Protein AF-A0A959FU72-F1 (afdb_monomer_lite)

Structure (mmCIF, N/CA/C/O backbone):
data_AF-A0A959FU72-F1
#
_entry.id   AF-A0A959FU72-F1
#
loop_
_atom_site.group_PDB
_atom_site.id
_atom_site.type_symbol
_atom_site.label_atom_id
_atom_site.label_alt_id
_atom_site.label_comp_id
_atom_site.label_asym_id
_atom_site.label_entity_id
_atom_site.label_seq_id
_atom_site.pdbx_PDB_ins_code
_atom_site.Cartn_x
_atom_site.Cartn_y
_atom_site.Cartn_z
_atom_site.occupancy
_atom_site.B_iso_or_equiv
_atom_site.auth_seq_id
_atom_site.auth_comp_id
_atom_site.auth_asym_id
_atom_site.auth_atom_id
_atom_site.pdbx_PDB_model_num
ATOM 1 N N . ALA A 1 1 ? -61.791 5.238 113.464 1.00 54.41 1 ALA A N 1
ATOM 2 C CA . ALA A 1 1 ? -60.408 4.837 113.135 1.00 54.41 1 ALA A CA 1
ATOM 3 C C . ALA A 1 1 ? -60.360 3.980 111.865 1.00 54.41 1 ALA A C 1
ATOM 5 O O . ALA A 1 1 ? -59.846 4.463 110.870 1.00 54.41 1 ALA A O 1
ATOM 6 N N . ALA A 1 2 ? -60.968 2.786 111.837 1.00 51.81 2 ALA A N 1
ATOM 7 C CA . ALA A 1 2 ? -60.895 1.874 110.681 1.00 51.81 2 ALA A CA 1
ATOM 8 C C . ALA A 1 2 ? -61.467 2.439 109.357 1.00 51.81 2 ALA A C 1
ATOM 10 O O . ALA A 1 2 ? -60.815 2.345 108.325 1.00 51.81 2 ALA A O 1
ATOM 11 N N . ALA A 1 3 ? -62.634 3.099 109.373 1.00 57.03 3 ALA A N 1
ATOM 12 C CA . ALA A 1 3 ? -63.231 3.667 108.152 1.00 57.03 3 ALA A CA 1
ATOM 13 C C . ALA A 1 3 ? -62.367 4.766 107.496 1.00 57.03 3 ALA A C 1
ATOM 15 O O . ALA A 1 3 ? -62.257 4.813 106.274 1.00 57.03 3 ALA A O 1
ATOM 16 N N . GLN A 1 4 ? -61.699 5.600 108.304 1.00 64.62 4 GLN A N 1
ATOM 17 C CA . GLN A 1 4 ? -60.777 6.632 107.812 1.00 64.62 4 GLN A CA 1
ATOM 18 C C . GLN A 1 4 ? -59.501 6.025 107.215 1.00 64.62 4 GLN A C 1
ATOM 20 O O . GLN A 1 4 ? -59.032 6.500 106.189 1.00 64.62 4 GLN A O 1
ATOM 25 N N . ALA A 1 5 ? -58.977 4.942 107.798 1.00 60.28 5 ALA A N 1
ATOM 26 C CA . ALA A 1 5 ? -57.802 4.251 107.267 1.00 60.28 5 ALA A CA 1
ATOM 27 C C . ALA A 1 5 ? -58.077 3.581 105.906 1.00 60.28 5 ALA A C 1
ATOM 29 O O . ALA A 1 5 ? -57.227 3.619 105.018 1.00 60.28 5 ALA A O 1
ATOM 30 N N . VAL A 1 6 ? -59.279 3.023 105.707 1.00 67.38 6 VAL A N 1
ATOM 31 C CA . VAL A 1 6 ? -59.702 2.465 104.408 1.00 67.38 6 VAL A CA 1
ATOM 32 C C . VAL A 1 6 ? -59.884 3.569 103.363 1.00 67.38 6 VAL A C 1
ATOM 34 O O . VAL A 1 6 ? -59.472 3.404 102.216 1.00 67.38 6 VAL A O 1
ATOM 37 N N . GLU A 1 7 ? -60.476 4.704 103.735 1.00 70.25 7 GLU A N 1
ATOM 38 C CA . GLU A 1 7 ? -60.651 5.842 102.825 1.00 70.25 7 GLU A CA 1
ATOM 39 C C . GLU A 1 7 ? -59.301 6.452 102.403 1.00 70.25 7 GLU A C 1
ATOM 41 O O . GLU A 1 7 ? -59.086 6.756 101.229 1.00 70.25 7 GLU A O 1
ATOM 46 N N . GLU A 1 8 ? -58.354 6.558 103.336 1.00 73.56 8 GLU A N 1
ATOM 47 C CA . GLU A 1 8 ? -56.998 7.039 103.070 1.00 73.56 8 GLU A CA 1
ATOM 48 C C . GLU A 1 8 ? -56.192 6.055 102.202 1.00 73.56 8 GLU A C 1
ATOM 50 O O . GLU A 1 8 ? -55.475 6.476 101.291 1.00 73.56 8 GLU A O 1
ATOM 55 N N . ALA A 1 9 ? -56.358 4.742 102.408 1.00 70.00 9 ALA A N 1
ATOM 56 C CA . ALA A 1 9 ? -55.765 3.713 101.553 1.00 70.00 9 ALA A CA 1
ATOM 57 C C . ALA A 1 9 ? -56.317 3.759 100.118 1.00 70.00 9 ALA A C 1
ATOM 59 O O . ALA A 1 9 ? -55.542 3.665 99.166 1.00 70.00 9 ALA A O 1
ATOM 60 N N . LYS A 1 10 ? -57.630 3.977 99.950 1.00 73.25 10 LYS A N 1
ATOM 61 C CA . LYS A 1 10 ? -58.256 4.160 98.629 1.00 73.25 10 LYS A CA 1
ATOM 62 C C . LYS A 1 10 ? -57.774 5.430 97.930 1.00 73.25 10 LYS A C 1
ATOM 64 O O . LYS A 1 10 ? -57.490 5.384 96.738 1.00 73.25 10 LYS A O 1
ATOM 69 N N . LYS A 1 11 ? -57.629 6.546 98.656 1.00 78.38 11 LYS A N 1
ATOM 70 C CA . LYS A 1 11 ? -57.065 7.790 98.100 1.00 78.38 11 LYS A CA 1
ATOM 71 C C . LYS A 1 11 ? -55.614 7.625 97.649 1.00 78.38 11 LYS A C 1
ATOM 73 O O . LYS A 1 11 ? -55.270 8.113 96.579 1.00 78.38 11 LYS A O 1
ATOM 78 N N . LYS A 1 12 ? -54.776 6.924 98.423 1.00 78.19 12 LYS A N 1
ATOM 79 C CA . LYS A 1 12 ? -53.382 6.642 98.032 1.00 78.19 12 LYS A CA 1
ATOM 80 C C . LYS A 1 12 ? -53.302 5.745 96.799 1.00 78.19 12 LYS A C 1
ATOM 82 O O . LYS A 1 12 ? -52.564 6.077 95.885 1.00 78.19 12 LYS A O 1
ATOM 87 N N . ALA A 1 13 ? -54.104 4.682 96.741 1.00 72.44 13 ALA A N 1
ATOM 88 C CA . ALA A 1 13 ? -54.167 3.814 95.566 1.00 72.44 13 ALA A CA 1
ATOM 89 C C . ALA A 1 13 ? -54.651 4.564 94.313 1.00 72.44 13 ALA A C 1
ATOM 91 O O . ALA A 1 13 ? -54.094 4.379 93.239 1.00 72.44 13 ALA A O 1
ATOM 92 N N . ALA A 1 14 ? -55.641 5.455 94.442 1.00 75.31 14 ALA A N 1
ATOM 93 C CA . ALA A 1 14 ? -56.101 6.281 93.326 1.00 75.31 14 ALA A CA 1
ATOM 94 C C . ALA A 1 14 ? -55.005 7.233 92.811 1.00 75.31 14 ALA A C 1
ATOM 96 O O . ALA A 1 14 ? -54.806 7.321 91.603 1.00 75.31 14 ALA A O 1
ATOM 97 N N . ALA A 1 15 ? -54.267 7.889 93.713 1.00 79.25 15 ALA A N 1
ATOM 98 C CA . ALA A 1 15 ? -53.143 8.752 93.346 1.00 79.25 15 ALA A CA 1
ATOM 99 C C . ALA A 1 15 ? -51.988 7.965 92.698 1.00 79.25 15 ALA A C 1
ATOM 101 O O . ALA A 1 15 ? -51.379 8.433 91.743 1.00 79.25 15 ALA A O 1
ATOM 102 N N . GLU A 1 16 ? -51.711 6.753 93.181 1.00 78.94 16 GLU A N 1
ATOM 103 C CA . GLU A 1 16 ? -50.691 5.864 92.614 1.00 78.94 16 GLU A CA 1
ATOM 104 C C . GLU A 1 16 ? -51.089 5.381 91.209 1.00 78.94 16 GLU A C 1
ATOM 106 O O . GLU A 1 16 ? -50.273 5.423 90.295 1.00 78.94 16 GLU A O 1
ATOM 111 N N . ILE A 1 17 ? -52.364 5.036 90.989 1.00 77.56 17 ILE A N 1
ATOM 112 C CA . ILE A 1 17 ? -52.908 4.702 89.660 1.00 77.56 17 ILE A CA 1
ATOM 113 C C . ILE A 1 17 ? -52.826 5.901 88.702 1.00 77.56 17 ILE A C 1
ATOM 115 O O . ILE A 1 17 ? -52.503 5.732 87.528 1.00 77.56 17 ILE A O 1
ATOM 119 N N . GLU A 1 18 ? -53.114 7.113 89.175 1.00 79.94 18 GLU A N 1
ATOM 120 C CA . GLU A 1 18 ? -53.010 8.333 88.367 1.00 79.94 18 GLU A CA 1
ATOM 121 C C . GLU A 1 18 ? -51.556 8.630 87.966 1.00 79.94 18 GLU A C 1
ATOM 123 O O . GLU A 1 18 ? -51.284 8.936 86.802 1.00 79.94 18 GLU A O 1
ATOM 128 N N . GLN A 1 19 ? -50.614 8.449 88.895 1.00 82.56 19 GLN A N 1
ATOM 129 C CA . GLN A 1 19 ? -49.178 8.552 88.633 1.00 82.56 19 GLN A CA 1
ATOM 130 C C . GLN A 1 19 ? -48.725 7.512 87.593 1.00 82.56 19 GLN A C 1
ATOM 132 O O . GLN A 1 19 ? -48.092 7.880 86.607 1.00 82.56 19 GLN A O 1
ATOM 137 N N . ILE A 1 20 ? -49.125 6.244 87.753 1.00 79.81 20 ILE A N 1
ATOM 138 C CA . ILE A 1 20 ? -48.831 5.152 86.808 1.00 79.81 20 ILE A CA 1
ATOM 139 C C . ILE A 1 20 ? -49.342 5.485 85.403 1.00 79.81 20 ILE A C 1
ATOM 141 O O . ILE A 1 20 ? -48.605 5.362 84.427 1.00 79.81 20 ILE A O 1
ATOM 145 N N . ASN A 1 21 ? -50.588 5.952 85.288 1.00 79.25 21 ASN A N 1
ATOM 146 C CA . ASN A 1 21 ? -51.165 6.325 83.997 1.00 79.25 21 ASN A CA 1
ATOM 147 C C . ASN A 1 21 ? -50.403 7.483 83.342 1.00 79.25 21 ASN A C 1
ATOM 149 O O . ASN A 1 21 ? -50.249 7.503 82.123 1.00 79.25 21 ASN A O 1
ATOM 15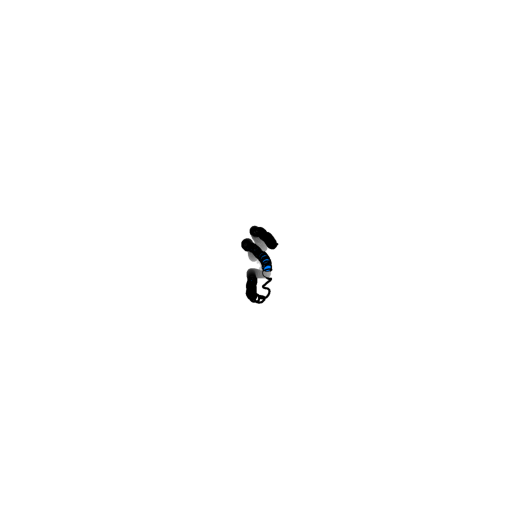3 N N . THR A 1 22 ? -49.930 8.442 84.140 1.00 85.06 22 THR A N 1
ATOM 154 C CA . THR A 1 22 ? -49.176 9.600 83.647 1.00 85.06 22 THR A CA 1
ATOM 155 C C . THR A 1 22 ? -47.792 9.185 83.148 1.00 85.06 22 THR A C 1
ATOM 157 O O . THR A 1 22 ? -47.400 9.563 82.043 1.00 85.06 22 THR A O 1
ATOM 160 N N . ASP A 1 23 ? -47.077 8.365 83.920 1.00 84.50 23 ASP A N 1
ATOM 161 C CA . ASP A 1 23 ? -45.733 7.895 83.578 1.00 84.50 23 ASP A CA 1
ATOM 162 C C . ASP A 1 23 ? -45.752 6.963 82.354 1.00 84.50 23 ASP A C 1
ATOM 164 O O . ASP A 1 23 ? -44.902 7.080 81.468 1.00 84.50 23 ASP A O 1
ATOM 168 N N . GLU A 1 24 ? -46.740 6.069 82.248 1.00 81.94 24 GLU A N 1
ATOM 169 C CA . GLU A 1 24 ? -46.881 5.186 81.082 1.00 81.94 24 GLU A CA 1
ATOM 170 C C . GLU A 1 24 ? -47.355 5.946 79.835 1.00 81.94 24 GLU A C 1
ATOM 172 O O . GLU A 1 24 ? -46.814 5.736 78.748 1.00 81.94 24 GLU A O 1
ATOM 177 N N . ALA A 1 25 ? -48.264 6.919 79.970 1.00 80.62 25 ALA A N 1
ATOM 178 C CA . ALA A 1 25 ? -48.628 7.798 78.857 1.00 80.62 25 ALA A CA 1
ATOM 179 C C . ALA A 1 25 ? -47.421 8.601 78.337 1.00 80.62 25 ALA A C 1
ATOM 181 O O . ALA A 1 25 ? -47.279 8.783 77.124 1.00 80.62 25 ALA A O 1
ATOM 182 N N . ALA A 1 26 ? -46.524 9.039 79.228 1.00 87.44 26 ALA A N 1
ATOM 183 C CA . ALA A 1 26 ? -45.284 9.710 78.847 1.00 87.44 26 ALA A CA 1
ATOM 184 C C . ALA A 1 26 ? -44.335 8.777 78.075 1.00 87.44 26 ALA A C 1
ATOM 186 O O . ALA A 1 26 ? -43.789 9.185 77.049 1.00 87.44 26 ALA A O 1
ATOM 187 N N . LYS A 1 27 ? -44.189 7.513 78.497 1.00 85.88 27 LYS A N 1
ATOM 188 C CA . LYS A 1 27 ? -43.387 6.510 77.770 1.00 85.88 27 LYS A CA 1
ATOM 189 C C . LYS A 1 27 ? -43.961 6.195 76.388 1.00 85.88 27 LYS A C 1
ATOM 191 O O . LYS A 1 27 ? -43.199 6.109 75.427 1.00 85.88 27 LYS A O 1
ATOM 196 N N . VAL A 1 28 ? -45.286 6.076 76.261 1.00 84.00 28 VAL A N 1
ATOM 197 C CA . VAL A 1 28 ? -45.956 5.893 74.959 1.00 84.00 28 VAL A CA 1
ATOM 198 C C . VAL A 1 28 ? -45.713 7.099 74.051 1.00 84.00 28 VAL A C 1
ATOM 200 O O . VAL A 1 28 ? -45.382 6.936 72.875 1.00 84.00 28 VAL A O 1
ATOM 203 N N . ALA A 1 29 ? -45.841 8.318 74.581 1.00 85.19 29 ALA A N 1
ATOM 204 C CA . ALA A 1 29 ? -45.574 9.536 73.821 1.00 85.19 29 ALA A CA 1
ATOM 205 C C . ALA A 1 29 ? -44.110 9.614 73.356 1.00 85.19 29 ALA A C 1
ATOM 207 O O . ALA A 1 29 ? -43.854 9.943 72.198 1.00 85.19 29 ALA A O 1
ATOM 208 N N . GLU A 1 30 ? -43.156 9.253 74.217 1.00 86.75 30 GLU A N 1
ATOM 209 C CA . GLU A 1 30 ? -41.734 9.213 73.873 1.00 86.75 30 GLU A CA 1
ATOM 210 C C . GLU A 1 30 ? -41.427 8.153 72.802 1.00 86.75 30 GLU A C 1
ATOM 212 O O . GLU A 1 30 ? -40.706 8.439 71.844 1.00 86.75 30 GLU A O 1
ATOM 217 N N . ALA A 1 31 ? -42.011 6.954 72.906 1.00 82.38 31 ALA A N 1
ATOM 218 C CA . ALA A 1 31 ? -41.876 5.900 71.899 1.00 82.38 31 ALA A CA 1
ATOM 219 C C . ALA A 1 31 ? -42.406 6.352 70.527 1.00 82.38 31 ALA A C 1
ATOM 221 O O . ALA A 1 31 ? -41.732 6.185 69.507 1.00 82.38 31 ALA A O 1
ATOM 222 N N . ARG A 1 32 ? -43.580 6.999 70.503 1.00 83.88 32 ARG A N 1
ATOM 223 C CA . ARG A 1 32 ? -44.174 7.561 69.280 1.00 83.88 32 ARG A CA 1
ATOM 224 C C . ARG A 1 32 ? -43.330 8.687 68.689 1.00 83.88 32 ARG A C 1
ATOM 226 O O . ARG A 1 32 ? -43.156 8.727 67.473 1.00 83.88 32 ARG A O 1
ATOM 233 N N . GLN A 1 33 ? -42.778 9.566 69.524 1.00 90.31 33 GLN A N 1
ATOM 234 C CA . GLN A 1 33 ? -41.903 10.645 69.066 1.00 90.31 33 GLN A CA 1
ATOM 235 C C . GLN A 1 33 ? -40.621 10.092 68.433 1.00 90.31 33 GLN A C 1
ATOM 237 O O . GLN A 1 33 ? -40.284 10.475 67.318 1.00 90.31 33 GLN A O 1
ATOM 242 N N . ARG A 1 34 ? -39.952 9.129 69.082 1.00 87.50 34 ARG A N 1
ATOM 243 C CA . ARG A 1 34 ? -38.750 8.481 68.525 1.00 87.50 34 ARG A CA 1
ATOM 244 C C . ARG A 1 34 ? -39.034 7.786 67.193 1.00 87.50 34 ARG A C 1
ATOM 246 O O . ARG A 1 34 ? -38.209 7.849 66.285 1.00 87.50 34 ARG A O 1
ATOM 253 N N . ALA A 1 35 ? -40.197 7.149 67.060 1.00 84.56 35 ALA A N 1
ATOM 254 C CA . ALA A 1 35 ? -40.621 6.536 65.804 1.00 84.56 35 ALA A CA 1
ATOM 255 C C . ALA A 1 35 ? -40.844 7.579 64.699 1.00 84.56 35 ALA A C 1
ATOM 257 O O . ALA A 1 35 ? -40.428 7.368 63.562 1.00 84.56 35 ALA A O 1
ATOM 258 N N . ALA A 1 36 ? -41.471 8.713 65.028 1.00 88.62 36 ALA A N 1
ATOM 259 C CA . ALA A 1 36 ? -41.672 9.816 64.091 1.00 88.62 36 ALA A CA 1
ATOM 260 C C . ALA A 1 36 ? -40.339 10.438 63.641 1.00 88.62 36 ALA A C 1
ATOM 262 O O . ALA A 1 36 ? -40.152 10.682 62.448 1.00 88.62 36 ALA A O 1
ATOM 263 N N . ASP A 1 37 ? -39.401 10.632 64.571 1.00 91.12 37 ASP A N 1
ATOM 264 C CA . ASP A 1 37 ? -38.069 11.164 64.281 1.00 91.12 37 ASP A CA 1
ATOM 265 C C . ASP A 1 37 ? -37.262 10.206 63.385 1.00 91.12 37 ASP A C 1
ATOM 267 O O . ASP A 1 37 ? -36.647 10.643 62.409 1.00 91.12 37 ASP A O 1
ATOM 271 N N . GLU A 1 38 ? -37.306 8.892 63.647 1.00 89.50 38 GLU A N 1
ATOM 272 C CA . GLU A 1 38 ? -36.647 7.898 62.787 1.00 89.50 38 GLU A CA 1
ATOM 273 C C . GLU A 1 38 ? -37.316 7.824 61.404 1.00 89.50 38 GLU A C 1
ATOM 275 O O . GLU A 1 38 ? -36.607 7.786 60.400 1.00 89.50 38 GLU A O 1
ATOM 280 N N . LYS A 1 39 ? -38.654 7.907 61.304 1.00 88.00 39 LYS A N 1
ATOM 281 C CA . LYS A 1 39 ? -39.359 7.997 60.006 1.00 88.00 39 LYS A CA 1
ATOM 282 C C . LYS A 1 39 ? -38.935 9.236 59.212 1.00 88.00 39 LYS A C 1
ATOM 284 O O . LYS A 1 39 ? -38.656 9.138 58.017 1.00 88.00 39 LYS A O 1
ATOM 289 N N . ALA A 1 40 ? -38.828 10.395 59.862 1.00 92.12 40 ALA A N 1
ATOM 290 C CA . ALA A 1 40 ? -38.359 11.623 59.218 1.00 92.12 40 ALA A CA 1
ATOM 291 C C . ALA A 1 40 ? -36.904 11.496 58.730 1.00 92.12 40 ALA A C 1
ATOM 293 O O . ALA A 1 40 ? -36.576 11.917 57.617 1.00 92.12 40 ALA A O 1
ATOM 294 N N . LYS A 1 41 ? -36.039 10.866 59.532 1.00 94.00 41 LYS A N 1
ATOM 295 C CA . LYS A 1 41 ? -34.651 10.580 59.157 1.00 94.00 41 LYS A CA 1
ATOM 296 C C . LYS A 1 41 ? -34.567 9.622 57.965 1.00 94.00 41 LYS A C 1
ATOM 298 O O . LYS A 1 41 ? -33.844 9.912 57.015 1.00 94.00 41 LYS A O 1
ATOM 303 N N . ILE A 1 42 ? -35.343 8.538 57.973 1.00 88.81 42 ILE A N 1
ATOM 304 C CA . ILE A 1 42 ? -35.424 7.576 56.866 1.00 88.81 42 ILE A CA 1
ATOM 305 C C . ILE A 1 42 ? -35.895 8.267 55.583 1.00 88.81 42 ILE A C 1
ATOM 307 O O . ILE A 1 42 ? -35.285 8.073 54.534 1.00 88.81 42 ILE A O 1
ATOM 311 N N . ALA A 1 43 ? -36.906 9.138 55.654 1.00 86.88 43 ALA A N 1
ATOM 312 C CA . ALA A 1 43 ? -37.370 9.900 54.495 1.00 86.88 43 ALA A CA 1
ATOM 313 C C . ALA A 1 43 ? -36.260 10.782 53.885 1.00 86.88 43 ALA A C 1
ATOM 315 O O . ALA A 1 43 ? -36.130 10.855 52.660 1.00 86.88 43 ALA A O 1
ATOM 316 N N . SER A 1 44 ? -35.422 11.405 54.721 1.00 93.56 44 SER A N 1
ATOM 317 C CA . SER A 1 44 ? -34.245 12.151 54.256 1.00 93.56 44 SER A CA 1
ATOM 318 C C . SER A 1 44 ? -33.191 11.232 53.627 1.00 93.56 44 SER A C 1
ATOM 320 O O . SER A 1 44 ? -32.670 11.540 52.555 1.00 93.56 44 SER A O 1
ATOM 322 N N . GLU A 1 45 ? -32.891 10.088 54.253 1.00 91.81 45 GLU A N 1
ATOM 323 C CA . GLU A 1 45 ? -31.940 9.094 53.728 1.00 91.81 45 GLU A CA 1
ATOM 324 C C . GLU A 1 45 ? -32.406 8.534 52.366 1.00 91.81 45 GLU A C 1
ATOM 326 O O . GLU A 1 45 ? -31.592 8.366 51.454 1.00 91.81 45 GLU A O 1
ATOM 331 N N . VAL A 1 46 ? -33.719 8.341 52.177 1.00 90.81 46 VAL A N 1
ATOM 332 C CA . VAL A 1 46 ? -34.335 7.945 50.898 1.00 90.81 46 VAL A CA 1
ATOM 333 C C . VAL A 1 46 ? -34.086 9.000 49.819 1.00 90.81 46 VAL A C 1
ATOM 335 O O . VAL A 1 46 ? -33.650 8.662 48.717 1.00 90.81 46 VAL A O 1
ATOM 338 N N . GLN A 1 47 ? -34.335 10.281 50.111 1.00 92.56 47 GLN A N 1
ATOM 339 C CA . GLN A 1 47 ? -34.103 11.359 49.142 1.00 92.56 47 GLN A CA 1
ATOM 340 C C . GLN A 1 47 ? -32.628 11.466 48.744 1.00 92.56 47 GLN A C 1
ATOM 342 O O . GLN A 1 47 ? -32.314 11.644 47.564 1.00 92.56 47 GLN A O 1
ATOM 347 N N . GLU A 1 48 ? -31.713 11.317 49.702 1.00 93.12 48 GLU A N 1
ATOM 348 C CA . GLU A 1 48 ? -30.282 11.300 49.412 1.00 93.12 48 GLU A CA 1
ATOM 349 C C . GLU A 1 48 ? -29.872 10.108 48.545 1.00 93.12 48 GLU A C 1
ATOM 351 O O . GLU A 1 48 ? -29.079 10.285 47.618 1.00 93.12 48 GLU A O 1
ATOM 356 N N . ALA A 1 49 ? -30.402 8.912 48.816 1.00 90.38 49 ALA A N 1
ATOM 357 C CA . ALA A 1 49 ? -30.112 7.719 48.026 1.00 90.38 49 ALA A CA 1
ATOM 358 C C . ALA A 1 49 ? -30.521 7.907 46.555 1.00 90.38 49 ALA A C 1
ATOM 360 O O . ALA A 1 49 ? -29.707 7.664 45.661 1.00 90.38 49 ALA A O 1
ATOM 361 N N . ARG A 1 50 ? -31.727 8.442 46.312 1.00 89.56 50 ARG A N 1
ATOM 362 C CA . ARG A 1 50 ? -32.215 8.773 44.960 1.00 89.56 50 ARG A CA 1
ATOM 363 C C . ARG A 1 50 ? -31.323 9.799 44.268 1.00 89.56 50 ARG A C 1
ATOM 365 O O . ARG A 1 50 ? -30.858 9.574 43.155 1.00 89.56 50 ARG A O 1
ATOM 372 N N . LYS A 1 51 ? -30.985 10.891 44.962 1.00 95.38 51 LYS A N 1
ATOM 373 C CA . LYS A 1 51 ? -30.112 11.942 44.417 1.00 95.38 51 LYS A CA 1
ATOM 374 C C . LYS A 1 51 ? -28.723 11.411 44.050 1.00 95.38 51 LYS A C 1
ATOM 376 O O . LYS A 1 51 ? -28.163 11.803 43.029 1.00 95.38 51 LYS A O 1
ATOM 381 N N . ARG A 1 52 ? -28.144 10.523 44.867 1.00 92.62 52 ARG A N 1
ATOM 382 C CA . ARG A 1 52 ? -26.846 9.891 44.568 1.00 92.62 52 ARG A CA 1
ATOM 383 C C . ARG A 1 52 ? -26.925 9.017 43.314 1.00 92.62 52 ARG A C 1
ATOM 385 O O . ARG A 1 52 ? -26.003 9.071 42.504 1.00 92.62 52 ARG A O 1
ATOM 392 N N . ALA A 1 53 ? -28.010 8.261 43.135 1.00 89.69 53 ALA A N 1
ATOM 393 C CA . ALA A 1 53 ? -28.227 7.450 41.938 1.00 89.69 53 ALA A CA 1
ATOM 394 C C . ALA A 1 53 ? -28.379 8.316 40.673 1.00 89.69 53 ALA A C 1
ATOM 396 O O . ALA A 1 53 ? -27.710 8.055 39.674 1.00 89.69 53 ALA A O 1
ATOM 397 N N . GLU A 1 54 ? -29.169 9.392 40.733 1.00 91.62 54 GLU A N 1
ATOM 398 C CA . GLU A 1 54 ? -29.337 10.345 39.625 1.00 91.62 54 GLU A CA 1
ATOM 399 C C . GLU A 1 54 ? -28.011 10.995 39.205 1.00 91.62 54 GLU A C 1
ATOM 401 O O . GLU A 1 54 ? -27.702 11.065 38.013 1.00 91.62 54 GLU A O 1
ATOM 406 N N . VAL A 1 55 ? -27.202 11.437 40.175 1.00 94.69 55 VAL A N 1
ATOM 407 C CA . VAL A 1 55 ? -25.881 12.031 39.911 1.00 94.69 55 VAL A CA 1
ATOM 408 C C . VAL A 1 55 ? -24.950 11.027 39.233 1.00 94.69 55 VAL A C 1
ATOM 410 O O . VAL A 1 55 ? -24.271 11.386 38.270 1.00 94.69 55 VAL A O 1
ATOM 413 N N . GLU A 1 56 ? -24.921 9.775 39.697 1.00 92.50 56 GLU A N 1
ATOM 414 C CA . GLU A 1 56 ? -24.080 8.740 39.090 1.00 92.50 56 GLU A CA 1
ATOM 415 C C . GLU A 1 56 ? -24.540 8.413 37.661 1.00 92.50 56 GLU A C 1
ATOM 417 O O . GLU A 1 56 ? -23.713 8.357 36.754 1.00 92.50 56 GLU A O 1
ATOM 422 N N . ILE A 1 57 ? -25.851 8.292 37.420 1.00 89.62 57 ILE A N 1
ATOM 423 C CA . ILE A 1 57 ? -26.412 8.085 36.074 1.00 89.62 57 ILE A CA 1
ATOM 424 C C . ILE A 1 57 ? -26.025 9.240 35.138 1.00 89.62 57 ILE A C 1
ATOM 426 O O . ILE A 1 57 ? -25.530 9.002 34.035 1.00 89.62 57 ILE A O 1
ATOM 430 N N . ALA A 1 58 ? -26.185 10.492 35.575 1.00 94.62 58 ALA A N 1
ATOM 431 C CA . ALA A 1 58 ? -25.830 11.665 34.774 1.00 94.62 58 ALA A CA 1
ATOM 432 C C . ALA A 1 58 ? -24.323 11.723 34.458 1.00 94.62 58 ALA A C 1
ATOM 434 O O . ALA A 1 58 ? -23.917 12.063 33.339 1.00 94.62 58 ALA A O 1
ATOM 435 N N . LYS A 1 59 ? -23.480 11.343 35.424 1.00 94.88 59 LYS A N 1
ATOM 436 C CA . LYS A 1 59 ? -22.031 11.247 35.234 1.00 94.88 59 LYS A CA 1
ATOM 437 C C . LYS A 1 59 ? -21.677 10.175 34.203 1.00 94.88 59 LYS A C 1
ATOM 439 O O . LYS A 1 59 ? -20.926 10.462 33.273 1.00 94.88 59 LYS A O 1
ATOM 444 N N . VAL A 1 60 ? -22.267 8.984 34.310 1.00 92.75 60 VAL A N 1
ATOM 445 C CA . VAL A 1 60 ? -22.087 7.883 33.349 1.00 92.75 60 VAL A CA 1
ATOM 446 C C . VAL A 1 60 ? -22.495 8.307 31.941 1.00 92.75 60 VAL A C 1
ATOM 448 O O . VAL A 1 60 ? -21.759 8.058 30.989 1.00 92.75 60 VAL A O 1
ATOM 451 N N . GLN A 1 61 ? -23.630 8.992 31.797 1.00 91.81 61 GLN A N 1
ATOM 452 C CA . GLN A 1 61 ? -24.089 9.509 30.507 1.00 91.81 61 GLN A CA 1
ATOM 453 C C . GLN A 1 61 ? -23.092 10.493 29.890 1.00 91.81 61 GLN A C 1
ATOM 455 O O . GLN A 1 61 ? -22.807 10.406 28.695 1.00 91.81 61 GLN A O 1
ATOM 460 N N . THR A 1 62 ? -22.529 11.387 30.705 1.00 95.38 62 THR A N 1
ATOM 461 C CA . THR A 1 62 ? -21.536 12.372 30.259 1.00 95.38 62 THR A CA 1
ATOM 462 C C . THR A 1 62 ? -20.228 11.702 29.832 1.00 95.38 62 THR A C 1
ATOM 464 O O . THR A 1 62 ? -19.718 11.996 28.753 1.00 95.38 62 THR A O 1
ATOM 467 N N . GLU A 1 63 ? -19.703 10.768 30.634 1.00 92.12 63 GLU A N 1
ATOM 468 C CA . GLU A 1 63 ? -18.480 10.012 30.315 1.00 92.12 63 GLU A CA 1
ATOM 469 C C . GLU A 1 63 ? -18.622 9.227 29.001 1.00 92.12 63 GLU A C 1
ATOM 471 O O . GLU A 1 63 ? -17.723 9.230 28.160 1.00 92.12 63 GLU A O 1
ATOM 476 N N . VAL A 1 64 ? -19.774 8.584 28.799 1.00 91.81 64 VAL A N 1
ATOM 477 C CA . VAL A 1 64 ? -20.079 7.808 27.587 1.00 91.81 64 VAL A CA 1
ATOM 478 C C . VAL A 1 64 ? -20.178 8.717 26.367 1.00 91.81 64 VAL A C 1
ATOM 480 O O . VAL A 1 64 ? -19.609 8.401 25.322 1.00 91.81 64 VAL A O 1
ATOM 483 N N . GLN A 1 65 ? -20.842 9.868 26.496 1.00 93.75 65 GLN A N 1
ATOM 484 C CA . GLN A 1 65 ? -20.939 10.844 25.414 1.00 93.75 65 GLN A CA 1
ATOM 485 C C . GLN A 1 65 ? -19.553 11.360 25.000 1.00 93.75 65 GLN A C 1
ATOM 487 O O . GLN A 1 65 ? -19.232 11.365 23.811 1.00 93.75 65 GLN A O 1
ATOM 492 N N . GLN A 1 66 ? -18.698 11.703 25.970 1.00 94.69 66 GLN A N 1
ATOM 493 C CA . GLN A 1 66 ? -17.318 12.128 25.712 1.00 94.69 66 GLN A CA 1
ATOM 494 C C . GLN A 1 66 ? -16.488 11.030 25.031 1.00 94.69 66 GLN A C 1
ATOM 496 O O . GLN A 1 66 ? -15.716 11.316 24.113 1.00 94.69 66 GLN A O 1
ATOM 501 N N . ALA A 1 67 ? -16.655 9.767 25.435 1.00 90.00 67 ALA A N 1
ATOM 502 C CA . ALA A 1 67 ? -15.971 8.639 24.805 1.00 90.00 67 ALA A CA 1
ATOM 503 C C . ALA A 1 67 ? -16.393 8.454 23.335 1.00 90.00 67 ALA A C 1
ATOM 505 O O . ALA A 1 67 ? -15.538 8.261 22.467 1.00 90.00 67 ALA A O 1
ATOM 506 N N . ILE A 1 68 ? -17.693 8.572 23.038 1.00 89.12 68 ILE A N 1
ATOM 507 C CA . ILE A 1 68 ? -18.228 8.495 21.670 1.00 89.12 68 ILE A CA 1
ATOM 508 C C . ILE A 1 68 ? -17.702 9.654 20.813 1.00 89.12 68 ILE A C 1
ATOM 510 O O . ILE A 1 68 ? -17.288 9.443 19.672 1.00 89.12 68 ILE A O 1
ATOM 514 N N . GLU A 1 69 ? -17.693 10.877 21.344 1.00 92.88 69 GLU A N 1
ATOM 515 C CA . GLU A 1 69 ? -17.177 12.056 20.639 1.00 92.88 69 GLU A CA 1
ATOM 516 C C . GLU A 1 69 ? -15.680 11.938 20.339 1.00 92.88 69 GLU A C 1
ATOM 518 O O . GLU A 1 69 ? -15.255 12.204 19.213 1.00 92.88 69 GLU A O 1
ATOM 523 N N . SER A 1 70 ? -14.888 11.462 21.301 1.00 91.62 70 SER A N 1
ATOM 524 C CA . SER A 1 70 ? -13.454 11.210 21.122 1.00 91.62 70 SER A CA 1
ATOM 525 C C . SER A 1 70 ? -13.175 10.148 20.047 1.00 91.62 70 SER A C 1
ATOM 527 O O . SER A 1 70 ? -12.299 10.327 19.192 1.00 91.62 70 SER A O 1
ATOM 529 N N . ALA A 1 71 ? -13.964 9.066 20.021 1.00 89.69 71 ALA A N 1
ATOM 530 C CA . ALA A 1 71 ? -13.863 8.036 18.987 1.00 89.69 71 ALA A CA 1
ATOM 531 C C . ALA A 1 71 ? -14.171 8.601 17.588 1.00 89.69 71 ALA A C 1
ATOM 533 O O . ALA A 1 71 ? -13.398 8.381 16.654 1.00 89.69 71 ALA A O 1
ATOM 534 N N . LYS A 1 72 ? -15.236 9.404 17.454 1.00 92.06 72 LYS A N 1
ATOM 535 C CA . LYS A 1 72 ? -15.596 10.077 16.192 1.00 92.06 72 LYS A CA 1
ATOM 536 C C . LYS A 1 72 ? -14.543 11.089 15.741 1.00 92.06 72 LYS A C 1
ATOM 538 O O . LYS A 1 72 ? -14.239 11.170 14.553 1.00 92.06 72 LYS A O 1
ATOM 543 N N . ALA A 1 73 ? -13.960 11.847 16.669 1.00 94.69 73 ALA A N 1
ATOM 544 C CA . ALA A 1 73 ? -12.881 12.782 16.360 1.00 94.69 73 ALA A CA 1
ATOM 545 C C . ALA A 1 73 ? -11.635 12.051 15.835 1.00 94.69 73 ALA A C 1
ATOM 547 O O . ALA A 1 73 ? -11.007 12.499 14.875 1.00 94.69 73 ALA A O 1
ATOM 548 N N . THR A 1 74 ? -11.310 10.895 16.419 1.00 91.12 74 THR A N 1
ATOM 549 C CA . THR A 1 74 ? -10.199 10.049 15.961 1.00 91.12 74 THR A CA 1
ATOM 550 C C . THR A 1 74 ? -10.465 9.480 14.565 1.00 91.12 74 THR A C 1
ATOM 552 O O . THR A 1 74 ? -9.585 9.540 13.707 1.00 91.12 74 THR A O 1
ATOM 555 N N . GLU A 1 75 ? -11.682 8.998 14.297 1.00 93.19 75 GLU A N 1
ATOM 556 C CA . GLU A 1 75 ? -12.092 8.542 12.962 1.00 93.19 75 GLU A CA 1
ATOM 557 C C . GLU A 1 75 ? -11.955 9.655 11.911 1.00 93.19 75 GLU A C 1
ATOM 559 O O . GLU A 1 75 ? -11.359 9.450 10.852 1.00 93.19 75 GLU A O 1
ATOM 564 N N . ALA A 1 76 ? -12.463 10.854 12.217 1.00 93.44 76 ALA A N 1
ATOM 565 C CA . ALA A 1 76 ? -12.383 12.010 11.328 1.00 93.44 76 ALA A CA 1
ATOM 566 C C . ALA A 1 76 ? -10.930 12.417 11.038 1.00 93.44 76 ALA A C 1
ATOM 568 O O . ALA A 1 76 ? -10.589 12.722 9.894 1.00 93.44 76 ALA A O 1
ATOM 569 N N . LYS A 1 77 ? -10.059 12.371 12.054 1.00 95.12 77 LYS A N 1
ATOM 570 C CA . LYS A 1 77 ? -8.626 12.634 11.898 1.00 95.12 77 LYS A CA 1
ATOM 571 C C . LYS A 1 77 ? -7.966 11.621 10.957 1.00 95.12 77 LYS A C 1
ATOM 573 O O . LYS A 1 77 ? -7.281 12.036 10.026 1.00 95.12 77 LYS A O 1
ATOM 578 N N . ILE A 1 78 ? -8.218 10.322 11.141 1.00 91.69 78 ILE A N 1
ATOM 579 C CA . ILE A 1 78 ? -7.649 9.269 10.280 1.00 91.69 78 ILE A CA 1
ATOM 580 C C . ILE A 1 78 ? -8.135 9.418 8.833 1.00 91.69 78 ILE A C 1
ATOM 582 O O . ILE A 1 78 ? -7.340 9.255 7.907 1.00 91.69 78 ILE A O 1
ATOM 586 N N . LYS A 1 79 ? -9.408 9.775 8.617 1.00 91.12 79 LYS A N 1
ATOM 587 C CA . LYS A 1 79 ? -9.948 10.079 7.279 1.00 91.12 79 LYS A CA 1
ATOM 588 C C . LYS A 1 79 ? -9.225 11.259 6.623 1.00 91.12 79 LYS A C 1
ATOM 590 O O . LYS A 1 79 ? -8.802 11.161 5.474 1.00 91.12 79 LYS A O 1
ATOM 595 N N . ALA A 1 80 ? -9.025 12.356 7.353 1.00 93.38 80 ALA A N 1
ATOM 596 C CA . ALA A 1 80 ? -8.320 13.531 6.837 1.00 93.38 80 ALA A CA 1
ATOM 597 C C . ALA A 1 80 ? -6.842 13.241 6.504 1.00 93.38 80 ALA A C 1
ATOM 599 O O . ALA A 1 80 ? -6.340 13.660 5.455 1.00 93.38 80 ALA A O 1
ATOM 600 N N . GLU A 1 81 ? -6.148 12.495 7.367 1.00 92.62 81 GLU A N 1
ATOM 601 C CA . GLU A 1 81 ? -4.762 12.066 7.141 1.00 92.62 81 GLU A CA 1
ATOM 602 C C . GLU A 1 81 ? -4.662 11.123 5.934 1.00 92.62 81 GLU A C 1
ATOM 604 O O . GLU A 1 81 ? -3.828 11.342 5.056 1.00 92.62 81 GLU A O 1
ATOM 609 N N . SER A 1 82 ? -5.567 10.146 5.822 1.00 92.31 82 SER A N 1
ATOM 610 C CA . SER A 1 82 ? -5.617 9.202 4.694 1.00 92.31 82 SER A CA 1
ATOM 611 C C . SER A 1 82 ? -5.869 9.919 3.363 1.00 92.31 82 SER A C 1
ATOM 613 O O . SER A 1 82 ? -5.176 9.660 2.379 1.00 92.31 82 SER A O 1
ATOM 615 N N . ALA A 1 83 ? -6.788 10.889 3.331 1.00 89.44 83 ALA A N 1
ATOM 616 C CA . ALA A 1 83 ? -7.023 11.715 2.148 1.00 89.44 83 ALA A CA 1
ATOM 617 C C . ALA A 1 83 ? -5.777 12.530 1.751 1.00 89.44 83 ALA A C 1
ATOM 619 O O . ALA A 1 83 ? -5.435 12.609 0.568 1.00 89.44 83 ALA A O 1
ATOM 620 N N . THR A 1 84 ? -5.063 13.091 2.733 1.00 93.12 84 THR A N 1
ATOM 621 C CA . THR A 1 84 ? -3.818 13.844 2.505 1.00 93.12 84 THR A CA 1
ATOM 622 C C . THR A 1 84 ? -2.715 12.946 1.938 1.00 93.12 84 THR A C 1
ATOM 624 O O . THR A 1 84 ? -2.059 13.322 0.965 1.00 93.12 84 THR A O 1
ATOM 627 N N . GLU A 1 85 ? -2.534 11.741 2.486 1.00 91.88 85 GLU A N 1
ATOM 628 C CA . GLU A 1 85 ? -1.574 10.752 1.979 1.00 91.88 85 GLU A CA 1
ATOM 629 C C . GLU A 1 85 ? -1.863 10.376 0.515 1.00 91.88 85 GLU A C 1
ATOM 631 O O . GLU A 1 85 ? -0.936 10.301 -0.296 1.00 91.88 85 GLU A O 1
ATOM 636 N N . VAL A 1 86 ? -3.139 10.207 0.142 1.00 94.25 86 VAL A N 1
ATOM 637 C CA . VAL A 1 86 ? -3.539 9.912 -1.245 1.00 94.25 86 VAL A CA 1
ATOM 638 C C . VAL A 1 86 ? -3.216 11.070 -2.184 1.00 94.25 86 VAL A C 1
ATOM 640 O O . VAL A 1 86 ? -2.723 10.835 -3.288 1.00 94.25 86 VAL A O 1
ATOM 643 N N . VAL A 1 87 ? -3.472 12.317 -1.777 1.00 93.81 87 VAL A N 1
ATOM 644 C CA . VAL A 1 87 ? -3.123 13.499 -2.584 1.00 93.81 87 VAL A CA 1
ATOM 645 C C . VAL A 1 87 ? -1.611 13.578 -2.792 1.00 93.81 87 VAL A C 1
ATOM 647 O O . VAL A 1 87 ? -1.162 13.678 -3.932 1.00 93.81 87 VAL A O 1
ATOM 650 N N . GLN A 1 88 ? -0.816 13.415 -1.732 1.00 93.06 88 GLN A N 1
ATOM 651 C CA . GLN A 1 88 ? 0.645 13.410 -1.844 1.00 93.06 88 GLN A CA 1
ATOM 652 C C . GLN A 1 88 ? 1.161 12.266 -2.728 1.00 93.06 88 GLN A C 1
ATOM 654 O O . GLN A 1 88 ? 2.100 12.452 -3.502 1.00 93.06 88 GLN A O 1
ATOM 659 N N . ALA A 1 89 ? 0.561 11.075 -2.643 1.00 92.62 89 ALA A N 1
ATOM 660 C CA . ALA A 1 89 ? 0.915 9.955 -3.511 1.00 92.62 89 ALA A CA 1
ATOM 661 C C . ALA A 1 89 ? 0.610 10.255 -4.988 1.00 92.62 89 ALA A C 1
ATOM 663 O O . ALA A 1 89 ? 1.430 9.940 -5.849 1.00 92.62 89 ALA A O 1
ATOM 664 N N . LYS A 1 90 ? -0.521 10.916 -5.282 1.00 89.81 90 LYS A N 1
ATOM 665 C CA . LYS A 1 90 ? -0.870 11.383 -6.635 1.00 89.81 90 LYS A CA 1
ATOM 666 C C . LYS A 1 90 ? 0.132 12.408 -7.163 1.00 89.81 90 LYS A C 1
ATOM 668 O O . LYS A 1 90 ? 0.589 12.276 -8.294 1.00 89.81 90 LYS A O 1
ATOM 673 N N . GLU A 1 91 ? 0.507 13.398 -6.355 1.00 95.56 91 GLU A N 1
ATOM 674 C CA . GLU A 1 91 ? 1.487 14.423 -6.743 1.00 95.56 91 GLU A CA 1
ATOM 675 C C . GLU A 1 91 ? 2.872 13.821 -7.025 1.00 95.56 91 GLU A C 1
ATOM 677 O O . GLU A 1 91 ? 3.510 14.157 -8.028 1.00 95.56 91 GLU A O 1
ATOM 682 N N . ARG A 1 92 ? 3.325 12.881 -6.183 1.00 92.94 92 ARG A N 1
ATOM 683 C CA . ARG A 1 92 ? 4.582 12.147 -6.402 1.00 92.94 92 ARG A CA 1
ATOM 684 C C . ARG A 1 92 ? 4.527 11.309 -7.676 1.00 92.94 92 ARG A C 1
ATOM 686 O O . ARG A 1 92 ? 5.444 11.406 -8.486 1.00 92.94 92 ARG A O 1
ATOM 693 N N . ALA A 1 93 ? 3.447 10.555 -7.890 1.00 92.12 93 ALA A N 1
ATOM 694 C CA . ALA A 1 93 ? 3.266 9.765 -9.106 1.00 92.12 93 ALA A CA 1
ATOM 695 C C . ALA A 1 93 ? 3.274 10.651 -10.361 1.00 92.12 93 ALA A C 1
ATOM 697 O O . ALA A 1 93 ? 3.966 10.339 -11.327 1.00 92.12 93 ALA A O 1
ATOM 698 N N . GLN A 1 94 ? 2.583 11.795 -10.334 1.00 92.62 94 GLN A N 1
ATOM 699 C CA . GLN A 1 94 ? 2.575 12.743 -11.450 1.00 92.62 94 GLN A CA 1
ATOM 700 C C . GLN A 1 94 ? 3.970 13.320 -11.729 1.00 92.62 94 GLN A C 1
ATOM 702 O O . GLN A 1 94 ? 4.360 13.454 -12.888 1.00 92.62 94 GLN A O 1
ATOM 707 N N . THR A 1 95 ? 4.736 13.630 -10.681 1.00 95.12 95 THR A N 1
ATOM 708 C CA . THR A 1 95 ? 6.115 14.123 -10.810 1.00 95.12 95 THR A CA 1
ATOM 709 C C . THR A 1 95 ? 7.032 13.059 -11.421 1.00 95.12 95 THR A C 1
ATOM 711 O O . THR A 1 95 ? 7.788 13.363 -12.344 1.00 95.12 95 THR A O 1
ATOM 714 N N . GLU A 1 96 ? 6.941 11.806 -10.961 1.00 93.12 96 GLU A N 1
ATOM 715 C CA . GLU A 1 96 ? 7.710 10.676 -11.506 1.00 93.12 96 GLU A CA 1
ATOM 716 C C . GLU A 1 96 ? 7.361 10.403 -12.979 1.00 93.12 96 GLU A C 1
ATOM 718 O O . GLU A 1 96 ? 8.264 10.198 -13.792 1.00 93.12 96 GLU A O 1
ATOM 723 N N . ILE A 1 97 ? 6.074 10.470 -13.344 1.00 91.00 97 ILE A N 1
ATOM 724 C CA . ILE A 1 97 ? 5.599 10.332 -14.731 1.00 91.00 97 ILE A CA 1
ATOM 725 C C . ILE A 1 97 ? 6.205 11.426 -15.617 1.00 91.00 97 ILE A C 1
ATOM 727 O O . ILE A 1 97 ? 6.831 11.119 -16.632 1.00 91.00 97 ILE A O 1
ATOM 731 N N . SER A 1 98 ? 6.088 12.696 -15.221 1.00 94.50 98 SER A N 1
ATOM 732 C CA . SER A 1 98 ? 6.637 13.821 -15.990 1.00 94.50 98 SER A CA 1
ATOM 733 C C . SER A 1 98 ? 8.162 13.730 -16.143 1.00 94.50 98 SER A C 1
ATOM 735 O O . SER A 1 98 ? 8.707 14.017 -17.214 1.00 94.50 98 SER A O 1
ATOM 737 N N . ALA A 1 99 ? 8.865 13.290 -15.095 1.00 94.19 99 ALA A N 1
ATOM 738 C CA . ALA A 1 99 ? 10.306 13.066 -15.141 1.00 94.19 99 ALA A CA 1
ATOM 739 C C . ALA A 1 99 ? 10.676 11.931 -16.112 1.00 94.19 99 ALA A C 1
ATOM 741 O O . ALA A 1 99 ? 11.583 12.100 -16.928 1.00 94.19 99 ALA A O 1
ATOM 742 N N . ALA A 1 100 ? 9.947 10.808 -16.086 1.00 91.62 100 ALA A N 1
ATOM 743 C CA . ALA A 1 100 ? 10.155 9.692 -17.007 1.00 91.62 100 ALA A CA 1
ATOM 744 C C . ALA A 1 100 ? 9.914 10.095 -18.473 1.00 91.62 100 ALA A C 1
ATOM 746 O O . ALA A 1 100 ? 10.701 9.729 -19.347 1.00 91.62 100 ALA A O 1
ATOM 747 N N . GLN A 1 101 ? 8.876 10.893 -18.742 1.00 91.31 101 GLN A N 1
ATOM 748 C CA . GLN A 1 101 ? 8.585 11.431 -20.077 1.00 91.31 101 GLN A CA 1
ATOM 749 C C . GLN A 1 101 ? 9.697 12.355 -20.584 1.00 91.31 101 GLN A C 1
ATOM 751 O O . GLN A 1 101 ? 10.132 12.238 -21.732 1.00 91.31 101 GLN A O 1
ATOM 756 N N . THR A 1 102 ? 10.191 13.245 -19.720 1.00 95.31 102 THR A N 1
ATOM 757 C CA . THR A 1 102 ? 11.283 14.171 -20.054 1.00 95.31 102 THR A CA 1
ATOM 758 C C . THR A 1 102 ? 12.580 13.412 -20.341 1.00 95.31 102 THR A C 1
ATOM 760 O O . THR A 1 102 ? 13.253 13.683 -21.336 1.00 95.31 102 THR A O 1
ATOM 763 N N . GLU A 1 103 ? 12.917 12.420 -19.510 1.00 91.81 103 GLU A N 1
ATOM 764 C CA . GLU A 1 103 ? 14.105 11.580 -19.688 1.00 91.81 103 GLU A CA 1
ATOM 765 C C . GLU A 1 103 ? 14.054 10.798 -21.010 1.00 91.81 103 GLU A C 1
ATOM 767 O O . GLU A 1 103 ? 15.031 10.794 -21.762 1.00 91.81 103 GLU A O 1
ATOM 772 N N . ALA A 1 104 ? 12.913 10.175 -21.320 1.00 90.56 104 ALA A N 1
ATOM 773 C CA . ALA A 1 104 ? 12.726 9.433 -22.563 1.00 90.56 104 ALA A CA 1
ATOM 774 C C . ALA A 1 104 ? 12.831 10.346 -23.792 1.00 90.56 104 ALA A C 1
ATOM 776 O O . ALA A 1 104 ? 13.568 10.036 -24.727 1.00 90.56 104 ALA A O 1
ATOM 777 N N . THR A 1 105 ? 12.184 11.515 -23.754 1.00 93.38 105 THR A N 1
ATOM 778 C CA . THR A 1 105 ? 12.249 12.513 -24.836 1.00 93.38 105 THR A CA 1
ATOM 779 C C . THR A 1 105 ? 13.683 12.986 -25.083 1.00 93.38 105 THR A C 1
ATOM 781 O O . THR A 1 105 ? 14.116 13.082 -26.234 1.00 93.38 105 THR A O 1
ATOM 784 N N . SER A 1 106 ? 14.444 13.241 -24.014 1.00 95.69 106 SER A N 1
ATOM 785 C CA . SER A 1 106 ? 15.854 13.634 -24.103 1.00 95.69 106 SER A CA 1
ATOM 786 C C . SER A 1 106 ? 16.703 12.541 -24.765 1.00 95.69 106 SER A C 1
ATOM 788 O O . SER A 1 106 ? 17.409 12.810 -25.738 1.00 95.69 106 SER A O 1
ATOM 790 N N . LYS A 1 107 ? 16.556 11.283 -24.322 1.00 92.62 107 LYS A N 1
ATOM 791 C CA . LYS A 1 107 ? 17.268 10.125 -24.894 1.00 92.62 107 LYS A CA 1
ATOM 792 C C . LYS A 1 107 ? 16.929 9.892 -26.369 1.00 92.62 107 LYS A C 1
ATOM 794 O O . LYS A 1 107 ? 17.838 9.644 -27.160 1.00 92.62 107 LYS A O 1
ATOM 799 N N . ILE A 1 108 ? 15.654 10.016 -26.745 1.00 92.25 108 ILE A N 1
ATOM 800 C CA . ILE A 1 108 ? 15.194 9.893 -28.138 1.00 92.25 108 ILE A CA 1
ATOM 801 C C . ILE A 1 108 ? 15.798 11.004 -29.004 1.00 92.25 108 ILE A C 1
ATOM 803 O O . ILE A 1 108 ? 16.305 10.754 -30.098 1.00 92.25 108 ILE A O 1
ATOM 807 N N . THR A 1 109 ? 15.792 12.241 -28.505 1.00 92.38 109 THR A N 1
ATOM 808 C CA . THR A 1 109 ? 16.360 13.392 -29.220 1.00 92.38 109 THR A CA 1
ATOM 809 C C . THR A 1 109 ? 17.862 13.212 -29.448 1.00 92.38 109 THR A C 1
ATOM 811 O O . THR A 1 109 ? 18.345 13.417 -30.562 1.00 92.38 109 THR A O 1
ATOM 814 N N . GLU A 1 110 ? 18.600 12.768 -28.428 1.00 92.88 110 GLU A N 1
ATOM 815 C CA . GLU A 1 110 ? 20.035 12.495 -28.537 1.00 92.88 110 GLU A CA 1
ATOM 816 C C . GLU A 1 110 ? 20.333 11.361 -29.535 1.00 92.88 110 GLU A C 1
ATOM 818 O O . GLU A 1 110 ? 21.228 11.489 -30.375 1.00 92.88 110 GLU A O 1
ATOM 823 N N . ALA A 1 111 ? 19.573 10.261 -29.476 1.00 89.44 111 ALA A N 1
ATOM 824 C CA . ALA A 1 111 ? 19.714 9.133 -30.394 1.00 89.44 111 ALA A CA 1
ATOM 825 C C . ALA A 1 111 ? 19.473 9.555 -31.853 1.00 89.44 111 ALA A C 1
ATOM 827 O O . ALA A 1 111 ? 20.293 9.259 -32.726 1.00 89.44 111 ALA A O 1
ATOM 828 N N . ASN A 1 112 ? 18.410 10.323 -32.102 1.00 91.38 112 ASN A N 1
ATOM 829 C CA . ASN A 1 112 ? 18.083 10.838 -33.430 1.00 91.38 112 ASN A CA 1
ATOM 830 C C . ASN A 1 112 ? 19.119 11.854 -33.938 1.00 91.38 112 ASN A C 1
ATOM 832 O O . ASN A 1 112 ? 19.462 11.828 -35.120 1.00 91.38 112 ASN A O 1
ATOM 836 N N . SER A 1 113 ? 19.669 12.711 -33.066 1.00 95.12 113 SER A N 1
ATOM 837 C CA . SER A 1 113 ? 20.759 13.629 -33.436 1.00 95.12 113 SER A CA 1
ATOM 838 C C . SER A 1 113 ? 21.998 12.861 -33.890 1.00 95.12 113 SER A C 1
ATOM 840 O O . SER A 1 113 ? 22.552 13.152 -34.947 1.00 95.12 113 SER A O 1
ATOM 842 N N . LYS A 1 114 ? 22.394 11.818 -33.150 1.00 92.19 114 LYS A N 1
ATOM 843 C CA . LYS A 1 114 ? 23.543 10.970 -33.507 1.00 92.19 114 LYS A CA 1
ATOM 844 C C . LYS A 1 114 ? 23.324 10.200 -34.811 1.00 92.19 114 LYS A C 1
ATOM 846 O O . LYS A 1 114 ? 24.252 10.090 -35.609 1.00 92.19 114 LYS A O 1
ATOM 851 N N . ALA A 1 115 ? 22.110 9.702 -35.059 1.00 90.12 115 ALA A N 1
ATOM 852 C CA . ALA A 1 115 ? 21.768 9.084 -36.342 1.00 90.12 115 ALA A CA 1
ATOM 853 C C . ALA A 1 115 ? 21.844 10.088 -37.500 1.00 90.12 115 ALA A C 1
ATOM 855 O O . ALA A 1 115 ? 22.365 9.762 -38.566 1.00 90.12 115 ALA A O 1
ATOM 856 N N . LYS A 1 116 ? 21.376 11.323 -37.286 1.00 94.50 116 LYS A N 1
ATOM 857 C CA . LYS A 1 116 ? 21.480 12.396 -38.278 1.00 94.50 116 LYS A CA 1
ATOM 858 C C . LYS A 1 116 ? 22.938 12.755 -38.572 1.00 94.50 116 LYS A C 1
ATOM 860 O O . LYS A 1 116 ? 23.317 12.785 -39.735 1.00 94.50 116 LYS A O 1
ATOM 865 N N . GLU A 1 117 ? 23.767 12.939 -37.547 1.00 92.38 117 GLU A N 1
ATOM 866 C CA . GLU A 1 117 ? 25.205 13.192 -37.716 1.00 92.38 117 GLU A CA 1
ATOM 867 C C . GLU A 1 117 ? 25.905 12.065 -38.489 1.00 92.38 117 GLU A C 1
ATOM 869 O O . GLU A 1 117 ? 26.778 12.330 -39.314 1.00 92.38 117 GLU A O 1
ATOM 874 N N . ALA A 1 118 ? 25.530 10.803 -38.250 1.00 89.31 118 ALA A N 1
ATOM 875 C CA . ALA A 1 118 ? 26.057 9.669 -39.005 1.00 89.31 118 ALA A CA 1
ATOM 876 C C . ALA A 1 118 ? 25.627 9.701 -40.481 1.00 89.31 118 ALA A C 1
ATOM 878 O O . ALA A 1 118 ? 26.444 9.415 -41.355 1.00 89.31 118 ALA A O 1
ATOM 879 N N . LYS A 1 119 ? 24.383 10.103 -40.766 1.00 91.00 119 LYS A N 1
ATOM 880 C CA . LYS A 1 119 ? 23.873 10.284 -42.132 1.00 91.00 119 LYS A CA 1
ATOM 881 C C . LYS A 1 119 ? 24.585 11.421 -42.869 1.00 91.00 119 LYS A C 1
ATOM 883 O O . LYS A 1 119 ? 24.938 11.266 -44.036 1.00 91.00 119 LYS A O 1
ATOM 888 N N . ASP A 1 120 ? 24.828 12.536 -42.187 1.00 93.44 120 ASP A N 1
ATOM 889 C CA . ASP A 1 120 ? 25.558 13.673 -42.752 1.00 93.44 120 ASP A CA 1
ATOM 890 C C . ASP A 1 120 ? 27.018 13.280 -43.046 1.00 93.44 120 ASP A C 1
ATOM 892 O O . ASP A 1 120 ? 27.533 13.563 -44.128 1.00 93.44 120 ASP A O 1
ATOM 896 N N . LYS A 1 121 ? 27.667 12.536 -42.136 1.00 91.06 121 LYS A N 1
ATOM 897 C CA . LYS A 1 121 ? 29.011 11.971 -42.363 1.00 91.06 121 LYS A CA 1
ATOM 898 C C . LYS A 1 121 ? 29.045 10.976 -43.518 1.00 91.06 121 LYS A C 1
ATOM 900 O O . LYS A 1 121 ? 29.968 11.038 -44.316 1.00 91.06 121 LYS A O 1
ATOM 905 N N . TYR A 1 122 ? 28.041 10.109 -43.647 1.00 90.69 122 TYR A N 1
ATOM 906 C CA . TYR A 1 122 ? 27.916 9.201 -44.787 1.00 90.69 122 TYR A CA 1
ATOM 907 C C . TYR A 1 122 ? 27.918 9.961 -46.116 1.00 90.69 122 TYR A C 1
ATOM 909 O O . TYR A 1 122 ? 28.695 9.627 -47.003 1.00 90.69 122 TYR A O 1
ATOM 917 N N . ALA A 1 123 ? 27.117 11.024 -46.237 1.00 90.19 123 ALA A N 1
ATOM 918 C CA . ALA A 1 123 ? 27.086 11.831 -47.455 1.00 90.19 123 ALA A CA 1
ATOM 919 C C . ALA A 1 123 ? 28.461 12.447 -47.790 1.00 90.19 123 ALA A C 1
ATOM 921 O O . ALA A 1 123 ? 28.861 12.459 -48.955 1.00 90.19 123 ALA A O 1
ATOM 922 N N . VAL A 1 124 ? 29.199 12.911 -46.774 1.00 94.94 124 VAL A N 1
ATOM 923 C CA . VAL A 1 124 ? 30.561 13.452 -46.932 1.00 94.94 124 VAL A CA 1
ATOM 924 C C . VAL A 1 124 ? 31.564 12.364 -47.335 1.00 94.94 124 VAL A C 1
ATOM 926 O O . VAL A 1 124 ? 32.338 12.575 -48.268 1.00 94.94 124 VAL A O 1
ATOM 929 N N . ASP A 1 125 ? 31.538 11.204 -46.675 1.00 88.25 125 ASP A N 1
ATOM 930 C CA . ASP A 1 125 ? 32.448 10.085 -46.946 1.00 88.25 125 ASP A CA 1
ATOM 931 C C . ASP A 1 125 ? 32.262 9.551 -48.378 1.00 88.25 125 ASP A C 1
ATOM 933 O O . ASP A 1 125 ? 33.247 9.311 -49.078 1.00 88.25 125 ASP A O 1
ATOM 937 N N . ILE A 1 126 ? 31.012 9.439 -48.850 1.00 91.19 126 ILE A N 1
ATOM 938 C CA . ILE A 1 126 ? 30.689 9.036 -50.229 1.00 91.19 126 ILE A CA 1
ATOM 939 C C . ILE A 1 126 ? 31.243 10.041 -51.239 1.00 91.19 126 ILE A C 1
ATOM 941 O O . ILE A 1 126 ? 31.943 9.652 -52.174 1.00 91.19 126 ILE A O 1
ATOM 945 N N . ALA A 1 127 ? 30.975 11.335 -51.038 1.00 92.56 127 ALA A N 1
ATOM 946 C CA . ALA A 1 127 ? 31.460 12.378 -51.937 1.00 92.56 127 ALA A CA 1
ATOM 947 C C . ALA A 1 127 ? 32.999 12.406 -51.997 1.00 92.56 127 ALA A C 1
ATOM 949 O O . ALA A 1 127 ? 33.581 12.530 -53.075 1.00 92.56 127 ALA A O 1
ATOM 950 N N . SER A 1 128 ? 33.668 12.231 -50.852 1.00 93.62 128 SER A N 1
ATOM 951 C CA . SER A 1 128 ? 35.131 12.181 -50.774 1.00 93.62 128 SER A CA 1
ATOM 952 C C . SER A 1 128 ? 35.715 10.942 -51.464 1.00 93.62 128 SER A C 1
ATOM 954 O O . SER A 1 128 ? 36.710 11.059 -52.187 1.00 93.62 128 SER A O 1
ATOM 956 N N . ALA A 1 129 ? 35.096 9.768 -51.293 1.00 89.94 129 ALA A N 1
ATOM 957 C CA . ALA A 1 129 ? 35.512 8.534 -51.960 1.00 89.94 129 ALA A CA 1
ATOM 958 C C . ALA A 1 129 ? 35.372 8.636 -53.486 1.00 89.94 129 ALA A C 1
ATOM 960 O O . ALA A 1 129 ? 36.295 8.263 -54.212 1.00 89.94 129 ALA A O 1
ATOM 961 N N . GLN A 1 130 ? 34.257 9.197 -53.962 1.00 90.12 130 GLN A N 1
ATOM 962 C CA . GLN A 1 130 ? 33.997 9.454 -55.381 1.00 90.12 130 GLN A CA 1
ATOM 963 C C . GLN A 1 130 ? 35.030 10.408 -55.979 1.00 90.12 130 GLN A C 1
ATOM 965 O O . GLN A 1 130 ? 35.686 10.064 -56.960 1.00 90.12 130 GLN A O 1
ATOM 970 N N . GLN A 1 131 ? 35.255 11.558 -55.336 1.00 94.31 131 GLN A N 1
ATOM 971 C CA . GLN A 1 131 ? 36.245 12.532 -55.793 1.00 94.31 131 GLN A CA 1
ATOM 972 C C . GLN A 1 131 ? 37.656 11.925 -55.860 1.00 94.31 131 GLN A C 1
ATOM 974 O O . GLN A 1 131 ? 38.360 12.092 -56.854 1.00 94.31 131 GLN A O 1
ATOM 979 N N . THR A 1 132 ? 38.060 11.184 -54.824 1.00 91.31 132 THR A N 1
ATOM 980 C CA . THR A 1 132 ? 39.382 10.539 -54.768 1.00 91.31 132 THR A CA 1
ATOM 981 C C . THR A 1 132 ? 39.556 9.519 -55.894 1.00 91.31 132 THR A C 1
ATOM 983 O O . THR A 1 132 ? 40.623 9.444 -56.508 1.00 91.31 132 THR A O 1
ATOM 986 N N . ALA A 1 133 ? 38.516 8.733 -56.185 1.00 88.50 133 ALA A N 1
ATOM 987 C CA . ALA A 1 133 ? 38.539 7.757 -57.265 1.00 88.50 133 ALA A CA 1
ATOM 988 C C . ALA A 1 133 ? 38.618 8.431 -58.640 1.00 88.50 133 ALA A C 1
ATOM 990 O O . ALA A 1 133 ? 39.450 8.035 -59.459 1.00 88.50 133 ALA A O 1
ATOM 991 N N . ASP A 1 134 ? 37.833 9.484 -58.867 1.00 91.31 134 ASP A N 1
ATOM 992 C CA . ASP A 1 134 ? 37.842 10.254 -60.112 1.00 91.31 134 ASP A CA 1
ATOM 993 C C . ASP A 1 134 ? 39.203 10.912 -60.368 1.00 91.31 134 ASP A C 1
ATOM 995 O O . ASP A 1 134 ? 39.746 10.815 -61.472 1.00 91.31 134 ASP A O 1
ATOM 999 N N . ASP A 1 135 ? 39.800 11.539 -59.351 1.00 94.19 135 ASP A N 1
ATOM 1000 C CA . ASP A 1 135 ? 41.124 12.158 -59.460 1.00 94.19 135 ASP A CA 1
ATOM 1001 C C . ASP A 1 135 ? 42.217 11.107 -59.713 1.00 94.19 135 ASP A C 1
ATOM 1003 O O . ASP A 1 135 ? 43.146 11.329 -60.504 1.00 94.19 135 ASP A O 1
ATOM 1007 N N . ARG A 1 136 ? 42.083 9.911 -59.122 1.00 92.06 136 ARG A N 1
ATOM 1008 C CA . ARG A 1 136 ? 43.003 8.798 -59.372 1.00 92.06 136 ARG A CA 1
ATOM 1009 C C . ARG A 1 136 ? 42.870 8.262 -60.794 1.00 92.06 136 ARG A C 1
ATOM 1011 O O . ARG A 1 136 ? 43.895 8.045 -61.436 1.00 92.06 136 ARG A O 1
ATOM 1018 N N . ILE A 1 137 ? 41.647 8.091 -61.295 1.00 89.81 137 ILE A N 1
ATOM 1019 C CA . ILE A 1 137 ? 41.370 7.656 -62.671 1.00 89.81 137 ILE A CA 1
ATOM 1020 C C . ILE A 1 137 ? 41.939 8.664 -63.674 1.00 89.81 137 ILE A C 1
ATOM 1022 O O . ILE A 1 137 ? 42.681 8.266 -64.568 1.00 89.81 137 ILE A O 1
ATOM 1026 N N . LYS A 1 138 ? 41.697 9.970 -63.488 1.00 94.38 138 LYS A N 1
ATOM 1027 C CA . LYS A 1 138 ? 42.289 11.022 -64.338 1.00 94.38 138 LYS A CA 1
ATOM 1028 C C . LYS A 1 138 ? 43.815 10.944 -64.362 1.00 94.38 138 LYS A C 1
ATOM 1030 O O . LYS A 1 138 ? 44.425 11.058 -65.423 1.00 94.38 138 LYS A O 1
ATOM 1035 N N . THR A 1 139 ? 44.433 10.720 -63.202 1.00 94.19 139 THR A N 1
ATOM 1036 C CA . THR A 1 139 ? 45.891 10.558 -63.094 1.00 94.19 139 THR A CA 1
ATOM 1037 C C . THR A 1 139 ? 46.379 9.327 -63.864 1.00 94.19 139 THR A C 1
ATOM 1039 O O . THR A 1 139 ? 47.328 9.431 -64.636 1.00 94.19 139 THR A O 1
ATOM 1042 N N . ILE A 1 140 ? 45.702 8.182 -63.713 1.00 89.25 140 ILE A N 1
ATOM 1043 C CA . ILE A 1 140 ? 46.018 6.933 -64.428 1.00 89.25 140 ILE A CA 1
ATOM 1044 C C . ILE A 1 140 ? 45.929 7.138 -65.947 1.00 89.25 140 ILE A C 1
ATOM 1046 O O . ILE A 1 140 ? 46.833 6.733 -66.678 1.00 89.25 140 ILE A O 1
ATOM 1050 N N . GLN A 1 141 ? 44.880 7.814 -66.421 1.00 88.75 141 GLN A N 1
ATOM 1051 C CA . GLN A 1 141 ? 44.683 8.118 -67.840 1.00 88.75 141 GLN A CA 1
ATOM 1052 C C . GLN A 1 141 ? 45.785 9.027 -68.392 1.00 88.75 141 GLN A C 1
ATOM 1054 O O . GLN A 1 141 ? 46.328 8.752 -69.463 1.00 88.75 141 GLN A O 1
ATOM 1059 N N . ALA A 1 142 ? 46.163 10.073 -67.651 1.00 92.56 142 ALA A N 1
ATOM 1060 C CA . ALA A 1 142 ? 47.255 10.963 -68.034 1.00 92.56 142 ALA A CA 1
ATOM 1061 C C . ALA A 1 142 ? 48.611 10.233 -68.080 1.00 92.56 142 ALA A C 1
ATOM 1063 O O . ALA A 1 142 ? 49.381 10.411 -69.025 1.00 92.56 142 ALA A O 1
ATOM 1064 N N . GLU A 1 143 ? 48.901 9.372 -67.098 1.00 89.31 143 GLU A N 1
ATOM 1065 C CA . GLU A 1 143 ? 50.116 8.547 -67.079 1.00 89.31 143 GLU A CA 1
ATOM 1066 C C . GLU A 1 143 ? 50.161 7.550 -68.247 1.00 89.31 143 GLU A C 1
ATOM 1068 O O . GLU A 1 143 ? 51.224 7.336 -68.836 1.00 89.31 143 GLU A O 1
ATOM 1073 N N . ALA A 1 144 ? 49.023 6.946 -68.597 1.00 86.69 144 ALA A N 1
ATOM 1074 C CA . ALA A 1 144 ? 48.908 6.036 -69.731 1.00 86.69 144 ALA A CA 1
ATOM 1075 C C . ALA A 1 144 ? 49.133 6.763 -71.063 1.00 86.69 144 ALA A C 1
ATOM 1077 O O . ALA A 1 144 ? 49.951 6.317 -71.869 1.00 86.69 144 ALA A O 1
ATOM 1078 N N . ALA A 1 145 ? 48.483 7.916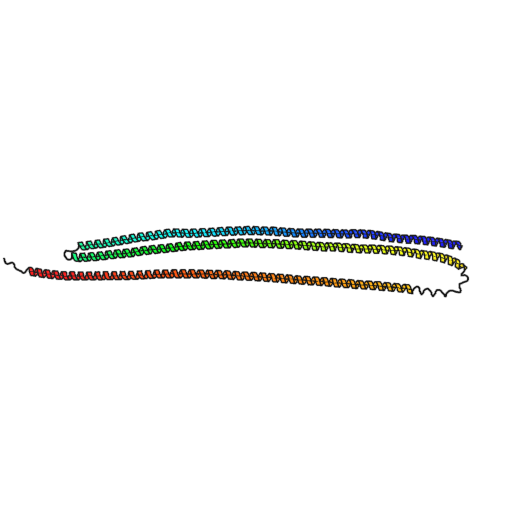 -71.256 1.00 89.69 145 ALA A N 1
ATOM 1079 C CA . ALA A 1 145 ? 48.658 8.758 -72.437 1.00 89.69 145 ALA A CA 1
ATOM 1080 C C . ALA A 1 145 ? 50.123 9.187 -72.614 1.00 89.69 145 ALA A C 1
ATOM 1082 O O . ALA A 1 145 ? 50.687 9.015 -73.693 1.00 89.69 145 ALA A O 1
ATOM 1083 N N . LYS A 1 146 ? 50.779 9.634 -71.535 1.00 92.94 146 LYS A N 1
ATOM 1084 C CA . LYS A 1 146 ? 52.199 10.006 -71.558 1.00 92.94 146 LYS A CA 1
ATOM 1085 C C . LYS A 1 146 ? 53.105 8.837 -71.965 1.00 92.94 146 LYS A C 1
ATOM 1087 O O . LYS A 1 146 ? 54.003 9.012 -72.782 1.00 92.94 146 LYS A O 1
ATOM 1092 N N . LYS A 1 147 ? 52.869 7.629 -71.437 1.00 87.38 147 LYS A N 1
ATOM 1093 C CA . LYS A 1 147 ? 53.644 6.429 -71.816 1.00 87.38 147 LYS A CA 1
ATOM 1094 C C . LYS A 1 147 ? 53.460 6.051 -73.287 1.00 87.38 147 LYS A C 1
ATOM 1096 O O . LYS A 1 147 ? 54.411 5.584 -73.911 1.00 87.38 147 LYS A O 1
ATOM 1101 N N . ILE A 1 148 ? 52.260 6.251 -73.832 1.00 86.94 148 ILE A N 1
ATOM 1102 C CA . ILE A 1 148 ? 51.967 6.046 -75.256 1.00 86.94 148 ILE A CA 1
ATOM 1103 C C . ILE A 1 148 ? 52.725 7.074 -76.106 1.00 86.94 148 ILE A C 1
ATOM 1105 O O . ILE A 1 148 ? 53.387 6.693 -77.069 1.00 86.94 148 ILE A O 1
ATOM 1109 N N . GLU A 1 149 ? 52.696 8.356 -75.734 1.00 88.94 149 GLU A N 1
ATOM 1110 C CA . GLU A 1 149 ? 53.460 9.406 -76.425 1.00 88.94 149 GLU A CA 1
ATOM 1111 C C . GLU A 1 149 ? 54.969 9.128 -76.410 1.00 88.94 149 GLU A C 1
ATOM 1113 O O . GLU A 1 149 ? 55.619 9.193 -77.452 1.00 88.94 149 GLU A O 1
ATOM 1118 N N . GLU A 1 150 ? 55.526 8.742 -75.258 1.00 85.94 150 GLU A N 1
ATOM 1119 C CA . GLU A 1 150 ? 56.938 8.360 -75.129 1.00 85.94 150 GLU A CA 1
ATOM 1120 C C . GLU A 1 150 ? 57.298 7.138 -75.993 1.00 85.94 150 GLU A C 1
ATOM 1122 O O . GLU A 1 150 ? 58.408 7.060 -76.526 1.00 85.94 150 GLU A O 1
ATOM 1127 N N . ALA A 1 151 ? 56.383 6.174 -76.145 1.00 80.94 151 ALA A N 1
ATOM 1128 C CA . ALA A 1 151 ? 56.586 5.016 -77.012 1.00 80.94 151 ALA A CA 1
ATOM 1129 C C . ALA A 1 151 ? 56.612 5.418 -78.497 1.00 80.94 151 ALA A C 1
ATOM 1131 O O . ALA A 1 151 ? 57.533 5.017 -79.210 1.00 80.94 151 ALA A O 1
ATOM 1132 N N . LYS A 1 152 ? 55.677 6.271 -78.935 1.00 84.94 152 LYS A N 1
ATOM 1133 C CA . LYS A 1 152 ? 55.627 6.806 -80.308 1.00 84.94 152 LYS A CA 1
ATOM 1134 C C . LYS A 1 152 ? 56.826 7.688 -80.648 1.00 84.94 152 LYS A C 1
ATOM 1136 O O . LYS A 1 152 ? 57.366 7.593 -81.746 1.00 84.94 152 LYS A O 1
ATOM 1141 N N . ALA A 1 153 ? 57.277 8.524 -79.711 1.00 88.00 153 ALA A N 1
ATOM 1142 C CA . ALA A 1 153 ? 58.469 9.349 -79.902 1.00 88.00 153 ALA A CA 1
ATOM 1143 C C . ALA A 1 153 ? 59.712 8.481 -80.163 1.00 88.00 153 ALA A C 1
ATOM 1145 O O . ALA A 1 153 ? 60.463 8.745 -81.100 1.00 88.00 153 ALA A O 1
ATOM 1146 N N . LYS A 1 154 ? 59.876 7.393 -79.398 1.00 83.38 154 LYS A N 1
ATOM 1147 C CA . LYS A 1 154 ? 60.957 6.416 -79.606 1.00 83.38 154 LYS A CA 1
ATOM 1148 C C . LYS A 1 154 ? 60.829 5.665 -80.932 1.00 83.38 154 LYS A C 1
ATOM 1150 O O . LYS A 1 154 ? 61.843 5.366 -81.550 1.00 83.38 154 LYS A O 1
ATOM 1155 N N . GLU A 1 155 ? 59.614 5.356 -81.381 1.00 80.19 155 GLU A N 1
ATOM 1156 C CA . GLU A 1 155 ? 59.394 4.768 -82.709 1.00 80.19 155 GLU A CA 1
ATOM 1157 C C . GLU A 1 155 ? 59.908 5.684 -83.824 1.00 80.19 155 GLU A C 1
ATOM 1159 O O . GLU A 1 155 ? 60.624 5.229 -84.715 1.00 80.19 155 GLU A O 1
ATOM 1164 N N . ASN A 1 156 ? 59.564 6.974 -83.754 1.00 82.00 156 ASN A N 1
ATOM 1165 C CA . ASN A 1 156 ? 59.976 7.970 -84.741 1.00 82.00 156 ASN A CA 1
ATOM 1166 C C . ASN A 1 156 ? 61.499 8.157 -84.754 1.00 82.00 156 ASN A C 1
ATOM 1168 O O . ASN A 1 156 ? 62.096 8.162 -85.827 1.00 82.00 156 ASN A O 1
ATOM 1172 N N . GLU A 1 157 ? 62.140 8.205 -83.583 1.00 82.06 157 GLU A N 1
ATOM 1173 C CA . GLU A 1 157 ? 63.604 8.259 -83.464 1.00 82.06 157 GLU A CA 1
ATOM 1174 C C . GLU A 1 157 ? 64.280 7.048 -84.144 1.00 82.06 157 GLU A C 1
ATOM 1176 O O . GLU A 1 157 ? 65.261 7.192 -84.875 1.00 82.06 157 GLU A O 1
ATOM 1181 N N . ILE A 1 158 ? 63.723 5.842 -83.970 1.00 75.94 158 ILE A N 1
ATOM 1182 C CA . ILE A 1 158 ? 64.243 4.614 -84.596 1.00 75.94 158 ILE A CA 1
ATOM 1183 C C . ILE A 1 158 ? 64.039 4.622 -86.123 1.00 75.94 158 ILE A C 1
ATOM 1185 O O . ILE A 1 158 ? 64.908 4.137 -86.861 1.00 75.94 158 ILE A O 1
ATOM 1189 N N . LYS A 1 159 ? 62.922 5.182 -86.609 1.00 75.75 159 LYS A N 1
ATOM 1190 C CA . LYS A 1 159 ? 62.650 5.356 -88.048 1.00 75.75 159 LYS A CA 1
ATOM 1191 C C . LYS A 1 159 ? 63.650 6.305 -88.709 1.00 75.75 159 LYS A C 1
ATOM 1193 O O . LYS A 1 159 ? 64.166 5.981 -89.776 1.00 75.75 159 LYS A O 1
ATOM 1198 N N . GLU A 1 160 ? 63.965 7.432 -88.072 1.00 76.56 160 GLU A N 1
ATOM 1199 C CA . GLU A 1 160 ? 64.892 8.441 -88.610 1.00 76.56 160 GLU A CA 1
ATOM 1200 C C . GLU A 1 160 ? 66.354 7.952 -88.675 1.00 76.56 160 GLU A C 1
ATOM 1202 O O . GLU A 1 160 ? 67.115 8.376 -89.543 1.00 76.56 160 GLU A O 1
ATOM 1207 N N . ALA A 1 161 ? 66.755 7.013 -87.811 1.00 70.69 161 ALA A N 1
ATOM 1208 C CA . ALA A 1 161 ? 68.139 6.545 -87.689 1.00 70.69 161 ALA A CA 1
ATOM 1209 C C . ALA A 1 161 ? 68.562 5.401 -88.654 1.00 70.69 161 ALA A C 1
ATOM 1211 O O . ALA A 1 161 ? 69.654 4.845 -88.495 1.00 70.69 161 ALA A O 1
ATOM 1212 N N . SER A 1 162 ? 67.742 5.000 -89.641 1.00 57.94 162 SER A N 1
ATOM 1213 C CA . SER A 1 162 ? 67.945 3.748 -90.410 1.00 57.94 162 SER A CA 1
ATOM 1214 C C . SER A 1 162 ? 68.158 3.932 -91.936 1.00 57.94 162 SER A C 1
ATOM 1216 O O . SER A 1 162 ? 67.373 4.598 -92.597 1.00 57.94 162 SER A O 1
ATOM 1218 N N . ALA A 1 163 ? 69.184 3.287 -92.533 1.00 54.84 163 ALA A N 1
ATOM 1219 C CA . ALA A 1 163 ? 69.493 3.310 -93.984 1.00 54.84 163 ALA A CA 1
ATOM 1220 C C . ALA A 1 163 ? 68.742 2.240 -94.832 1.00 54.84 163 ALA A C 1
ATOM 1222 O O . ALA A 1 163 ? 68.489 1.126 -94.367 1.00 54.84 163 ALA A O 1
ATOM 1223 N N . SER A 1 164 ? 68.458 2.595 -96.099 1.00 55.34 164 SER A N 1
ATOM 1224 C CA . SER A 1 164 ? 67.408 2.129 -97.046 1.00 55.34 164 SER A CA 1
ATOM 1225 C C . SER A 1 164 ? 66.916 0.665 -97.021 1.00 55.34 164 SER A C 1
ATOM 1227 O O . SER A 1 164 ? 65.713 0.451 -97.126 1.00 55.34 164 SER A O 1
ATOM 1229 N N . GLU A 1 165 ? 67.764 -0.359 -96.860 1.00 51.09 165 GLU A N 1
ATOM 1230 C CA . GLU A 1 165 ? 67.299 -1.769 -96.891 1.00 51.09 165 GLU A CA 1
ATOM 1231 C C . GLU A 1 165 ? 67.072 -2.381 -95.495 1.00 51.09 165 GLU A C 1
ATOM 1233 O O . GLU A 1 165 ? 66.153 -3.175 -95.303 1.00 51.09 165 GLU A O 1
ATOM 1238 N N . VAL A 1 166 ? 67.828 -1.944 -94.481 1.00 58.22 166 VAL A N 1
ATOM 1239 C CA . VAL A 1 166 ? 67.614 -2.315 -93.063 1.00 58.22 166 VAL A CA 1
ATOM 1240 C C . VAL A 1 166 ? 66.494 -1.470 -92.433 1.00 58.22 166 VAL A C 1
ATOM 1242 O O . VAL A 1 166 ? 65.926 -1.845 -91.406 1.00 58.22 166 VAL A O 1
ATOM 1245 N N . ALA A 1 167 ? 66.146 -0.351 -93.074 1.00 61.88 167 ALA A N 1
ATOM 1246 C CA . ALA A 1 167 ? 65.086 0.556 -92.657 1.00 61.88 167 ALA A CA 1
ATOM 1247 C C . ALA A 1 167 ? 63.721 -0.135 -92.547 1.00 61.88 167 ALA A C 1
ATOM 1249 O O . ALA A 1 167 ? 63.100 -0.031 -91.497 1.00 61.88 167 ALA A O 1
ATOM 1250 N N . SER A 1 168 ? 63.284 -0.920 -93.542 1.00 66.94 168 SER A N 1
ATOM 1251 C CA . SER A 1 168 ? 61.927 -1.501 -93.497 1.00 66.94 168 SER A CA 1
ATOM 1252 C C . SER A 1 168 ? 61.754 -2.586 -92.421 1.00 66.94 168 SER A C 1
ATOM 1254 O O . SER A 1 168 ? 60.695 -2.690 -91.803 1.00 66.94 168 SER A O 1
ATOM 1256 N N . ALA A 1 169 ? 62.799 -3.377 -92.149 1.00 68.25 169 ALA A N 1
ATOM 1257 C CA . ALA A 1 169 ? 62.763 -4.411 -91.114 1.00 68.25 169 ALA A CA 1
ATOM 1258 C C . ALA A 1 169 ? 62.819 -3.804 -89.703 1.00 68.25 169 ALA A C 1
ATOM 1260 O O . ALA A 1 169 ? 62.063 -4.219 -88.823 1.00 68.25 169 ALA A O 1
ATOM 1261 N N . LYS A 1 170 ? 63.669 -2.787 -89.492 1.00 68.12 170 LYS A N 1
ATOM 1262 C CA . LYS A 1 170 ? 63.716 -2.032 -88.229 1.00 68.12 170 LYS A CA 1
ATOM 1263 C C . LYS A 1 170 ? 62.442 -1.231 -87.993 1.00 68.12 170 LYS A C 1
ATOM 1265 O O . LYS A 1 170 ? 61.993 -1.154 -86.858 1.00 68.12 170 LYS A O 1
ATOM 1270 N N . GLU A 1 171 ? 61.844 -0.691 -89.048 1.00 72.00 171 GLU A N 1
ATOM 1271 C CA . GLU A 1 171 ? 60.578 0.028 -88.978 1.00 72.00 171 GLU A CA 1
ATOM 1272 C C . GLU A 1 171 ? 59.424 -0.890 -88.554 1.00 72.00 171 GLU A C 1
ATOM 1274 O O . GLU A 1 171 ? 58.695 -0.540 -87.630 1.00 72.00 171 GLU A O 1
ATOM 1279 N N . ARG A 1 172 ? 59.293 -2.089 -89.141 1.00 75.38 172 ARG A N 1
ATOM 1280 C CA . ARG A 1 172 ? 58.270 -3.067 -88.719 1.00 75.38 172 ARG A CA 1
ATOM 1281 C C . ARG A 1 172 ? 58.461 -3.527 -87.274 1.00 75.38 172 ARG A C 1
ATOM 1283 O O . ARG A 1 172 ? 57.504 -3.539 -86.510 1.00 75.38 172 ARG A O 1
ATOM 1290 N N . ALA A 1 173 ? 59.694 -3.840 -86.876 1.00 70.88 173 ALA A N 1
ATOM 1291 C CA . ALA A 1 173 ? 59.986 -4.240 -85.500 1.00 70.88 173 ALA A CA 1
ATOM 1292 C C . ALA A 1 173 ? 59.731 -3.099 -84.497 1.00 70.88 173 ALA A C 1
ATOM 1294 O O . ALA A 1 173 ? 59.199 -3.331 -83.414 1.00 70.88 173 ALA A O 1
ATOM 1295 N N . ALA A 1 174 ? 60.075 -1.855 -84.850 1.00 70.81 174 ALA A N 1
ATOM 1296 C CA . ALA A 1 174 ? 59.777 -0.688 -84.025 1.00 70.81 174 ALA A CA 1
ATOM 1297 C C . ALA A 1 174 ? 58.263 -0.468 -83.885 1.00 70.81 174 ALA A C 1
ATOM 1299 O O . ALA A 1 174 ? 57.797 -0.242 -82.772 1.00 70.81 174 ALA A O 1
ATOM 1300 N N . GLN A 1 175 ? 57.500 -0.608 -84.973 1.00 74.19 175 GLN A N 1
ATOM 1301 C CA . GLN A 1 175 ? 56.035 -0.531 -84.962 1.00 74.19 175 GLN A CA 1
ATOM 1302 C C . GLN A 1 175 ? 55.405 -1.610 -84.070 1.00 74.19 175 GLN A C 1
ATOM 1304 O O . GLN A 1 175 ? 54.535 -1.297 -83.261 1.00 74.19 175 GLN A O 1
ATOM 1309 N N . GLU A 1 176 ? 55.855 -2.865 -84.158 1.00 75.31 176 GLU A N 1
ATOM 1310 C CA . GLU A 1 176 ? 55.346 -3.958 -83.314 1.00 75.31 176 GLU A CA 1
ATOM 1311 C C . GLU A 1 176 ? 55.669 -3.741 -81.828 1.00 75.31 176 GLU A C 1
ATOM 1313 O O . GLU A 1 176 ? 54.808 -3.933 -80.967 1.00 75.31 176 GLU A O 1
ATOM 1318 N N . VAL A 1 177 ? 56.880 -3.266 -81.510 1.00 74.38 177 VAL A N 1
ATOM 1319 C CA . VAL A 1 177 ? 57.270 -2.925 -80.132 1.00 74.38 177 VAL A CA 1
ATOM 1320 C C . VAL A 1 177 ? 56.455 -1.747 -79.599 1.00 74.38 177 VAL A C 1
ATOM 1322 O O . VAL A 1 177 ? 56.050 -1.768 -78.434 1.00 74.38 177 VAL A O 1
ATOM 1325 N N . THR A 1 178 ? 56.188 -0.725 -80.415 1.00 75.25 178 THR A N 1
ATOM 1326 C CA . THR A 1 178 ? 55.314 0.385 -80.018 1.00 75.25 178 THR A CA 1
ATOM 1327 C C . THR A 1 178 ? 53.890 -0.095 -79.799 1.00 75.25 178 THR A C 1
ATOM 1329 O O . THR A 1 178 ? 53.338 0.171 -78.737 1.00 75.25 178 THR A O 1
ATOM 1332 N N . ALA A 1 179 ? 53.325 -0.883 -80.717 1.00 77.19 179 ALA A N 1
ATOM 1333 C CA . ALA A 1 179 ? 51.988 -1.452 -80.569 1.00 77.19 179 ALA A CA 1
ATOM 1334 C C . ALA A 1 179 ? 51.863 -2.300 -79.288 1.00 77.19 179 ALA A C 1
ATOM 1336 O O . ALA A 1 179 ? 50.896 -2.158 -78.539 1.00 77.19 179 ALA A O 1
ATOM 1337 N N . ALA A 1 180 ? 52.868 -3.122 -78.969 1.00 73.81 180 ALA A N 1
ATOM 1338 C CA . ALA A 1 180 ? 52.904 -3.895 -77.727 1.00 73.81 180 ALA A CA 1
ATOM 1339 C C . ALA A 1 180 ? 52.994 -2.999 -76.474 1.00 73.81 180 ALA A C 1
ATOM 1341 O O . ALA A 1 180 ? 52.331 -3.264 -75.467 1.00 73.81 180 ALA A O 1
ATOM 1342 N N . ARG A 1 181 ? 53.777 -1.911 -76.526 1.00 73.75 181 ARG A N 1
ATOM 1343 C CA . ARG A 1 181 ? 53.873 -0.922 -75.437 1.00 73.75 181 ARG A CA 1
ATOM 1344 C C . ARG A 1 181 ? 52.574 -0.146 -75.243 1.00 73.75 181 ARG A C 1
ATOM 1346 O O . ARG A 1 181 ? 52.189 0.080 -74.100 1.00 73.75 181 ARG A O 1
ATOM 1353 N N . GLU A 1 182 ? 51.892 0.221 -76.323 1.00 79.19 182 GLU A N 1
ATOM 1354 C CA . GLU A 1 182 ? 50.582 0.873 -76.281 1.00 79.19 182 GLU A CA 1
ATOM 1355 C C . GLU A 1 182 ? 49.519 -0.047 -75.678 1.00 79.19 182 GLU A C 1
ATOM 1357 O O . GLU A 1 182 ? 48.799 0.360 -74.766 1.00 79.19 182 GLU A O 1
ATOM 1362 N N . LEU A 1 183 ? 49.454 -1.305 -76.125 1.00 79.62 183 LEU A N 1
ATOM 1363 C CA . LEU A 1 183 ? 48.550 -2.307 -75.558 1.00 79.62 183 LEU A CA 1
ATOM 1364 C C . LEU A 1 183 ? 48.826 -2.524 -74.067 1.00 79.62 183 LEU A C 1
ATOM 1366 O O . LEU A 1 183 ? 47.899 -2.482 -73.263 1.00 79.62 183 LEU A O 1
ATOM 1370 N N . SER A 1 184 ? 50.093 -2.678 -73.673 1.00 76.81 184 SER A N 1
ATOM 1371 C CA . SER A 1 184 ? 50.466 -2.847 -72.265 1.00 76.81 184 SER A CA 1
ATOM 1372 C C . SER A 1 184 ? 50.118 -1.620 -71.416 1.00 76.81 184 SER A C 1
ATOM 1374 O O . SER A 1 184 ? 49.569 -1.773 -70.325 1.00 76.81 184 SER A O 1
ATOM 1376 N N . ALA A 1 185 ? 50.380 -0.403 -71.907 1.00 74.31 185 ALA A N 1
ATOM 1377 C CA . ALA A 1 185 ? 50.019 0.827 -71.206 1.00 74.31 185 ALA A CA 1
ATOM 1378 C C . ALA A 1 185 ? 48.497 0.942 -71.010 1.00 74.31 185 ALA A C 1
ATOM 1380 O O . ALA A 1 185 ? 48.053 1.271 -69.910 1.00 74.31 185 ALA A O 1
ATOM 1381 N N . ASN A 1 186 ? 47.710 0.603 -72.035 1.00 81.31 186 ASN A N 1
ATOM 1382 C CA . ASN A 1 186 ? 46.249 0.611 -71.977 1.00 81.31 186 ASN A CA 1
ATOM 1383 C C . ASN A 1 186 ? 45.685 -0.455 -71.026 1.00 81.31 186 ASN A C 1
ATOM 1385 O O . ASN A 1 186 ? 44.786 -0.157 -70.244 1.00 81.31 186 ASN A O 1
ATOM 1389 N N . GLU A 1 187 ? 46.204 -1.684 -71.049 1.00 81.50 187 GLU A N 1
ATOM 1390 C CA . GLU A 1 187 ? 45.743 -2.752 -70.150 1.00 81.50 187 GLU A CA 1
ATOM 1391 C C . GLU A 1 187 ? 46.109 -2.469 -68.684 1.00 81.50 187 GLU A C 1
ATOM 1393 O O . GLU A 1 187 ? 45.288 -2.673 -67.786 1.00 81.50 187 GLU A O 1
ATOM 1398 N N . ILE A 1 188 ? 47.294 -1.900 -68.425 1.00 78.50 188 ILE A N 1
ATOM 1399 C CA . ILE A 1 188 ? 47.666 -1.429 -67.082 1.00 78.50 188 ILE A CA 1
ATOM 1400 C C . ILE A 1 188 ? 46.721 -0.313 -66.629 1.00 78.50 188 ILE A C 1
ATOM 1402 O O . ILE A 1 188 ? 46.248 -0.353 -65.494 1.00 78.50 188 ILE A O 1
ATOM 1406 N N . ALA A 1 189 ? 46.421 0.655 -67.502 1.00 80.00 189 ALA A N 1
ATOM 1407 C CA . ALA A 1 189 ? 45.498 1.739 -67.185 1.00 80.00 189 ALA A CA 1
ATOM 1408 C C . ALA A 1 189 ? 44.110 1.198 -66.821 1.00 80.00 189 ALA A C 1
ATOM 1410 O O . ALA A 1 189 ? 43.598 1.513 -65.751 1.00 80.00 189 ALA A O 1
ATOM 1411 N N . LYS A 1 190 ? 43.548 0.295 -67.634 1.00 87.75 190 LYS A N 1
ATOM 1412 C CA . LYS A 1 190 ? 42.256 -0.356 -67.356 1.00 87.75 190 LYS A CA 1
ATOM 1413 C C . LYS A 1 190 ? 42.248 -1.108 -66.023 1.00 87.75 190 LYS A C 1
ATOM 1415 O O . LYS A 1 190 ? 41.300 -0.974 -65.254 1.00 87.75 190 LYS A O 1
ATOM 1420 N N . SER A 1 191 ? 43.295 -1.879 -65.725 1.00 86.00 191 SER A N 1
ATOM 1421 C CA . SER A 1 191 ? 43.413 -2.613 -64.455 1.00 86.00 191 SER A CA 1
ATOM 1422 C C . SER A 1 191 ? 43.488 -1.665 -63.248 1.00 86.00 191 SER A C 1
ATOM 1424 O O . SER A 1 191 ? 42.819 -1.866 -62.227 1.00 86.00 191 SER A O 1
ATOM 1426 N N . GLN A 1 192 ? 44.243 -0.571 -63.377 1.00 82.00 192 GLN A N 1
ATOM 1427 C CA . GLN A 1 192 ? 44.355 0.447 -62.334 1.00 82.00 192 GLN A CA 1
ATOM 1428 C C . GLN A 1 192 ? 43.050 1.237 -62.151 1.00 82.00 192 GLN A C 1
ATOM 1430 O O . GLN A 1 192 ? 42.674 1.520 -61.013 1.00 82.00 192 GLN A O 1
ATOM 1435 N N . GLU A 1 193 ? 42.326 1.547 -63.229 1.00 86.31 193 GLU A N 1
ATOM 1436 C CA . GLU A 1 193 ? 40.992 2.155 -63.165 1.00 86.31 193 GLU A CA 1
ATOM 1437 C C . GLU A 1 193 ? 39.983 1.229 -62.478 1.00 86.31 193 GLU A C 1
ATOM 1439 O O . GLU A 1 193 ? 39.238 1.670 -61.601 1.00 86.31 193 GLU A O 1
ATOM 1444 N N . ALA A 1 194 ? 39.979 -0.064 -62.820 1.00 86.06 194 ALA A N 1
ATOM 1445 C CA . ALA A 1 194 ? 39.133 -1.059 -62.166 1.00 86.06 194 ALA A CA 1
ATOM 1446 C C . ALA A 1 194 ? 39.430 -1.146 -60.660 1.00 86.06 194 ALA A C 1
ATOM 1448 O O . ALA A 1 194 ? 38.507 -1.182 -59.846 1.00 86.06 194 ALA A O 1
ATOM 1449 N N . THR A 1 195 ? 40.710 -1.085 -60.280 1.00 78.44 195 THR A N 1
ATOM 1450 C CA . THR A 1 195 ? 41.137 -1.038 -58.873 1.00 78.44 195 THR A CA 1
ATOM 1451 C C . THR A 1 195 ? 40.649 0.235 -58.176 1.00 78.44 195 THR A C 1
ATOM 1453 O O . THR A 1 195 ? 40.108 0.153 -57.075 1.00 78.44 195 THR A O 1
ATOM 1456 N N . ALA A 1 196 ? 40.783 1.409 -58.805 1.00 83.81 196 ALA A N 1
ATOM 1457 C CA . ALA A 1 196 ? 40.301 2.670 -58.236 1.00 83.81 196 ALA A CA 1
ATOM 1458 C C . ALA A 1 196 ? 38.780 2.639 -57.997 1.00 83.81 196 ALA A C 1
ATOM 1460 O O . ALA A 1 196 ? 38.319 3.017 -56.921 1.00 83.81 196 ALA A O 1
ATOM 1461 N N . ARG A 1 197 ? 38.009 2.094 -58.949 1.00 88.56 197 ARG A N 1
ATOM 1462 C CA . ARG A 1 197 ? 36.556 1.897 -58.805 1.00 88.56 197 ARG A CA 1
ATOM 1463 C C . ARG A 1 197 ? 36.201 0.872 -57.724 1.00 88.56 197 ARG A C 1
ATOM 1465 O O . ARG A 1 197 ? 35.224 1.058 -57.005 1.00 88.56 197 ARG A O 1
ATOM 1472 N N . ALA A 1 198 ? 36.982 -0.197 -57.574 1.00 85.88 198 ALA A N 1
ATOM 1473 C CA . ALA A 1 198 ? 36.777 -1.178 -56.507 1.00 85.88 198 ALA A CA 1
ATOM 1474 C C . ALA A 1 198 ? 37.045 -0.579 -55.115 1.00 85.88 198 ALA A C 1
ATOM 1476 O O . ALA A 1 198 ? 36.287 -0.834 -54.179 1.00 85.88 198 ALA A O 1
ATOM 1477 N N . ILE A 1 199 ? 38.081 0.259 -54.984 1.00 80.00 199 ILE A N 1
ATOM 1478 C CA . ILE A 1 199 ? 38.376 0.998 -53.748 1.00 80.00 199 ILE A CA 1
ATOM 1479 C C . ILE A 1 199 ? 37.245 1.979 -53.425 1.00 80.00 199 ILE A C 1
ATOM 1481 O O . ILE A 1 199 ? 36.795 2.011 -52.281 1.00 80.00 199 ILE A O 1
ATOM 1485 N N . GLN A 1 200 ? 36.752 2.722 -54.423 1.00 87.62 200 GLN A N 1
ATOM 1486 C CA . GLN A 1 200 ? 35.586 3.597 -54.274 1.00 87.62 200 GLN A CA 1
ATOM 1487 C C . GLN A 1 200 ? 34.391 2.819 -53.719 1.00 87.62 200 GLN A C 1
ATOM 1489 O O . GLN A 1 200 ? 33.867 3.176 -52.671 1.00 87.62 200 GLN A O 1
ATOM 1494 N N . LYS A 1 201 ? 34.011 1.715 -54.374 1.00 90.06 201 LYS A N 1
ATOM 1495 C CA . LYS A 1 201 ? 32.872 0.892 -53.959 1.00 90.06 201 LYS A CA 1
ATOM 1496 C C . LYS A 1 201 ? 33.029 0.353 -52.534 1.00 90.06 201 LYS A C 1
ATOM 1498 O O . LYS A 1 201 ? 32.086 0.402 -51.760 1.00 90.06 201 LYS A O 1
ATOM 1503 N N . SER A 1 202 ? 34.225 -0.105 -52.163 1.00 87.19 202 SER A N 1
ATOM 1504 C CA . SER A 1 202 ? 34.506 -0.566 -50.797 1.00 87.19 202 SER A CA 1
ATOM 1505 C C . SER A 1 202 ? 34.343 0.555 -49.763 1.00 87.19 202 SER A C 1
ATOM 1507 O O . SER A 1 202 ? 33.750 0.348 -48.704 1.00 87.19 202 SER A O 1
ATOM 1509 N N . ALA A 1 203 ? 34.809 1.769 -50.075 1.00 83.19 203 ALA A N 1
ATOM 1510 C CA . ALA A 1 203 ? 34.590 2.931 -49.218 1.00 83.19 203 ALA A CA 1
ATOM 1511 C C . ALA A 1 203 ? 33.095 3.288 -49.108 1.00 83.19 203 ALA A C 1
ATOM 1513 O O . ALA A 1 203 ? 32.626 3.589 -48.008 1.00 83.19 203 ALA A O 1
ATOM 1514 N N . GLU A 1 204 ? 32.342 3.194 -50.210 1.00 87.25 204 GLU A N 1
ATOM 1515 C CA . GLU A 1 204 ? 30.892 3.412 -50.228 1.00 87.25 204 GLU A CA 1
ATOM 1516 C C . GLU A 1 204 ? 30.136 2.375 -49.377 1.00 87.25 204 GLU A C 1
ATOM 1518 O O . GLU A 1 204 ? 29.302 2.754 -48.551 1.00 87.25 204 GLU A O 1
ATOM 1523 N N . ASP A 1 205 ? 30.482 1.090 -49.499 1.00 86.38 205 ASP A N 1
ATOM 1524 C CA . ASP A 1 205 ? 29.897 -0.011 -48.723 1.00 86.38 205 ASP A CA 1
ATOM 1525 C C . ASP A 1 205 ? 30.175 0.154 -47.214 1.00 86.38 205 ASP A C 1
ATOM 1527 O O . ASP A 1 205 ? 29.273 0.012 -46.384 1.00 86.38 205 ASP A O 1
ATOM 1531 N N . VAL A 1 206 ? 31.407 0.528 -46.837 1.00 86.94 206 VAL A N 1
ATOM 1532 C CA . VAL A 1 206 ? 31.773 0.800 -45.434 1.00 86.94 206 VAL A CA 1
ATOM 1533 C C . VAL A 1 206 ? 30.999 1.998 -44.881 1.00 86.94 206 VAL A C 1
ATOM 1535 O O . VAL A 1 206 ? 30.536 1.962 -43.736 1.00 86.94 206 VAL A O 1
ATOM 1538 N N . ALA A 1 207 ? 30.853 3.067 -45.664 1.00 85.12 207 ALA A N 1
ATOM 1539 C CA . ALA A 1 207 ? 30.089 4.238 -45.256 1.00 85.12 207 ALA A CA 1
ATOM 1540 C C . ALA A 1 207 ? 28.597 3.883 -45.083 1.00 85.12 207 ALA A C 1
ATOM 1542 O O . ALA A 1 207 ? 27.981 4.283 -44.090 1.00 85.12 207 ALA A O 1
ATOM 1543 N N . HIS A 1 208 ? 28.035 3.078 -45.991 1.00 87.62 208 HIS A N 1
ATOM 1544 C CA . HIS A 1 208 ? 26.654 2.600 -45.915 1.00 87.62 208 HIS A CA 1
ATOM 1545 C C . HIS A 1 208 ? 26.417 1.763 -44.653 1.00 87.62 208 HIS A C 1
ATOM 1547 O O . HIS A 1 208 ? 25.510 2.068 -43.877 1.00 87.62 208 HIS A O 1
ATOM 1553 N N . ALA A 1 209 ? 27.285 0.784 -44.381 1.00 87.19 209 ALA A N 1
ATOM 1554 C CA . ALA A 1 209 ? 27.199 -0.058 -43.189 1.00 87.19 209 ALA A CA 1
ATOM 1555 C C . ALA A 1 209 ? 27.261 0.762 -41.886 1.00 87.19 209 ALA A C 1
ATOM 1557 O O . ALA A 1 209 ? 26.511 0.498 -40.944 1.00 87.19 209 ALA A O 1
ATOM 1558 N N . LYS A 1 210 ? 28.109 1.802 -41.825 1.00 85.25 210 LYS A N 1
ATOM 1559 C CA . LYS A 1 210 ? 28.169 2.723 -40.673 1.00 85.25 210 LYS A CA 1
ATOM 1560 C C . LYS A 1 210 ? 26.872 3.511 -40.487 1.00 85.25 210 LYS A C 1
ATOM 1562 O O . LYS A 1 210 ? 26.421 3.665 -39.351 1.00 85.25 210 LYS A O 1
ATOM 1567 N N . ASN A 1 211 ? 26.279 4.008 -41.573 1.00 87.06 211 ASN A N 1
ATOM 1568 C CA . ASN A 1 211 ? 25.005 4.721 -41.522 1.00 87.06 211 ASN A CA 1
ATOM 1569 C C . ASN A 1 211 ? 23.861 3.799 -41.067 1.00 87.06 211 ASN A C 1
ATOM 1571 O O . ASN A 1 211 ? 23.120 4.161 -40.155 1.00 87.06 211 ASN A O 1
ATOM 1575 N N . GLU A 1 212 ? 23.754 2.592 -41.626 1.00 90.31 212 GLU A N 1
ATOM 1576 C CA . GLU A 1 212 ? 22.754 1.604 -41.200 1.00 90.31 212 GLU A CA 1
ATOM 1577 C C . GLU A 1 212 ? 22.918 1.212 -39.727 1.00 90.31 212 GLU A C 1
ATOM 1579 O O . GLU A 1 212 ? 21.937 1.151 -38.986 1.00 90.31 212 GLU A O 1
ATOM 1584 N N . ALA A 1 213 ? 24.155 0.986 -39.271 1.00 84.06 213 ALA A N 1
ATOM 1585 C CA . ALA A 1 213 ? 24.429 0.681 -37.871 1.00 84.06 213 ALA A CA 1
ATOM 1586 C C . ALA A 1 213 ? 23.989 1.827 -36.948 1.00 84.06 213 ALA A C 1
ATOM 1588 O O . ALA A 1 213 ? 23.358 1.581 -35.921 1.00 84.06 213 ALA A O 1
ATOM 1589 N N . ALA A 1 214 ? 24.266 3.082 -37.317 1.00 84.19 214 ALA A N 1
ATOM 1590 C CA . ALA A 1 214 ? 23.835 4.244 -36.544 1.00 84.19 214 ALA A CA 1
ATOM 1591 C C . ALA A 1 214 ? 22.302 4.381 -36.485 1.00 84.19 214 ALA A C 1
ATOM 1593 O O . ALA A 1 214 ? 21.767 4.699 -35.423 1.00 84.19 214 ALA A O 1
ATOM 1594 N N . GLN A 1 215 ? 21.599 4.099 -37.588 1.00 87.69 215 GLN A N 1
ATOM 1595 C CA . GLN A 1 215 ? 20.133 4.094 -37.633 1.00 87.69 215 GLN A CA 1
ATOM 1596 C C . GLN A 1 215 ? 19.544 3.003 -36.733 1.00 87.69 215 GLN A C 1
ATOM 1598 O O . GLN A 1 215 ? 18.727 3.314 -35.869 1.00 87.69 215 GLN A O 1
ATOM 1603 N N . LYS A 1 216 ? 20.033 1.759 -36.834 1.00 88.75 216 LYS A N 1
ATOM 1604 C CA . LYS A 1 216 ? 19.605 0.651 -35.960 1.00 88.75 216 LYS A CA 1
ATOM 1605 C C . LYS A 1 216 ? 19.875 0.943 -34.484 1.00 88.75 216 LYS A C 1
ATOM 1607 O O . LYS A 1 216 ? 19.032 0.672 -33.635 1.00 88.75 216 LYS A O 1
ATOM 1612 N N . ILE A 1 217 ? 21.029 1.534 -34.160 1.00 86.12 217 ILE A N 1
ATOM 1613 C CA . ILE A 1 217 ? 21.341 1.957 -32.786 1.00 86.12 217 ILE A CA 1
ATOM 1614 C C . ILE A 1 217 ? 20.329 2.998 -32.297 1.00 86.12 217 ILE A C 1
ATOM 1616 O O . ILE A 1 217 ? 19.911 2.935 -31.142 1.00 86.12 217 ILE A O 1
ATOM 1620 N N . ALA A 1 218 ? 19.937 3.956 -33.138 1.00 87.75 218 ALA A N 1
ATOM 1621 C CA . ALA A 1 218 ? 18.940 4.950 -32.759 1.00 87.75 218 ALA A CA 1
ATOM 1622 C C . ALA A 1 218 ? 17.545 4.337 -32.583 1.00 87.75 218 ALA A C 1
ATOM 1624 O O . ALA A 1 218 ? 16.887 4.644 -31.595 1.00 87.75 218 ALA A O 1
ATOM 1625 N N . GLU A 1 219 ? 17.124 3.426 -33.462 1.00 90.00 219 GLU A N 1
ATOM 1626 C CA . GLU A 1 219 ? 15.864 2.682 -33.324 1.00 90.00 219 GLU A CA 1
ATOM 1627 C C . GLU A 1 219 ? 15.805 1.893 -32.011 1.00 90.00 219 GLU A C 1
ATOM 1629 O O . GLU A 1 219 ? 14.840 2.029 -31.258 1.00 90.00 219 GLU A O 1
ATOM 1634 N N . VAL A 1 220 ? 16.862 1.135 -31.690 1.00 88.75 220 VAL A N 1
ATOM 1635 C CA . VAL A 1 220 ? 16.959 0.380 -30.430 1.00 88.75 220 VAL A CA 1
ATOM 1636 C C . VAL A 1 220 ? 16.904 1.322 -29.231 1.00 88.75 220 VAL A C 1
ATOM 1638 O O . VAL A 1 220 ? 16.102 1.108 -28.326 1.00 88.75 220 VAL A O 1
ATOM 1641 N N . LYS A 1 221 ? 17.687 2.409 -29.236 1.00 83.88 221 LYS A N 1
ATOM 1642 C CA . LYS A 1 221 ? 17.680 3.389 -28.137 1.00 83.88 221 LYS A CA 1
ATOM 1643 C C . LYS A 1 221 ? 16.328 4.075 -27.962 1.00 83.88 221 LYS A C 1
ATOM 1645 O O . LYS A 1 221 ? 15.936 4.338 -26.827 1.00 83.88 221 LYS A O 1
ATOM 1650 N N . ASN A 1 222 ? 15.619 4.353 -29.054 1.00 87.25 222 ASN A N 1
ATOM 1651 C CA . ASN A 1 222 ? 14.272 4.915 -29.007 1.00 87.25 222 ASN A CA 1
ATOM 1652 C C . ASN A 1 222 ? 13.289 3.915 -28.380 1.00 87.25 222 ASN A C 1
ATOM 1654 O O . ASN A 1 222 ? 12.535 4.287 -27.483 1.00 87.25 222 ASN A O 1
ATOM 1658 N N . GLY A 1 223 ? 13.343 2.645 -28.795 1.00 87.31 223 GLY A N 1
ATOM 1659 C CA . GLY A 1 223 ? 12.527 1.573 -28.220 1.00 87.31 223 GLY A CA 1
ATOM 1660 C C . GLY A 1 223 ? 12.807 1.340 -26.732 1.00 87.31 223 GLY A C 1
ATOM 1661 O O . GLY A 1 223 ? 11.874 1.254 -25.937 1.00 87.31 223 GLY A O 1
ATOM 1662 N N . GLU A 1 224 ? 14.079 1.308 -26.328 1.00 83.19 224 GLU A N 1
ATOM 1663 C CA . GLU A 1 224 ? 14.487 1.185 -24.923 1.00 83.19 224 GLU A CA 1
ATOM 1664 C C . GLU A 1 224 ? 14.020 2.378 -24.081 1.00 83.19 224 GLU A C 1
ATOM 1666 O O . GLU A 1 224 ? 13.489 2.191 -22.985 1.00 83.19 224 GLU A O 1
ATOM 1671 N N . ALA A 1 225 ? 14.191 3.607 -24.581 1.00 83.50 225 ALA A N 1
ATOM 1672 C CA . ALA A 1 225 ? 13.745 4.812 -23.886 1.00 83.50 225 ALA A CA 1
ATOM 1673 C C . ALA A 1 225 ? 12.226 4.801 -23.656 1.00 83.50 225 ALA A C 1
ATOM 1675 O O . ALA A 1 225 ? 11.772 5.128 -22.558 1.00 83.50 225 ALA A O 1
ATOM 1676 N N . GLU A 1 226 ? 11.456 4.367 -24.654 1.00 88.12 226 GLU A N 1
ATOM 1677 C CA . GLU A 1 226 ? 10.001 4.268 -24.570 1.00 88.12 226 GLU A CA 1
ATOM 1678 C C . GLU A 1 226 ? 9.544 3.138 -23.635 1.00 88.12 226 GLU A C 1
ATOM 1680 O O . GLU A 1 226 ? 8.672 3.347 -22.790 1.00 88.12 226 GLU A O 1
ATOM 1685 N N . ALA A 1 227 ? 10.182 1.966 -23.696 1.00 87.81 227 ALA A N 1
ATOM 1686 C CA . ALA A 1 227 ? 9.898 0.861 -22.781 1.00 87.81 227 ALA A CA 1
ATOM 1687 C C . ALA A 1 227 ? 10.181 1.247 -21.318 1.00 87.81 227 ALA A C 1
ATOM 1689 O O . ALA A 1 227 ? 9.373 0.972 -20.427 1.00 87.81 227 ALA A O 1
ATOM 1690 N N . ILE A 1 228 ? 11.295 1.948 -21.065 1.00 86.81 228 ILE A N 1
ATOM 1691 C CA . ILE A 1 228 ? 11.629 2.477 -19.736 1.00 86.81 228 ILE A CA 1
ATOM 1692 C C . ILE A 1 228 ? 10.593 3.518 -19.294 1.00 86.81 228 ILE A C 1
ATOM 1694 O O . ILE A 1 228 ? 10.161 3.477 -18.140 1.00 86.81 228 ILE A O 1
ATOM 1698 N N . ARG A 1 229 ? 10.165 4.425 -20.186 1.00 94.31 229 ARG A N 1
ATOM 1699 C CA . ARG A 1 229 ? 9.103 5.406 -19.902 1.00 94.31 229 ARG A CA 1
ATOM 1700 C C . ARG A 1 229 ? 7.824 4.704 -19.460 1.00 94.31 229 ARG A C 1
ATOM 1702 O O . ARG A 1 229 ? 7.325 4.987 -18.375 1.00 94.31 229 ARG A O 1
ATOM 1709 N N . MET A 1 230 ? 7.333 3.757 -20.259 1.00 91.06 230 MET A N 1
ATOM 1710 C CA . MET A 1 230 ? 6.105 3.008 -19.977 1.00 91.06 230 MET A CA 1
ATOM 1711 C C . MET A 1 230 ? 6.191 2.235 -18.657 1.00 91.06 230 MET A C 1
ATOM 1713 O O . MET A 1 230 ? 5.250 2.274 -17.866 1.00 91.06 230 MET A O 1
ATOM 1717 N N . SER A 1 231 ? 7.324 1.580 -18.387 1.00 89.38 231 SER A N 1
ATOM 1718 C CA . SER A 1 231 ? 7.564 0.855 -17.133 1.00 89.38 231 SER A CA 1
ATOM 1719 C C . SER A 1 231 ? 7.528 1.788 -15.915 1.00 89.38 231 SER A C 1
ATOM 1721 O O . SER A 1 231 ? 6.822 1.510 -14.943 1.00 89.38 231 SER A O 1
ATOM 1723 N N . LYS A 1 232 ? 8.210 2.943 -15.980 1.00 85.81 232 LYS A N 1
ATOM 1724 C CA . LYS A 1 232 ? 8.185 3.953 -14.907 1.00 85.81 232 LYS A CA 1
ATOM 1725 C C . LYS A 1 232 ? 6.785 4.539 -14.697 1.00 85.81 232 LYS A C 1
ATOM 1727 O O . LYS A 1 232 ? 6.364 4.698 -13.554 1.00 85.81 232 LYS A O 1
ATOM 1732 N N . GLU A 1 233 ? 6.046 4.822 -15.770 1.00 91.19 233 GLU A N 1
ATOM 1733 C CA . GLU A 1 233 ? 4.667 5.316 -15.674 1.00 91.19 233 GLU A CA 1
ATOM 1734 C C . GLU A 1 233 ? 3.716 4.290 -15.051 1.00 91.19 233 GLU A C 1
ATOM 1736 O O . GLU A 1 233 ? 2.874 4.656 -14.229 1.00 91.19 233 GLU A O 1
ATOM 1741 N N . ALA A 1 234 ? 3.846 3.014 -15.420 1.00 90.50 234 ALA A N 1
ATOM 1742 C CA . ALA A 1 234 ? 3.063 1.934 -14.831 1.00 90.50 234 ALA A CA 1
ATOM 1743 C C . ALA A 1 234 ? 3.356 1.795 -13.329 1.00 90.50 234 ALA A C 1
ATOM 1745 O O . ALA A 1 234 ? 2.423 1.802 -12.528 1.00 90.50 234 ALA A O 1
ATOM 1746 N N . ALA A 1 235 ? 4.636 1.784 -12.941 1.00 87.06 235 ALA A N 1
ATOM 1747 C CA . ALA A 1 235 ? 5.047 1.703 -11.540 1.00 87.06 235 ALA A CA 1
ATOM 1748 C C . ALA A 1 235 ? 4.544 2.898 -10.706 1.00 87.06 235 ALA A C 1
ATOM 1750 O O . ALA A 1 235 ? 4.070 2.717 -9.583 1.00 87.06 235 ALA A O 1
ATOM 1751 N N . ALA A 1 236 ? 4.597 4.120 -11.248 1.00 87.75 236 ALA A N 1
ATOM 1752 C CA . ALA A 1 236 ? 4.070 5.311 -10.579 1.00 87.75 236 ALA A CA 1
ATOM 1753 C C . ALA A 1 236 ? 2.545 5.228 -10.370 1.00 87.75 236 ALA A C 1
ATOM 1755 O O . ALA A 1 236 ? 2.047 5.526 -9.280 1.00 87.75 236 ALA A O 1
ATOM 1756 N N . LYS A 1 237 ? 1.797 4.762 -11.382 1.00 89.88 237 LYS A N 1
ATOM 1757 C CA . LYS A 1 237 ? 0.342 4.540 -11.286 1.00 89.88 237 LYS A CA 1
ATOM 1758 C C . LYS A 1 237 ? -0.015 3.446 -10.281 1.00 89.88 237 LYS A C 1
ATOM 1760 O O . LYS A 1 237 ? -0.969 3.608 -9.524 1.00 89.88 237 LYS A O 1
ATOM 1765 N N . GLU A 1 238 ? 0.746 2.358 -10.242 1.00 91.00 238 GLU A N 1
ATOM 1766 C CA . GLU A 1 238 ? 0.539 1.272 -9.284 1.00 91.00 238 GLU A CA 1
ATOM 1767 C C . GLU A 1 238 ? 0.792 1.740 -7.845 1.00 91.00 238 GLU A C 1
ATOM 1769 O O . GLU A 1 238 ? -0.043 1.518 -6.971 1.00 91.00 238 GLU A O 1
ATOM 1774 N N . ARG A 1 239 ? 1.871 2.497 -7.599 1.00 86.31 239 ARG A N 1
ATOM 1775 C CA . ARG A 1 239 ? 2.125 3.126 -6.289 1.00 86.31 239 ARG A CA 1
ATOM 1776 C C . ARG A 1 239 ? 0.983 4.043 -5.856 1.00 86.31 239 ARG A C 1
ATOM 1778 O O . ARG A 1 239 ? 0.570 4.000 -4.697 1.00 86.31 239 ARG A O 1
ATOM 1785 N N . GLN A 1 240 ? 0.450 4.850 -6.776 1.00 90.62 240 GLN A N 1
ATOM 1786 C CA . GLN A 1 240 ? -0.727 5.682 -6.519 1.00 90.62 240 GLN A CA 1
ATOM 1787 C C . GLN A 1 240 ? -1.958 4.829 -6.162 1.00 90.62 240 GLN A C 1
ATOM 1789 O O . GLN A 1 240 ? -2.696 5.178 -5.239 1.00 90.62 240 GLN A O 1
ATOM 1794 N N . ALA A 1 241 ? -2.187 3.720 -6.871 1.00 91.25 241 ALA A N 1
ATOM 1795 C CA . ALA A 1 241 ? -3.302 2.813 -6.605 1.00 91.25 241 ALA A CA 1
ATOM 1796 C C . ALA A 1 241 ? -3.176 2.137 -5.231 1.00 91.25 241 ALA A C 1
ATOM 1798 O O . ALA A 1 241 ? -4.138 2.144 -4.463 1.00 91.25 241 ALA A O 1
ATOM 1799 N N . ILE A 1 242 ? -1.984 1.637 -4.884 1.00 87.31 242 ILE A N 1
ATOM 1800 C CA . ILE A 1 242 ? -1.688 1.038 -3.574 1.00 87.31 242 ILE A CA 1
ATOM 1801 C C . ILE A 1 242 ? -1.914 2.060 -2.455 1.00 87.31 242 ILE A C 1
ATOM 1803 O O . ILE A 1 242 ? -2.561 1.739 -1.462 1.00 87.31 242 ILE A O 1
ATOM 1807 N N . ALA A 1 243 ? -1.461 3.308 -2.618 1.00 87.12 243 ALA A N 1
ATOM 1808 C CA . ALA A 1 243 ? -1.723 4.365 -1.639 1.00 87.12 243 ALA A CA 1
ATOM 1809 C C . ALA A 1 243 ? -3.232 4.600 -1.432 1.00 87.12 243 ALA A C 1
ATOM 1811 O O . ALA A 1 243 ? -3.685 4.739 -0.297 1.00 87.12 243 ALA A O 1
ATOM 1812 N N . GLY A 1 244 ? -4.024 4.573 -2.512 1.00 88.94 244 GLY A N 1
ATOM 1813 C CA . GLY A 1 244 ? -5.487 4.637 -2.443 1.00 88.94 244 GLY A CA 1
ATOM 1814 C C . GLY A 1 244 ? -6.117 3.453 -1.701 1.00 88.94 244 GLY A C 1
ATOM 1815 O O . GLY A 1 244 ? -7.002 3.651 -0.872 1.00 88.94 244 GLY A O 1
ATOM 1816 N N . GLN A 1 245 ? -5.644 2.230 -1.952 1.00 92.12 245 GLN A N 1
ATOM 1817 C CA . GLN A 1 245 ? -6.118 1.027 -1.258 1.00 92.12 245 GLN A CA 1
ATOM 1818 C C . GLN A 1 245 ? -5.780 1.054 0.238 1.00 92.12 245 GLN A C 1
ATOM 1820 O O . GLN A 1 245 ? -6.635 0.741 1.065 1.00 92.12 245 GLN A O 1
ATOM 1825 N N . VAL A 1 246 ? -4.561 1.470 0.595 1.00 90.19 246 VAL A N 1
ATOM 1826 C CA . VAL A 1 246 ? -4.129 1.611 1.994 1.00 90.19 246 VAL A CA 1
ATOM 1827 C C . VAL A 1 246 ? -4.963 2.669 2.716 1.00 90.19 246 VAL A C 1
ATOM 1829 O O . VAL A 1 246 ? -5.409 2.423 3.834 1.00 90.19 246 VAL A O 1
ATOM 1832 N N . ALA A 1 247 ? -5.231 3.811 2.079 1.00 88.62 247 ALA A N 1
ATOM 1833 C CA . ALA A 1 247 ? -6.108 4.840 2.631 1.00 88.62 247 ALA A CA 1
ATOM 1834 C C . ALA A 1 247 ? -7.535 4.318 2.859 1.00 88.62 247 ALA A C 1
ATOM 1836 O O . ALA A 1 247 ? -8.056 4.439 3.964 1.00 88.62 247 ALA A O 1
ATOM 1837 N N . ALA A 1 248 ? -8.133 3.643 1.871 1.00 88.94 248 ALA A N 1
ATOM 1838 C CA . ALA A 1 248 ? -9.461 3.046 2.019 1.00 88.94 248 ALA A CA 1
ATOM 1839 C C . ALA A 1 248 ? -9.514 2.004 3.154 1.00 88.94 248 ALA A C 1
ATOM 1841 O O . ALA A 1 248 ? -10.480 1.959 3.917 1.00 88.94 248 ALA A O 1
ATOM 1842 N N . ALA A 1 249 ? -8.464 1.190 3.309 1.00 89.56 249 ALA A N 1
ATOM 1843 C CA . ALA A 1 249 ? -8.353 0.234 4.407 1.00 89.56 249 ALA A CA 1
ATOM 1844 C C . ALA A 1 249 ? -8.240 0.929 5.777 1.00 89.56 249 ALA A C 1
ATOM 1846 O O . ALA A 1 249 ? -8.918 0.516 6.719 1.00 89.56 249 ALA A O 1
ATOM 1847 N N . LYS A 1 250 ? -7.442 2.004 5.888 1.00 85.88 250 LYS A N 1
ATOM 1848 C CA . LYS A 1 250 ? -7.338 2.828 7.106 1.00 85.88 250 LYS A CA 1
ATOM 1849 C C . LYS A 1 250 ? -8.680 3.462 7.475 1.00 85.88 250 LYS A C 1
ATOM 1851 O O . LYS A 1 250 ? -9.070 3.405 8.637 1.00 85.88 250 LYS A O 1
ATOM 1856 N N . GLU A 1 251 ? -9.400 4.024 6.505 1.00 91.19 251 GLU A N 1
ATOM 1857 C CA . GLU A 1 251 ? -10.721 4.622 6.730 1.00 91.19 251 GLU A CA 1
ATOM 1858 C C . GLU A 1 251 ? -11.747 3.587 7.199 1.00 91.19 251 GLU A C 1
ATOM 1860 O O . GLU A 1 251 ? -12.490 3.845 8.149 1.00 91.19 251 GLU A O 1
ATOM 1865 N N . LYS A 1 252 ? -11.762 2.401 6.575 1.00 92.00 252 LYS A N 1
ATOM 1866 C CA . LYS A 1 252 ? -12.638 1.297 6.979 1.00 92.00 252 LYS A CA 1
ATOM 1867 C C . LYS A 1 252 ? -12.327 0.833 8.403 1.00 92.00 252 LYS A C 1
ATOM 1869 O O . LYS A 1 252 ? -13.239 0.751 9.220 1.00 92.00 252 LYS A O 1
ATOM 1874 N N . ALA A 1 253 ? -11.052 0.597 8.715 1.00 85.75 253 ALA A N 1
ATOM 1875 C CA . ALA A 1 253 ? -10.621 0.193 10.050 1.00 85.75 253 ALA A CA 1
ATOM 1876 C C . ALA A 1 253 ? -10.964 1.256 11.108 1.00 85.75 253 ALA A C 1
ATOM 1878 O O . ALA A 1 253 ? -11.448 0.920 12.185 1.00 85.75 253 ALA A O 1
ATOM 1879 N N . ALA A 1 254 ? -10.774 2.542 10.798 1.00 86.88 254 ALA A N 1
ATOM 1880 C CA . ALA A 1 254 ? -11.146 3.634 11.691 1.00 86.88 254 ALA A CA 1
ATOM 1881 C C . ALA A 1 254 ? -12.660 3.681 11.953 1.00 86.88 254 ALA A C 1
ATOM 1883 O O . ALA A 1 254 ? -13.067 3.849 13.101 1.00 86.88 254 ALA A O 1
ATOM 1884 N N . GLY A 1 255 ? -13.485 3.484 10.918 1.00 87.75 255 GLY A N 1
ATOM 1885 C CA . GLY A 1 255 ? -14.942 3.408 11.052 1.00 87.75 255 GLY A CA 1
ATOM 1886 C C . GLY A 1 255 ? -15.404 2.203 11.878 1.00 87.75 255 GLY A C 1
ATOM 1887 O O . GLY A 1 255 ? -16.252 2.347 12.758 1.00 87.75 255 GLY A O 1
ATOM 1888 N N . GLU A 1 256 ? -14.813 1.026 11.658 1.00 92.81 256 GLU A N 1
ATOM 1889 C CA . GLU A 1 256 ? -15.092 -0.177 12.456 1.00 92.81 256 GLU A CA 1
ATOM 1890 C C . GLU A 1 256 ? -14.711 0.026 13.930 1.00 92.81 256 GLU A C 1
ATOM 1892 O O . GLU A 1 256 ? -15.517 -0.257 14.816 1.00 92.81 256 GLU A O 1
ATOM 1897 N N . ILE A 1 257 ? -13.531 0.594 14.209 1.00 85.44 257 ILE A N 1
ATOM 1898 C CA . ILE A 1 257 ? -13.087 0.917 15.575 1.00 85.44 257 ILE A CA 1
ATOM 1899 C C . ILE A 1 257 ? -14.028 1.930 16.234 1.00 85.44 257 ILE A C 1
ATOM 1901 O O . ILE A 1 257 ? -14.412 1.742 17.389 1.00 85.44 257 ILE A O 1
ATOM 1905 N N . ALA A 1 258 ? -14.427 2.989 15.526 1.00 88.62 258 ALA A N 1
ATOM 1906 C CA . ALA A 1 258 ? -15.358 3.983 16.054 1.00 88.62 258 ALA A CA 1
ATOM 1907 C C . ALA A 1 258 ? -16.724 3.361 16.383 1.00 88.62 258 ALA A C 1
ATOM 1909 O O . ALA A 1 258 ? -17.272 3.616 17.457 1.00 88.62 258 ALA A O 1
ATOM 1910 N N . SER A 1 259 ? -17.233 2.485 15.511 1.00 90.62 259 SER A N 1
ATOM 1911 C CA . SER A 1 259 ? -18.481 1.753 15.737 1.00 90.62 259 SER A CA 1
ATOM 1912 C C . SER A 1 259 ? -18.388 0.797 16.931 1.00 90.62 259 SER A C 1
ATOM 1914 O O . SER A 1 259 ? -19.309 0.755 17.747 1.00 90.62 259 SER A O 1
ATOM 1916 N N . ILE A 1 260 ? -17.287 0.049 17.068 1.00 90.31 260 ILE A N 1
ATOM 1917 C CA . ILE A 1 260 ? -17.052 -0.848 18.211 1.00 90.31 260 ILE A CA 1
ATOM 1918 C C . ILE A 1 260 ? -16.970 -0.041 19.508 1.00 90.31 260 ILE A C 1
ATOM 1920 O O . ILE A 1 260 ? -17.628 -0.387 20.486 1.00 90.31 260 ILE A O 1
ATOM 1924 N N . ASN A 1 261 ? -16.220 1.064 19.515 1.00 85.06 261 ASN A N 1
ATOM 1925 C CA . ASN A 1 261 ? -16.101 1.937 20.681 1.00 85.06 261 ASN A CA 1
ATOM 1926 C C . ASN A 1 261 ? -17.450 2.545 21.077 1.00 85.06 261 ASN A C 1
ATOM 1928 O O . ASN A 1 261 ? -17.754 2.619 22.265 1.00 85.06 261 ASN A O 1
ATOM 1932 N N . GLN A 1 262 ? -18.282 2.936 20.107 1.00 90.88 262 GLN A N 1
ATOM 1933 C CA . GLN A 1 262 ? -19.639 3.408 20.375 1.00 90.88 262 GLN A CA 1
ATOM 1934 C C . GLN A 1 262 ? -20.518 2.302 20.977 1.00 90.88 262 GLN A C 1
ATOM 1936 O O . GLN A 1 262 ? -21.243 2.565 21.936 1.00 90.88 262 GLN A O 1
ATOM 1941 N N . GLY A 1 263 ? -20.445 1.075 20.449 1.00 89.31 263 GLY A N 1
ATOM 1942 C CA . GLY A 1 263 ? -21.139 -0.088 21.008 1.00 89.31 263 GLY A CA 1
ATOM 1943 C C . GLY A 1 263 ? -20.730 -0.356 22.458 1.00 89.31 263 GLY A C 1
ATOM 1944 O O . GLY A 1 263 ? -21.574 -0.331 23.347 1.00 89.31 263 GLY A O 1
ATOM 1945 N N . LEU A 1 264 ? -19.424 -0.477 22.715 1.00 86.94 264 LEU A N 1
ATOM 1946 C CA . LEU A 1 264 ? -18.878 -0.698 24.058 1.00 86.94 264 LEU A CA 1
ATOM 1947 C C . LEU A 1 264 ? -19.241 0.426 25.034 1.00 86.94 264 LEU A C 1
ATOM 1949 O O . LEU A 1 264 ? -19.573 0.157 26.186 1.00 86.94 264 LEU A O 1
ATOM 1953 N N . ALA A 1 265 ? -19.202 1.686 24.594 1.00 87.81 265 ALA A N 1
ATOM 1954 C CA . ALA A 1 265 ? -19.587 2.814 25.434 1.00 87.81 265 ALA A CA 1
ATOM 1955 C C . ALA A 1 265 ? -21.075 2.740 25.827 1.00 87.81 265 ALA A C 1
ATOM 1957 O O . ALA A 1 265 ? -21.416 2.999 26.982 1.00 87.81 265 ALA A O 1
ATOM 1958 N N . ASN A 1 266 ? -21.954 2.321 24.911 1.00 89.69 266 ASN A N 1
ATOM 1959 C CA . ASN A 1 266 ? -23.372 2.101 25.204 1.00 89.69 266 ASN A CA 1
ATOM 1960 C C . ASN A 1 266 ? -23.606 0.896 26.131 1.00 89.69 266 ASN A C 1
ATOM 1962 O O . ASN A 1 266 ? -24.431 0.988 27.039 1.00 89.69 266 ASN A O 1
ATOM 1966 N N . ASP A 1 267 ? -22.863 -0.197 25.964 1.00 91.31 267 ASP A N 1
ATOM 1967 C CA . ASP A 1 267 ? -22.960 -1.365 26.849 1.00 91.31 267 ASP A CA 1
ATOM 1968 C C . ASP A 1 267 ? -22.498 -1.024 28.275 1.00 91.31 267 ASP A C 1
ATOM 1970 O O . ASP A 1 267 ? -23.145 -1.388 29.264 1.00 91.31 267 ASP A O 1
ATOM 1974 N N . ILE A 1 268 ? -21.411 -0.249 28.397 1.00 89.19 268 ILE A N 1
ATOM 1975 C CA . ILE A 1 268 ? -20.928 0.283 29.678 1.00 89.19 268 ILE A CA 1
ATOM 1976 C C . ILE A 1 268 ? -21.971 1.216 30.293 1.00 89.19 268 ILE A C 1
ATOM 1978 O O . ILE A 1 268 ? -22.224 1.120 31.495 1.00 89.19 268 ILE A O 1
ATOM 1982 N N . LYS A 1 269 ? -22.597 2.089 29.490 1.00 91.62 269 LYS A N 1
ATOM 1983 C CA . LYS A 1 269 ? -23.693 2.954 29.940 1.00 91.62 269 LYS A CA 1
ATOM 1984 C C . LYS A 1 269 ? -24.814 2.123 30.553 1.00 91.62 269 LYS A C 1
ATOM 1986 O O . LYS A 1 269 ? -25.155 2.344 31.709 1.00 91.62 269 LYS A O 1
ATOM 1991 N N . ALA A 1 270 ? -25.336 1.151 29.808 1.00 92.75 270 ALA A N 1
ATOM 1992 C CA . ALA A 1 270 ? -26.435 0.303 30.255 1.00 92.75 270 ALA A CA 1
ATOM 1993 C C . ALA A 1 270 ? -26.076 -0.450 31.546 1.00 92.75 270 ALA A C 1
ATOM 1995 O O . ALA A 1 270 ? -26.841 -0.439 32.508 1.00 92.75 270 ALA A O 1
ATOM 1996 N N . THR A 1 271 ? -24.877 -1.035 31.605 1.00 91.88 271 THR A N 1
ATOM 1997 C CA . THR A 1 271 ? -24.399 -1.778 32.779 1.00 91.88 271 THR A CA 1
ATOM 1998 C C . THR A 1 271 ? -24.274 -0.878 34.009 1.00 91.88 271 THR A C 1
ATOM 2000 O O . THR A 1 271 ? -24.754 -1.230 35.085 1.00 91.88 271 THR A O 1
ATOM 2003 N N . LYS A 1 272 ? -23.655 0.302 33.871 1.00 88.81 272 LYS A N 1
ATOM 2004 C CA . LYS A 1 272 ? -23.473 1.234 34.991 1.00 88.81 272 LYS A CA 1
ATOM 2005 C C . LYS A 1 272 ? -24.793 1.879 35.432 1.00 88.81 272 LYS A C 1
ATOM 2007 O O . LYS A 1 272 ? -24.995 2.040 36.632 1.00 88.81 272 LYS A O 1
ATOM 2012 N N . GLU A 1 273 ? -25.694 2.214 34.506 1.00 92.12 273 GLU A N 1
ATOM 2013 C CA . GLU A 1 273 ? -27.032 2.725 34.837 1.00 92.12 273 GLU A CA 1
ATOM 2014 C C . GLU A 1 273 ? -27.861 1.676 35.589 1.00 92.12 273 GLU A C 1
ATOM 2016 O O . GLU A 1 273 ? -28.494 2.005 36.591 1.00 92.12 273 GLU A O 1
ATOM 2021 N N . ASN A 1 274 ? -27.821 0.410 35.159 1.00 91.31 274 ASN A N 1
ATOM 2022 C CA . ASN A 1 274 ? -28.487 -0.684 35.867 1.00 91.31 274 ASN A CA 1
ATOM 2023 C C . ASN A 1 274 ? -27.886 -0.890 37.261 1.00 91.31 274 ASN A C 1
ATOM 2025 O O . ASN A 1 274 ? -28.629 -0.928 38.236 1.00 91.31 274 ASN A O 1
ATOM 2029 N N . ALA A 1 275 ? -26.556 -0.902 37.385 1.00 89.44 275 ALA A N 1
ATOM 2030 C CA . ALA A 1 275 ? -25.891 -1.014 38.682 1.00 89.44 275 ALA A CA 1
ATOM 2031 C C . ALA A 1 275 ? -26.217 0.163 39.625 1.00 89.44 275 ALA A C 1
ATOM 2033 O O . ALA A 1 275 ? -26.326 -0.026 40.836 1.00 89.44 275 ALA A O 1
ATOM 2034 N N . ALA A 1 276 ? -26.376 1.384 39.100 1.00 88.62 276 ALA A N 1
ATOM 2035 C CA . ALA A 1 276 ? -26.800 2.541 39.890 1.00 88.62 276 ALA A CA 1
ATOM 2036 C C . ALA A 1 276 ? -28.250 2.390 40.384 1.00 88.62 276 ALA A C 1
ATOM 2038 O O . ALA A 1 276 ? -28.512 2.624 41.564 1.00 88.62 276 ALA A O 1
ATOM 2039 N N . LYS A 1 277 ? -29.163 1.928 39.518 1.00 91.12 277 LYS A N 1
ATOM 2040 C CA . LYS A 1 277 ? -30.565 1.647 39.875 1.00 91.12 277 LYS A CA 1
ATOM 2041 C C . LYS A 1 277 ? -30.698 0.504 40.879 1.00 91.12 277 LYS A C 1
ATOM 2043 O O . LYS A 1 277 ? -31.471 0.615 41.820 1.00 91.12 277 LYS A O 1
ATOM 2048 N N . GLU A 1 278 ? -29.932 -0.572 40.726 1.00 91.12 278 GLU A N 1
ATOM 2049 C CA . GLU A 1 278 ? -29.919 -1.684 41.686 1.00 91.12 278 GLU A CA 1
ATOM 2050 C C . GLU A 1 278 ? -29.424 -1.224 43.061 1.00 91.12 278 GLU A C 1
ATOM 2052 O O . GLU A 1 278 ? -30.025 -1.554 44.081 1.00 91.12 278 GLU A O 1
ATOM 2057 N N . LYS A 1 279 ? -28.371 -0.397 43.111 1.00 88.50 279 LYS A N 1
ATOM 2058 C CA . LYS A 1 279 ? -27.901 0.204 44.370 1.00 88.50 279 LYS A CA 1
ATOM 2059 C C . LYS A 1 279 ? -28.956 1.098 45.015 1.00 88.50 279 LYS A C 1
ATOM 2061 O O . LYS A 1 279 ? -29.104 1.055 46.234 1.00 88.50 279 LYS A O 1
ATOM 2066 N N . GLU A 1 280 ? -29.672 1.890 44.218 1.00 91.81 280 GLU A N 1
ATOM 2067 C CA . GLU A 1 280 ? -30.807 2.685 44.694 1.00 91.81 280 GLU A CA 1
ATOM 2068 C C . GLU A 1 280 ? -31.885 1.776 45.296 1.00 91.81 280 GLU A C 1
ATOM 2070 O O . GLU A 1 280 ? -32.269 1.971 46.443 1.00 91.81 280 GLU A O 1
ATOM 2075 N N . GLN A 1 281 ? -32.311 0.736 44.576 1.00 92.25 281 GLN A N 1
ATOM 2076 C CA . GLN A 1 281 ? -33.331 -0.211 45.036 1.00 92.25 281 GLN A CA 1
ATOM 2077 C C . GLN A 1 281 ? -32.934 -0.923 46.333 1.00 92.25 281 GLN A C 1
ATOM 2079 O O . GLN A 1 281 ? -33.743 -0.998 47.255 1.00 92.25 281 GLN A O 1
ATOM 2084 N N . ILE A 1 282 ? -31.689 -1.396 46.439 1.00 88.75 282 ILE A N 1
ATOM 2085 C CA . ILE A 1 282 ? -31.172 -2.034 47.659 1.00 88.75 282 ILE A CA 1
ATOM 2086 C C . ILE A 1 282 ? -31.176 -1.042 48.829 1.00 88.75 282 ILE A C 1
ATOM 2088 O O . ILE A 1 282 ? -31.582 -1.399 49.935 1.00 88.75 282 ILE A O 1
ATOM 2092 N N . ALA A 1 283 ? -30.749 0.205 48.600 1.00 88.19 283 ALA A N 1
ATOM 2093 C CA . ALA A 1 283 ? -30.768 1.237 49.632 1.00 88.19 283 ALA A CA 1
ATOM 2094 C C . ALA A 1 283 ? -32.200 1.553 50.092 1.00 88.19 283 ALA A C 1
ATOM 2096 O O . ALA A 1 283 ? -32.444 1.643 51.293 1.00 88.19 283 ALA A O 1
ATOM 2097 N N . LEU A 1 284 ? -33.151 1.663 49.159 1.00 88.94 284 LEU A N 1
ATOM 2098 C CA . LEU A 1 284 ? -34.563 1.888 49.471 1.00 88.94 284 LEU A CA 1
ATOM 2099 C C . LEU A 1 284 ? -35.172 0.718 50.255 1.00 88.94 284 LEU A C 1
ATOM 2101 O O . LEU A 1 284 ? -35.823 0.958 51.265 1.00 88.94 284 LEU A O 1
ATOM 2105 N N . ALA A 1 285 ? -34.907 -0.530 49.858 1.00 91.62 285 ALA A N 1
ATOM 2106 C CA . ALA A 1 285 ? -35.405 -1.716 50.559 1.00 91.62 285 ALA A CA 1
ATOM 2107 C C . ALA A 1 285 ? -34.857 -1.820 51.995 1.00 91.62 285 ALA A C 1
ATOM 2109 O O . ALA A 1 285 ? -35.582 -2.173 52.929 1.00 91.62 285 ALA A O 1
ATOM 2110 N N . LEU A 1 286 ? -33.581 -1.473 52.201 1.00 90.62 286 LEU A N 1
ATOM 2111 C CA . LEU A 1 286 ? -32.984 -1.425 53.538 1.00 90.62 286 LEU A CA 1
ATOM 2112 C C . LEU A 1 286 ? -33.636 -0.341 54.410 1.00 90.62 286 LEU A C 1
ATOM 2114 O O . LEU A 1 286 ? -33.876 -0.565 55.596 1.00 90.62 286 LEU A O 1
ATOM 2118 N N . LEU A 1 287 ? -33.919 0.825 53.828 1.00 87.81 287 LEU A N 1
ATOM 2119 C CA . LEU A 1 287 ? -34.577 1.938 54.511 1.00 87.81 287 LEU A CA 1
ATOM 2120 C C . LEU A 1 287 ? -36.029 1.609 54.876 1.00 87.81 287 LEU A C 1
ATOM 2122 O O . LEU A 1 287 ? -36.433 1.863 56.006 1.00 87.81 287 LEU A O 1
ATOM 2126 N N . GLU A 1 288 ? -36.768 0.956 53.981 1.00 90.19 288 GLU A N 1
ATOM 2127 C CA . GLU A 1 288 ? -38.116 0.444 54.252 1.00 90.19 288 GLU A CA 1
ATOM 2128 C C . GLU A 1 288 ? -38.107 -0.604 55.375 1.00 90.19 288 GLU A C 1
ATOM 2130 O O . GLU A 1 288 ? -38.921 -0.550 56.295 1.00 90.19 288 GLU A O 1
ATOM 2135 N N . THR A 1 289 ? -37.128 -1.513 55.375 1.00 92.00 289 THR A N 1
ATOM 2136 C CA . THR A 1 289 ? -36.960 -2.494 56.461 1.00 92.00 289 THR A CA 1
ATOM 2137 C C . THR A 1 289 ? -36.692 -1.799 57.802 1.00 92.00 289 THR A C 1
ATOM 2139 O O . THR A 1 289 ? -37.231 -2.201 58.834 1.00 92.00 289 THR A O 1
ATOM 2142 N N . ARG A 1 290 ? -35.880 -0.730 57.812 1.00 88.56 290 ARG A N 1
ATOM 2143 C CA . ARG A 1 290 ? -35.636 0.081 59.018 1.00 88.56 290 ARG A CA 1
ATOM 2144 C C . ARG A 1 290 ? -36.893 0.815 59.477 1.00 88.56 290 ARG A C 1
ATOM 2146 O O . ARG A 1 290 ? -37.114 0.903 60.681 1.00 88.56 290 ARG A O 1
ATOM 2153 N N . GLU A 1 291 ? -37.723 1.289 58.552 1.00 88.25 291 GLU A N 1
ATOM 2154 C CA . GLU A 1 291 ? -39.002 1.928 58.869 1.00 88.25 291 GLU A CA 1
ATOM 2155 C C . GLU A 1 291 ? -39.968 0.936 59.527 1.00 88.25 291 GLU A C 1
ATOM 2157 O O . GLU A 1 291 ? -40.495 1.215 60.605 1.00 88.25 291 GLU A O 1
ATOM 2162 N N . GLN A 1 292 ? -40.127 -0.255 58.941 1.00 90.12 292 GLN A N 1
ATOM 2163 C CA . GLN A 1 292 ? -40.955 -1.331 59.497 1.00 90.12 292 GLN A CA 1
ATOM 2164 C C . GLN A 1 292 ? -40.453 -1.786 60.875 1.00 90.12 292 GLN A C 1
ATOM 2166 O O . GLN A 1 292 ? -41.248 -2.024 61.789 1.00 90.12 292 GLN A O 1
ATOM 2171 N N . ALA A 1 293 ? -39.131 -1.879 61.054 1.00 85.88 293 ALA A N 1
ATOM 2172 C CA . ALA A 1 293 ? -38.528 -2.205 62.341 1.00 85.88 293 ALA A CA 1
ATOM 2173 C C . ALA A 1 293 ? -38.802 -1.114 63.388 1.00 85.88 293 ALA A C 1
ATOM 2175 O O . ALA A 1 293 ? -39.204 -1.436 64.505 1.00 85.88 293 ALA A O 1
ATOM 2176 N N . ALA A 1 294 ? -38.640 0.166 63.035 1.00 82.31 294 ALA A N 1
ATOM 2177 C CA . ALA A 1 294 ? -38.932 1.286 63.927 1.00 82.31 294 ALA A CA 1
ATOM 2178 C C . ALA A 1 294 ? -40.414 1.317 64.339 1.00 82.31 294 ALA A C 1
ATOM 2180 O O . ALA A 1 294 ? -40.724 1.515 65.513 1.00 82.31 294 ALA A O 1
ATOM 2181 N N . GLU A 1 295 ? -41.326 1.056 63.401 1.00 85.75 295 GLU A N 1
ATOM 2182 C CA . GLU A 1 295 ? -42.765 0.975 63.664 1.00 85.75 295 GLU A CA 1
ATOM 2183 C C . GLU A 1 295 ? -43.130 -0.210 64.565 1.00 85.75 295 GLU A C 1
ATOM 2185 O O . GLU A 1 295 ? -43.882 -0.048 65.526 1.00 85.75 295 GLU A O 1
ATOM 2190 N N . THR A 1 296 ? -42.544 -1.382 64.314 1.00 88.75 296 THR A N 1
ATOM 2191 C CA . THR A 1 296 ? -42.747 -2.571 65.154 1.00 88.75 296 THR A CA 1
ATOM 2192 C C . THR A 1 296 ? -42.234 -2.331 66.572 1.00 88.75 296 THR A C 1
ATOM 2194 O O . THR A 1 296 ? -42.935 -2.631 67.532 1.00 88.75 296 THR A O 1
ATOM 2197 N N . ILE A 1 297 ? -41.045 -1.737 66.727 1.00 84.75 297 ILE A N 1
ATOM 2198 C CA . ILE A 1 297 ? -40.483 -1.393 68.041 1.00 84.75 297 ILE A CA 1
ATOM 2199 C C . ILE A 1 297 ? -41.395 -0.408 68.776 1.00 84.75 297 ILE A C 1
ATOM 2201 O O . ILE A 1 297 ? -41.679 -0.615 69.955 1.00 84.75 297 ILE A O 1
ATOM 2205 N N . ALA A 1 298 ? -41.873 0.635 68.095 1.00 82.25 298 ALA A N 1
ATOM 2206 C CA . ALA A 1 298 ? -42.770 1.624 68.684 1.00 82.25 298 ALA A CA 1
ATOM 2207 C C . ALA A 1 298 ? -44.088 0.993 69.145 1.00 82.25 298 ALA A C 1
ATOM 2209 O O . ALA A 1 298 ? -44.538 1.253 70.260 1.00 82.25 298 ALA A O 1
ATOM 2210 N N . LYS A 1 299 ? -44.667 0.111 68.322 1.00 88.31 299 LYS A N 1
ATOM 2211 C CA . LYS A 1 299 ? -45.887 -0.628 68.653 1.00 88.31 299 LYS A CA 1
ATOM 2212 C C . LYS A 1 299 ? -45.681 -1.559 69.848 1.00 88.31 299 LYS A C 1
ATOM 2214 O O . LYS A 1 299 ? -46.472 -1.511 70.782 1.00 88.31 299 LYS A O 1
ATOM 2219 N N . THR A 1 300 ? -44.598 -2.335 69.871 1.00 87.44 300 THR A N 1
ATOM 2220 C CA . THR A 1 300 ? -44.261 -3.206 71.007 1.00 87.44 300 THR A CA 1
ATOM 2221 C C . THR A 1 300 ? -44.036 -2.401 72.286 1.00 87.44 300 THR A C 1
ATOM 2223 O O . THR A 1 300 ? -44.450 -2.833 73.359 1.00 87.44 300 THR A O 1
ATOM 2226 N N . GLN A 1 301 ? -43.398 -1.227 72.203 1.00 83.38 301 GLN A N 1
ATOM 2227 C CA . GLN A 1 301 ? -43.222 -0.334 73.354 1.00 83.38 301 GLN A CA 1
ATOM 2228 C C . GLN A 1 301 ? -44.557 0.226 73.849 1.00 83.38 301 GLN A C 1
ATOM 2230 O O . GLN A 1 301 ? -44.771 0.277 75.056 1.00 83.38 301 GLN A O 1
ATOM 2235 N N . GLU A 1 302 ? -45.462 0.591 72.940 1.00 82.50 302 GLU A N 1
ATOM 2236 C CA . GLU A 1 302 ? -46.815 1.031 73.283 1.00 82.50 302 GLU A CA 1
ATOM 2237 C C . GLU A 1 302 ? -47.631 -0.089 73.947 1.00 82.50 302 GLU A C 1
ATOM 2239 O O . GLU A 1 302 ? -48.225 0.125 75.002 1.00 82.50 302 GLU A O 1
ATOM 2244 N N . GLU A 1 303 ? -47.623 -1.297 73.381 1.00 86.06 303 GLU A N 1
ATOM 2245 C CA . GLU A 1 303 ? -48.292 -2.475 73.948 1.00 86.06 303 GLU A CA 1
ATOM 2246 C C . GLU A 1 303 ? -47.715 -2.839 75.323 1.00 86.06 303 GLU A C 1
ATOM 2248 O O . GLU A 1 303 ? -48.473 -3.014 76.273 1.00 86.06 303 GLU A O 1
ATOM 2253 N N . SER A 1 304 ? -46.384 -2.850 75.464 1.00 82.88 304 SER A N 1
ATOM 2254 C CA . SER A 1 304 ? -45.706 -3.145 76.734 1.00 82.88 304 SER A CA 1
ATOM 2255 C C . SER A 1 304 ? -46.028 -2.107 77.812 1.00 82.88 304 SER A C 1
ATOM 2257 O O . SER A 1 304 ? -46.282 -2.474 78.956 1.00 82.88 304 SER A O 1
ATOM 2259 N N . ALA A 1 305 ? -46.037 -0.817 77.464 1.00 78.88 305 ALA A N 1
ATOM 2260 C CA . ALA A 1 305 ? -46.408 0.260 78.382 1.00 78.88 305 ALA A CA 1
ATOM 2261 C C . ALA A 1 305 ? -47.866 0.115 78.851 1.00 78.88 305 ALA A C 1
ATOM 2263 O O . ALA A 1 305 ? -48.159 0.204 80.044 1.00 78.88 305 ALA A O 1
ATOM 2264 N N . ASN A 1 306 ? -48.780 -0.202 77.927 1.00 80.19 306 ASN A N 1
ATOM 2265 C CA . ASN A 1 306 ? -50.189 -0.442 78.238 1.00 80.19 306 ASN A CA 1
ATOM 2266 C C . ASN A 1 306 ? -50.400 -1.693 79.112 1.00 80.19 306 ASN A C 1
ATOM 2268 O O . ASN A 1 306 ? -51.203 -1.663 80.049 1.00 80.19 306 ASN A O 1
ATOM 2272 N N . GLU A 1 307 ? -49.682 -2.788 78.846 1.00 82.38 307 GLU A N 1
ATOM 2273 C CA . GLU A 1 307 ? -49.725 -4.001 79.671 1.00 82.38 307 GLU A CA 1
ATOM 2274 C C . GLU A 1 307 ? -49.176 -3.746 81.075 1.00 82.38 307 GLU A C 1
ATOM 2276 O O . GLU A 1 307 ? -49.810 -4.132 82.058 1.00 82.38 307 GLU A O 1
ATOM 2281 N N . VAL A 1 308 ? -48.040 -3.051 81.191 1.00 83.06 308 VAL A N 1
ATOM 2282 C CA . VAL A 1 308 ? -47.459 -2.670 82.485 1.00 83.06 308 VAL A CA 1
ATOM 2283 C C . VAL A 1 308 ? -48.420 -1.770 83.257 1.00 83.06 308 VAL A C 1
ATOM 2285 O O . VAL A 1 308 ? -48.665 -2.045 84.430 1.00 83.06 308 VAL A O 1
ATOM 2288 N N . ALA A 1 309 ? -49.033 -0.773 82.611 1.00 77.25 309 ALA A N 1
ATOM 2289 C CA . ALA A 1 309 ? -50.058 0.068 83.227 1.00 77.25 309 ALA A CA 1
ATOM 2290 C C . ALA A 1 309 ? -51.239 -0.768 83.743 1.00 77.25 309 ALA A C 1
ATOM 2292 O O . ALA A 1 309 ? -51.684 -0.589 84.876 1.00 77.25 309 ALA A O 1
ATOM 2293 N N . SER A 1 310 ? -51.724 -1.723 82.942 1.00 79.94 310 SER A N 1
ATOM 2294 C CA . SER A 1 310 ? -52.817 -2.621 83.326 1.00 79.94 310 SER A CA 1
ATOM 2295 C C . SER A 1 310 ? -52.441 -3.509 84.514 1.00 79.94 310 SER A C 1
ATOM 2297 O O . SER A 1 310 ? -53.212 -3.611 85.466 1.00 79.94 310 SER A O 1
ATOM 2299 N N . ILE A 1 311 ? -51.258 -4.129 84.494 1.00 76.81 311 ILE A N 1
ATOM 2300 C CA . ILE A 1 311 ? -50.770 -4.993 85.578 1.00 76.81 311 ILE A CA 1
ATOM 2301 C C . ILE A 1 311 ? -50.550 -4.178 86.852 1.00 76.81 311 ILE A C 1
ATOM 2303 O O . ILE A 1 311 ? -50.956 -4.608 87.927 1.00 76.81 311 ILE A O 1
ATOM 2307 N N . GLN A 1 312 ? -49.940 -2.995 86.757 1.00 76.81 312 GLN A N 1
ATOM 2308 C CA . GLN A 1 312 ? -49.715 -2.123 87.908 1.00 76.81 312 GLN A CA 1
ATOM 2309 C C . GLN A 1 312 ? -51.029 -1.589 88.476 1.00 76.81 312 GLN A C 1
ATOM 2311 O O . GLN A 1 312 ? -51.182 -1.540 89.693 1.00 76.81 312 GLN A O 1
ATOM 2316 N N . LYS A 1 313 ? -52.010 -1.271 87.625 1.00 77.12 313 LYS A N 1
ATOM 2317 C CA . LYS A 1 313 ? -53.362 -0.905 88.054 1.00 77.12 313 LYS A CA 1
ATOM 2318 C C . LYS A 1 313 ? -54.060 -2.066 88.761 1.00 77.12 313 LYS A C 1
ATOM 2320 O O . LYS A 1 313 ? -54.556 -1.874 89.865 1.00 77.12 313 LYS A O 1
ATOM 2325 N N . GLN A 1 314 ? -54.045 -3.266 88.180 1.00 79.69 314 GLN A N 1
ATOM 2326 C CA . GLN A 1 314 ? -54.594 -4.473 88.809 1.00 79.69 314 GLN A CA 1
ATOM 2327 C C . GLN A 1 314 ? -53.890 -4.789 90.132 1.00 79.69 314 GLN A C 1
ATOM 2329 O O . GLN A 1 314 ? -54.545 -5.159 91.100 1.00 79.69 314 GLN A O 1
ATOM 2334 N N . ALA A 1 315 ? -52.569 -4.608 90.208 1.00 73.94 315 ALA A N 1
ATOM 2335 C CA . ALA A 1 315 ? -51.799 -4.789 91.431 1.00 73.94 315 ALA A CA 1
ATOM 2336 C C . ALA A 1 315 ? -52.141 -3.722 92.481 1.00 73.94 315 ALA A C 1
ATOM 2338 O O . ALA A 1 315 ? -52.333 -4.067 93.641 1.00 73.94 315 ALA A O 1
ATOM 2339 N N . ALA A 1 316 ? -52.272 -2.451 92.099 1.00 73.06 316 ALA A N 1
ATOM 2340 C CA . ALA A 1 316 ? -52.673 -1.370 92.998 1.00 73.06 316 ALA A CA 1
ATOM 2341 C C . ALA A 1 316 ? -54.108 -1.567 93.514 1.00 73.06 316 ALA A C 1
ATOM 2343 O O . ALA A 1 316 ? -54.361 -1.403 94.708 1.00 73.06 316 ALA A O 1
ATOM 2344 N N . GLU A 1 317 ? -55.031 -1.990 92.646 1.00 75.62 317 GLU A N 1
ATOM 2345 C CA . GLU A 1 317 ? -56.402 -2.367 93.001 1.00 75.62 317 GLU A CA 1
ATOM 2346 C C . GLU A 1 317 ? -56.413 -3.580 93.940 1.00 75.62 317 GLU A C 1
ATOM 2348 O O . GLU A 1 317 ? -57.018 -3.509 95.007 1.00 75.62 317 GLU A O 1
ATOM 2353 N N . ALA A 1 318 ? -55.675 -4.647 93.621 1.00 74.75 318 ALA A N 1
ATOM 2354 C CA . ALA A 1 318 ? -55.559 -5.839 94.459 1.00 74.75 318 ALA A CA 1
ATOM 2355 C C . ALA A 1 318 ? -54.896 -5.544 95.811 1.00 74.75 318 ALA A C 1
ATOM 2357 O O . ALA A 1 318 ? -55.327 -6.077 96.826 1.00 74.75 318 ALA A O 1
ATOM 2358 N N . ILE A 1 319 ? -53.888 -4.669 95.869 1.00 72.31 319 ILE A N 1
ATOM 2359 C CA . ILE A 1 319 ? -53.262 -4.221 97.121 1.00 72.31 319 ILE A CA 1
ATOM 2360 C C . ILE A 1 319 ? -54.241 -3.364 97.927 1.00 72.31 319 ILE A C 1
ATOM 2362 O O . ILE A 1 319 ? -54.316 -3.514 99.146 1.00 72.31 319 ILE A O 1
ATOM 2366 N N . ALA A 1 320 ? -55.007 -2.478 97.287 1.00 69.44 320 ALA A N 1
ATOM 2367 C CA . ALA A 1 320 ? -56.032 -1.683 97.959 1.00 69.44 320 ALA A CA 1
ATOM 2368 C C . ALA A 1 320 ? -57.152 -2.569 98.524 1.00 69.44 320 ALA A C 1
ATOM 2370 O O . ALA A 1 320 ? -57.597 -2.357 99.654 1.00 69.44 320 ALA A O 1
ATOM 2371 N N . GLN A 1 321 ? -57.562 -3.584 97.764 1.00 70.31 321 GLN A N 1
ATOM 2372 C CA . GLN A 1 321 ? -58.577 -4.560 98.140 1.00 70.31 321 GLN A CA 1
ATOM 2373 C C . GLN A 1 321 ? -58.062 -5.482 99.248 1.00 70.31 321 GLN A C 1
ATOM 2375 O O . GLN A 1 321 ? -58.694 -5.566 100.288 1.00 70.31 321 GLN A O 1
ATOM 2380 N N . ALA A 1 322 ? -56.843 -6.014 99.135 1.00 65.88 322 ALA A N 1
ATOM 2381 C CA . ALA A 1 322 ? -56.187 -6.789 100.186 1.00 65.88 322 ALA A CA 1
ATOM 2382 C C . ALA A 1 322 ? -55.947 -5.970 101.463 1.00 65.88 322 ALA A C 1
ATOM 2384 O O . ALA A 1 322 ? -56.065 -6.504 102.556 1.00 65.88 322 ALA A O 1
ATOM 2385 N N . ARG A 1 323 ? -55.638 -4.670 101.379 1.00 66.88 323 ARG A N 1
ATOM 2386 C CA . ARG A 1 323 ? -55.539 -3.799 102.567 1.00 66.88 323 ARG A CA 1
ATOM 2387 C C . ARG A 1 323 ? -56.906 -3.542 103.206 1.00 66.88 323 ARG A C 1
ATOM 2389 O O . ARG A 1 323 ? -56.981 -3.469 104.429 1.00 66.88 323 ARG A O 1
ATOM 2396 N N . ALA A 1 324 ? -57.973 -3.439 102.413 1.00 63.41 324 ALA A N 1
ATOM 2397 C CA . ALA A 1 324 ? -59.342 -3.374 102.924 1.00 63.41 324 ALA A CA 1
ATOM 2398 C C . ALA A 1 324 ? -59.780 -4.712 103.555 1.00 63.41 324 ALA A C 1
ATOM 2400 O O . ALA A 1 324 ? -60.371 -4.716 104.636 1.00 63.41 324 ALA A O 1
ATOM 2401 N N . ASP A 1 325 ? -59.416 -5.832 102.930 1.00 61.28 325 ASP A N 1
ATOM 2402 C CA . ASP A 1 325 ? -59.730 -7.191 103.366 1.00 61.28 325 ASP A CA 1
ATOM 2403 C C . ASP A 1 325 ? -58.899 -7.611 104.582 1.00 61.28 325 ASP A C 1
ATOM 2405 O O . ASP A 1 325 ? -59.443 -8.242 105.469 1.00 61.28 325 ASP A O 1
ATOM 2409 N N . VAL A 1 326 ? -57.625 -7.224 104.708 1.00 58.75 326 VAL A N 1
ATOM 2410 C CA . VAL A 1 326 ? -56.787 -7.470 105.902 1.00 58.75 326 VAL A CA 1
ATOM 2411 C C . VAL A 1 326 ? -57.283 -6.662 107.102 1.00 58.75 326 VAL A C 1
ATOM 2413 O O . VAL A 1 326 ? -57.258 -7.155 108.230 1.00 58.75 326 VAL A O 1
ATOM 2416 N N . GLU A 1 327 ? -57.789 -5.448 106.888 1.00 56.97 327 GLU A N 1
ATOM 2417 C CA . GLU A 1 327 ? -58.393 -4.650 107.962 1.00 56.97 327 GLU A CA 1
ATOM 2418 C C . GLU A 1 327 ? -59.793 -5.181 108.349 1.00 56.97 327 GLU A C 1
ATOM 2420 O O . GLU A 1 327 ? -60.182 -5.101 109.515 1.00 56.97 327 GLU A O 1
ATOM 2425 N N . SER A 1 328 ? -60.509 -5.822 107.413 1.00 54.47 328 SER A N 1
ATOM 2426 C CA . SER A 1 328 ? -61.734 -6.606 107.659 1.00 54.47 328 SER A CA 1
ATOM 2427 C C . SER A 1 328 ? -61.452 -7.965 108.330 1.00 54.47 328 SER A C 1
ATOM 2429 O O . SER A 1 328 ? -62.144 -8.349 109.271 1.00 54.47 328 SER A O 1
ATOM 2431 N N . GLN A 1 329 ? -60.405 -8.681 107.920 1.00 46.03 329 GLN A N 1
ATOM 2432 C CA . GLN A 1 329 ? -60.000 -9.987 108.441 1.00 46.03 329 GLN A CA 1
ATOM 2433 C C . GLN A 1 329 ? -59.289 -9.886 109.789 1.00 46.03 329 GLN A C 1
ATOM 2435 O O . GLN A 1 329 ? -59.378 -10.825 110.571 1.00 46.03 329 GLN A O 1
ATOM 2440 N N . LYS A 1 330 ? -58.703 -8.738 110.157 1.00 48.44 330 LYS A N 1
ATOM 2441 C CA . LYS A 1 330 ? -58.325 -8.441 111.552 1.00 48.44 330 LYS A CA 1
ATOM 2442 C C . LYS A 1 330 ? -59.501 -8.569 112.534 1.00 48.44 330 LYS A C 1
ATOM 2444 O O . LYS A 1 330 ? -59.259 -8.767 113.720 1.00 48.44 330 LYS A O 1
ATOM 2449 N N . GLN A 1 331 ? -60.752 -8.490 112.065 1.00 47.31 331 GLN A N 1
ATOM 2450 C CA . GLN A 1 331 ? -61.947 -8.757 112.875 1.00 47.31 331 GLN A CA 1
ATOM 2451 C C . GLN A 1 331 ? -62.393 -10.237 112.874 1.00 47.31 331 GLN A C 1
ATOM 2453 O O . GLN A 1 331 ? -63.134 -10.623 113.772 1.00 47.31 331 GLN A O 1
ATOM 2458 N N . LEU A 1 332 ? -61.929 -11.081 111.939 1.00 46.88 332 LEU A N 1
ATOM 2459 C CA . LEU A 1 332 ? -62.324 -12.502 111.810 1.00 46.88 332 LEU A CA 1
ATOM 2460 C C . LEU A 1 332 ? -61.197 -13.501 112.166 1.00 46.88 332 LEU A C 1
ATOM 2462 O O . LEU A 1 332 ? -61.456 -14.591 112.672 1.00 46.88 332 LEU A O 1
ATOM 2466 N N . MET A 1 333 ? -59.926 -13.113 112.040 1.00 46.72 333 MET A N 1
ATOM 2467 C CA . MET A 1 333 ? -58.742 -13.929 112.356 1.00 46.72 333 MET A CA 1
ATOM 2468 C C . MET A 1 333 ? -58.397 -14.009 113.858 1.00 46.72 333 MET A C 1
ATOM 2470 O O . MET A 1 333 ? -57.333 -14.507 114.220 1.00 46.72 333 MET A O 1
ATOM 2474 N N . ALA A 1 334 ? -59.306 -13.593 114.750 1.00 44.75 334 ALA A N 1
ATOM 2475 C CA . ALA A 1 334 ? -59.285 -14.010 116.157 1.00 44.75 334 ALA A CA 1
ATOM 2476 C C . ALA A 1 334 ? -59.861 -15.432 116.365 1.00 44.75 334 ALA A C 1
ATOM 2478 O O . ALA A 1 334 ? -59.742 -15.969 117.465 1.00 44.75 334 ALA A O 1
ATOM 2479 N N . GLN A 1 335 ? -60.466 -16.058 115.339 1.00 42.72 335 GLN A N 1
ATOM 2480 C CA . GLN A 1 335 ? -61.109 -17.378 115.464 1.00 42.72 335 GLN A CA 1
ATOM 2481 C C . GLN A 1 335 ? -60.661 -18.466 114.471 1.00 42.72 335 GLN A C 1
ATOM 2483 O O . GLN A 1 335 ? -60.931 -19.634 114.734 1.00 42.72 335 GLN A O 1
ATOM 2488 N N . GLU A 1 336 ? -59.921 -18.163 113.400 1.00 38.78 336 GLU A N 1
ATOM 2489 C CA . GLU A 1 336 ? -59.642 -19.158 112.340 1.00 38.78 336 GLU A CA 1
ATOM 2490 C C . GLU A 1 336 ? -58.150 -19.463 112.094 1.00 38.78 336 GLU A C 1
ATOM 2492 O O . GLU A 1 336 ? -57.777 -20.021 111.067 1.00 38.78 336 GLU A O 1
ATOM 2497 N N . LEU A 1 337 ? -57.276 -19.211 113.075 1.00 37.47 337 LEU A N 1
ATOM 2498 C CA . LEU A 1 337 ? -55.879 -19.689 113.079 1.00 37.47 337 LEU A CA 1
ATOM 2499 C C . LEU A 1 337 ? -55.742 -21.139 113.600 1.00 37.47 337 LEU A C 1
ATOM 2501 O O . LEU A 1 337 ? -54.898 -21.433 114.445 1.00 37.47 337 LEU A O 1
ATOM 2505 N N . LYS A 1 338 ? -56.578 -22.072 113.118 1.00 42.00 338 LYS A N 1
ATOM 2506 C CA . LYS A 1 338 ? -56.394 -23.511 113.417 1.00 42.00 338 LYS A CA 1
ATOM 2507 C C . LYS A 1 338 ? -56.498 -24.463 112.223 1.00 42.00 338 LYS A C 1
ATOM 2509 O O . LYS A 1 338 ? -56.117 -25.619 112.365 1.00 42.00 338 LYS A O 1
ATOM 2514 N N . THR A 1 339 ? -56.934 -24.029 111.042 1.00 43.44 339 THR A N 1
ATOM 2515 C CA . THR A 1 339 ? -57.160 -24.972 109.931 1.00 43.44 339 THR A CA 1
ATOM 2516 C C . THR A 1 339 ? -57.230 -24.240 108.594 1.00 43.44 339 THR A C 1
ATOM 2518 O O . THR A 1 339 ? -58.311 -23.805 108.229 1.00 43.44 339 THR A O 1
ATOM 2521 N N . LYS A 1 340 ? -56.105 -24.096 107.874 1.00 37.34 340 LYS A N 1
ATOM 2522 C CA . LYS A 1 340 ? -56.002 -24.216 106.394 1.00 37.34 340 LYS A CA 1
ATOM 2523 C C . LYS A 1 340 ? -54.603 -23.859 105.879 1.00 37.34 340 LYS A C 1
ATOM 2525 O O . LYS A 1 340 ? -54.406 -23.043 104.988 1.00 37.34 340 LYS A O 1
ATOM 2530 N N . GLU A 1 341 ? -53.623 -24.577 106.413 1.00 35.22 341 GLU A N 1
ATOM 2531 C CA . GLU A 1 341 ? -52.249 -24.619 105.902 1.00 35.22 341 GLU A CA 1
ATOM 2532 C C . GLU A 1 341 ? -52.048 -25.757 104.867 1.00 35.22 341 GLU A C 1
ATOM 2534 O O . GLU A 1 341 ? -50.925 -26.154 104.595 1.00 35.22 341 GLU A O 1
ATOM 2539 N N . SER A 1 342 ? -53.116 -26.321 104.276 1.00 41.69 342 SER A N 1
ATOM 2540 C CA . SER A 1 342 ? -53.033 -27.602 103.537 1.00 41.69 342 SER A CA 1
ATOM 2541 C C . SER A 1 342 ? -53.550 -27.613 102.087 1.00 41.69 342 SER A C 1
ATOM 2543 O O . SER A 1 342 ? -53.496 -28.670 101.464 1.00 41.69 342 SER A O 1
ATOM 2545 N N . GLU A 1 343 ? -54.038 -26.511 101.505 1.00 43.72 343 GLU A N 1
ATOM 2546 C CA . GLU A 1 343 ? -54.691 -26.580 100.171 1.00 43.72 343 GLU A CA 1
ATOM 2547 C C . GLU A 1 343 ? -54.018 -25.757 99.055 1.00 43.72 343 GLU A C 1
ATOM 2549 O O . GLU A 1 343 ? -54.307 -25.973 97.885 1.00 43.72 343 GLU A O 1
ATOM 2554 N N . ILE A 1 344 ? -53.037 -24.896 99.356 1.00 47.03 344 ILE A N 1
ATOM 2555 C CA . ILE A 1 344 ? -52.385 -24.027 98.344 1.00 47.03 344 ILE A CA 1
ATOM 2556 C C . ILE A 1 344 ? -51.199 -24.721 97.629 1.00 47.03 344 ILE A C 1
ATOM 2558 O O . ILE A 1 344 ? -50.577 -24.163 96.727 1.00 47.03 344 ILE A O 1
ATOM 2562 N N . GLN A 1 345 ? -50.895 -25.981 97.959 1.00 40.62 345 GLN A N 1
ATOM 2563 C CA . GLN A 1 345 ? -49.757 -26.701 97.367 1.00 40.62 345 GLN A CA 1
ATOM 2564 C C . GLN A 1 345 ? -50.039 -27.444 96.046 1.00 40.62 345 GLN A C 1
ATOM 2566 O O . GLN A 1 345 ? -49.095 -27.994 95.484 1.00 40.62 345 GLN A O 1
ATOM 2571 N N . GLN A 1 346 ? -51.262 -27.444 95.491 1.00 44.72 346 GLN A N 1
ATOM 2572 C CA . GLN A 1 346 ? -51.547 -28.200 94.251 1.00 44.72 346 GLN A CA 1
ATOM 2573 C C . GLN A 1 346 ? -51.755 -27.388 92.960 1.00 44.72 346 GLN A C 1
ATOM 2575 O O . GLN A 1 346 ? -51.607 -27.966 91.886 1.00 44.72 346 GLN A O 1
ATOM 2580 N N . GLU A 1 347 ? -51.979 -26.071 92.992 1.00 42.50 347 GLU A N 1
ATOM 2581 C CA . GLU A 1 347 ? -52.252 -25.308 91.750 1.00 42.50 347 GLU A CA 1
ATOM 2582 C C . GLU A 1 347 ? -51.041 -24.583 91.139 1.00 42.50 347 GLU A C 1
ATOM 2584 O O . GLU A 1 347 ? -51.066 -24.195 89.972 1.00 42.50 347 GLU A O 1
ATOM 2589 N N . VAL A 1 348 ? -49.921 -24.479 91.860 1.00 47.16 348 VAL A N 1
ATOM 2590 C CA . VAL A 1 348 ? -48.711 -23.786 91.364 1.00 47.16 348 VAL A CA 1
ATOM 2591 C C . VAL A 1 348 ? -47.878 -24.655 90.395 1.00 47.16 348 VAL A C 1
ATOM 2593 O O . VAL A 1 348 ? -47.016 -24.146 89.677 1.00 47.16 348 VAL A O 1
ATOM 2596 N N . LEU A 1 349 ? -48.155 -25.962 90.298 1.00 43.81 349 LEU A N 1
ATOM 2597 C CA . LEU A 1 349 ? -47.396 -26.901 89.456 1.00 43.81 349 LEU A CA 1
ATOM 2598 C C . LEU A 1 349 ? -47.878 -26.994 87.993 1.00 43.81 349 LEU A C 1
ATOM 2600 O O . LEU A 1 349 ? -47.079 -27.334 87.124 1.00 43.81 349 LEU A O 1
ATOM 2604 N N . ALA A 1 350 ? -49.126 -26.624 87.683 1.00 47.38 350 ALA A N 1
ATOM 2605 C CA . ALA A 1 350 ? -49.662 -26.690 86.314 1.00 47.38 350 ALA A CA 1
ATOM 2606 C C . ALA A 1 350 ? -49.279 -25.472 85.447 1.00 47.38 350 ALA A C 1
ATOM 2608 O O . ALA A 1 350 ? -49.147 -25.581 84.228 1.00 47.38 350 ALA A O 1
ATOM 2609 N N . ALA A 1 351 ? -49.035 -24.315 86.069 1.00 44.81 351 ALA A N 1
ATOM 2610 C CA . ALA A 1 351 ? -48.713 -23.073 85.361 1.00 44.81 351 ALA A CA 1
ATOM 2611 C C . ALA A 1 351 ? -47.254 -23.003 84.864 1.00 44.81 351 ALA A C 1
ATOM 2613 O O . ALA A 1 351 ? -46.961 -22.276 83.917 1.00 44.81 351 ALA A O 1
ATOM 2614 N N . ARG A 1 352 ? -46.335 -23.784 85.454 1.00 48.53 352 ARG A N 1
ATOM 2615 C CA . ARG A 1 352 ? -44.918 -23.814 85.038 1.00 48.53 352 ARG A CA 1
ATOM 2616 C C . ARG A 1 352 ? -44.645 -24.704 83.820 1.00 48.53 352 ARG A C 1
ATOM 2618 O O . ARG A 1 352 ? -43.777 -24.370 83.028 1.00 48.53 352 ARG A O 1
ATOM 2625 N N . GLN A 1 353 ? -45.420 -25.767 83.595 1.00 50.56 353 GLN A N 1
ATOM 2626 C CA . GLN A 1 353 ? -45.177 -26.702 82.481 1.00 50.56 353 GLN A CA 1
ATOM 2627 C C . GLN A 1 353 ? -45.580 -26.164 81.097 1.00 50.56 353 GLN A C 1
ATOM 2629 O O . GLN A 1 353 ? -45.103 -26.666 80.084 1.00 50.56 353 GLN A O 1
ATOM 2634 N N . LYS A 1 354 ? -46.423 -25.126 81.035 1.00 49.47 354 LYS A N 1
ATOM 2635 C CA . LYS A 1 354 ? -46.866 -24.520 79.768 1.00 49.47 354 LYS A CA 1
ATOM 2636 C C . LYS A 1 354 ? -45.930 -23.405 79.275 1.00 49.47 354 LYS A C 1
ATOM 2638 O O . LYS A 1 354 ? -45.816 -23.202 78.077 1.00 49.47 354 LYS A O 1
ATOM 2643 N N . ALA A 1 355 ? -45.211 -22.738 80.181 1.00 49.12 355 ALA A N 1
ATOM 2644 C CA . ALA A 1 355 ? -44.290 -21.649 79.842 1.00 49.12 355 ALA A CA 1
ATOM 2645 C C . ALA A 1 355 ? -42.907 -22.130 79.350 1.00 49.12 355 ALA A C 1
ATOM 2647 O O . ALA A 1 355 ? -42.249 -21.420 78.589 1.00 49.12 355 ALA A O 1
ATOM 2648 N N . ASP A 1 356 ? -42.477 -23.335 79.741 1.00 50.47 356 ASP A N 1
ATOM 2649 C CA . ASP A 1 356 ? -41.191 -23.907 79.309 1.00 50.47 356 ASP A CA 1
ATOM 2650 C C . ASP A 1 356 ? -41.278 -24.610 77.934 1.00 50.47 356 ASP A C 1
ATOM 2652 O O . ASP A 1 356 ? -40.296 -24.629 77.193 1.00 50.47 356 ASP A O 1
ATOM 2656 N N . ALA A 1 357 ? -42.461 -25.098 77.533 1.00 52.47 357 ALA A N 1
ATOM 2657 C CA . ALA A 1 357 ? -42.687 -25.721 76.222 1.00 52.47 357 ALA A CA 1
ATOM 2658 C C . ALA A 1 357 ? -42.687 -24.707 75.059 1.00 52.47 357 ALA A C 1
ATOM 2660 O O . ALA A 1 357 ? -42.173 -24.996 73.978 1.00 52.47 357 ALA A O 1
ATOM 2661 N N . ASP A 1 358 ? -43.196 -23.493 75.289 1.00 50.97 358 ASP A N 1
ATOM 2662 C CA . ASP A 1 358 ? -43.253 -22.453 74.256 1.00 50.97 358 ASP A CA 1
ATOM 2663 C C . ASP A 1 358 ? -41.880 -21.784 74.029 1.00 50.97 358 ASP A C 1
ATOM 2665 O O . ASP A 1 358 ? -41.563 -21.382 72.912 1.00 50.97 358 ASP A O 1
ATOM 2669 N N . LYS A 1 359 ? -40.992 -21.758 75.037 1.00 52.19 359 LYS A N 1
ATOM 2670 C CA . LYS A 1 359 ? -39.610 -21.254 74.890 1.00 52.19 359 LYS A CA 1
ATOM 2671 C C . LYS A 1 359 ? -38.675 -22.195 74.120 1.00 52.19 359 LYS A C 1
ATOM 2673 O O . LYS A 1 359 ? -37.756 -21.713 73.465 1.00 52.19 359 LYS A O 1
ATOM 2678 N N . GLN A 1 360 ? -38.896 -23.510 74.172 1.00 53.12 360 GLN A N 1
ATOM 2679 C CA . GLN A 1 360 ? -38.098 -24.488 73.416 1.00 53.12 360 GLN A CA 1
ATOM 2680 C C . GLN A 1 360 ? -38.460 -24.510 71.923 1.00 53.12 360 GLN A C 1
ATOM 2682 O O . GLN A 1 360 ? -37.574 -24.640 71.082 1.00 53.12 360 GLN A O 1
ATOM 2687 N N . LYS A 1 361 ? -39.732 -24.276 71.585 1.00 55.50 361 LYS A N 1
ATOM 2688 C CA . LYS A 1 361 ? -40.225 -24.270 70.200 1.00 55.50 361 LYS A CA 1
ATOM 2689 C C . LYS A 1 361 ? -39.739 -23.056 69.393 1.00 55.50 361 LYS A C 1
ATOM 2691 O O . LYS A 1 361 ? -39.310 -23.199 68.255 1.00 55.50 361 LYS A O 1
ATOM 2696 N N . PHE A 1 362 ? -39.687 -21.876 70.018 1.00 51.91 362 PHE A N 1
ATOM 2697 C CA . PHE A 1 362 ? -39.128 -20.668 69.393 1.00 51.91 362 PHE A CA 1
ATOM 2698 C C . PHE A 1 362 ? -37.597 -20.706 69.224 1.00 51.91 362 PHE A C 1
ATOM 2700 O O . PHE A 1 362 ? -37.068 -20.029 68.347 1.00 51.91 362 PHE A O 1
ATOM 2707 N N . ALA A 1 363 ? -36.871 -21.499 70.021 1.00 52.28 363 ALA A N 1
ATOM 2708 C CA . ALA A 1 363 ? -35.424 -21.673 69.863 1.00 52.28 363 ALA A CA 1
ATOM 2709 C C . ALA A 1 363 ? -35.063 -22.632 68.707 1.00 52.28 363 ALA A C 1
ATOM 2711 O O . ALA A 1 363 ? -34.069 -22.402 68.016 1.00 52.28 363 ALA A O 1
ATOM 2712 N N . GLU A 1 364 ? -35.882 -23.662 68.458 1.00 54.31 364 GLU A N 1
ATOM 2713 C CA . GLU A 1 364 ? -35.731 -24.577 67.314 1.00 54.31 364 GLU A CA 1
ATOM 2714 C C . GLU A 1 364 ? -36.103 -23.910 65.978 1.00 54.31 364 GLU A C 1
ATOM 2716 O O . GLU A 1 364 ? -35.372 -24.069 64.999 1.00 54.31 364 GLU A O 1
ATOM 2721 N N . ASP A 1 365 ? -37.159 -23.089 65.938 1.00 53.94 365 ASP A N 1
ATOM 2722 C CA . ASP A 1 365 ? -37.581 -22.389 64.714 1.00 53.94 365 ASP A CA 1
ATOM 2723 C C . ASP A 1 365 ? -36.571 -21.309 64.266 1.00 53.94 365 ASP A C 1
ATOM 2725 O O . ASP A 1 365 ? -36.346 -21.117 63.067 1.00 53.94 365 ASP A O 1
ATOM 2729 N N . VAL A 1 366 ? -35.888 -20.647 65.211 1.00 57.00 366 VAL A N 1
ATOM 2730 C CA . VAL A 1 366 ? -34.828 -19.664 64.910 1.00 57.00 366 VAL A CA 1
ATOM 2731 C C . VAL A 1 366 ? -33.536 -20.351 64.444 1.00 57.00 366 VAL A C 1
ATOM 2733 O O . VAL A 1 366 ? -32.929 -19.901 63.472 1.00 57.00 366 VAL A O 1
ATOM 2736 N N . GLN A 1 367 ? -33.143 -21.485 65.040 1.00 55.84 367 GLN A N 1
ATOM 2737 C CA . GLN A 1 367 ? -31.984 -22.259 64.564 1.00 55.84 367 GLN A CA 1
ATOM 2738 C C . GLN A 1 367 ? -32.229 -22.931 63.202 1.00 55.84 367 GLN A C 1
ATOM 2740 O O . GLN A 1 367 ? -31.310 -22.993 62.382 1.00 55.84 367 GLN A O 1
ATOM 2745 N N . ALA A 1 368 ? -33.454 -23.387 62.919 1.00 57.91 368 ALA A N 1
ATOM 2746 C CA . ALA A 1 368 ? -33.819 -23.954 61.620 1.00 57.91 368 ALA A CA 1
ATOM 2747 C C . ALA A 1 368 ? -33.836 -22.894 60.501 1.00 57.91 368 ALA A C 1
ATOM 2749 O O . ALA A 1 368 ? -33.379 -23.165 59.388 1.00 57.91 368 ALA A O 1
ATOM 2750 N N . ALA A 1 369 ? -34.291 -21.669 60.793 1.00 59.22 369 ALA A N 1
ATOM 2751 C CA . ALA A 1 369 ? -34.251 -20.551 59.849 1.00 59.22 369 ALA A CA 1
ATOM 2752 C C . ALA A 1 369 ? -32.815 -20.058 59.570 1.00 59.22 369 ALA A C 1
ATOM 2754 O O . ALA A 1 369 ? -32.470 -19.766 58.423 1.00 59.22 369 ALA A O 1
ATOM 2755 N N . GLU A 1 370 ? -31.945 -20.019 60.585 1.00 54.78 370 GLU A N 1
ATOM 2756 C CA . GLU A 1 370 ? -30.531 -19.652 60.419 1.00 54.78 370 GLU A CA 1
ATOM 2757 C C . GLU A 1 370 ? -29.712 -20.723 59.675 1.00 54.78 370 GLU A C 1
ATOM 2759 O O . GLU A 1 370 ? -28.826 -20.376 58.886 1.00 54.78 370 GLU A O 1
ATOM 2764 N N . ALA A 1 371 ? -30.014 -22.012 59.867 1.00 61.53 371 ALA A N 1
ATOM 2765 C CA . ALA A 1 371 ? -29.381 -23.108 59.128 1.00 61.53 371 ALA A CA 1
ATOM 2766 C C . ALA A 1 371 ? -29.767 -23.095 57.638 1.00 61.53 371 ALA A C 1
ATOM 2768 O O . ALA A 1 371 ? -28.891 -23.189 56.777 1.00 61.53 371 ALA A O 1
ATOM 2769 N N . LYS A 1 372 ? -31.052 -22.872 57.332 1.00 66.19 372 LYS A N 1
ATOM 2770 C CA . LYS A 1 372 ? -31.563 -22.805 55.955 1.00 66.19 372 LYS A CA 1
ATOM 2771 C C . LYS A 1 372 ? -31.018 -21.596 55.183 1.00 66.19 372 LYS A C 1
ATOM 2773 O O . LYS A 1 372 ? -30.588 -21.735 54.041 1.00 66.19 372 LYS A O 1
ATOM 2778 N N . ASN A 1 373 ? -30.914 -20.434 55.836 1.00 65.50 373 ASN A N 1
ATOM 2779 C CA . ASN A 1 373 ? -30.286 -19.247 55.245 1.00 65.50 373 ASN A CA 1
ATOM 2780 C C . ASN A 1 373 ? -28.771 -19.417 55.027 1.00 65.50 373 ASN A C 1
ATOM 2782 O O . ASN A 1 373 ? -28.224 -18.874 54.068 1.00 65.50 373 ASN A O 1
ATOM 2786 N N . ARG A 1 374 ? -28.061 -20.174 55.880 1.00 65.69 374 ARG A N 1
ATOM 2787 C CA . ARG A 1 374 ? -26.639 -20.486 55.643 1.00 65.69 374 ARG A CA 1
ATOM 2788 C C . ARG A 1 374 ? -26.436 -21.428 54.458 1.00 65.69 374 ARG A C 1
ATOM 2790 O O . ARG A 1 374 ? -25.468 -21.224 53.728 1.00 65.69 374 ARG A O 1
ATOM 2797 N N . GLU A 1 375 ? -27.316 -22.407 54.256 1.00 65.69 375 GLU A N 1
ATOM 2798 C CA . GLU A 1 375 ? -27.272 -23.291 53.082 1.00 65.69 375 GLU A CA 1
ATOM 2799 C C . GLU A 1 375 ? -27.578 -22.533 51.785 1.00 65.69 375 GLU A C 1
ATOM 2801 O O . GLU A 1 375 ? -26.787 -22.624 50.848 1.00 65.69 375 GLU A O 1
ATOM 2806 N N . GLU A 1 376 ? -28.620 -21.695 51.742 1.00 66.75 376 GLU A N 1
ATOM 2807 C CA . GLU A 1 376 ? -28.939 -20.895 50.546 1.00 66.75 376 GLU A CA 1
ATOM 2808 C C . GLU A 1 376 ? -27.830 -19.876 50.210 1.00 66.75 376 GLU A C 1
ATOM 2810 O O . GLU A 1 376 ? -27.439 -19.734 49.049 1.00 66.75 376 GLU A O 1
ATOM 2815 N N . ILE A 1 377 ? -27.229 -19.219 51.212 1.00 64.50 377 ILE A N 1
ATOM 2816 C CA . ILE A 1 377 ? -26.089 -18.306 50.993 1.00 64.50 377 ILE A CA 1
ATOM 2817 C C . ILE A 1 377 ? -24.836 -19.067 50.525 1.00 64.50 377 ILE A C 1
ATOM 2819 O O . ILE A 1 377 ? -24.062 -18.544 49.715 1.00 64.50 377 ILE A O 1
ATOM 2823 N N . ALA A 1 378 ? -24.609 -20.289 51.014 1.00 67.81 378 ALA A N 1
ATOM 2824 C CA . ALA A 1 378 ? -23.497 -21.127 50.570 1.00 67.81 378 ALA A CA 1
ATOM 2825 C C . ALA A 1 378 ? -23.700 -21.631 49.131 1.00 67.81 378 ALA A C 1
AT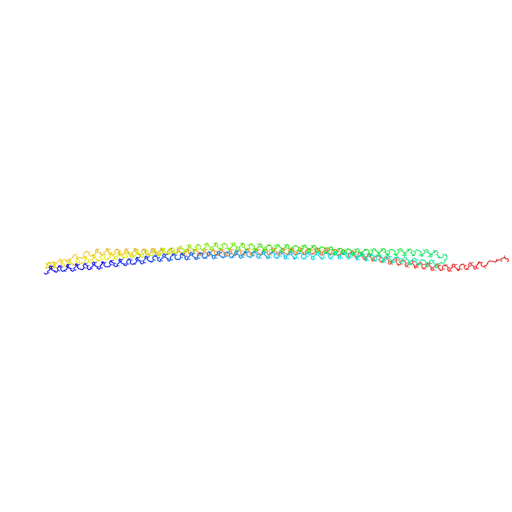OM 2827 O O . ALA A 1 378 ? -22.752 -21.607 48.344 1.00 67.81 378 ALA A O 1
ATOM 2828 N N . GLU A 1 379 ? -24.925 -22.005 48.759 1.00 67.44 379 GLU A N 1
ATOM 2829 C CA . GLU A 1 379 ? -25.261 -22.488 47.418 1.00 67.44 379 GLU A CA 1
ATOM 2830 C C . GLU A 1 379 ? -25.177 -21.369 46.365 1.00 67.44 379 GLU A C 1
ATOM 2832 O O . GLU A 1 379 ? -24.629 -21.571 45.279 1.00 67.44 379 GLU A O 1
ATOM 2837 N N . ILE A 1 380 ? -25.617 -20.151 46.705 1.00 67.38 380 ILE A N 1
ATOM 2838 C CA . ILE A 1 380 ? -25.482 -18.969 45.838 1.00 67.38 380 ILE A CA 1
ATOM 2839 C C . ILE A 1 380 ? -24.005 -18.591 45.649 1.00 67.38 380 ILE A C 1
ATOM 2841 O O . ILE A 1 380 ? -23.582 -18.276 44.535 1.00 67.38 380 ILE A O 1
ATOM 2845 N N . ARG A 1 381 ? -23.178 -18.668 46.703 1.00 66.94 381 ARG A N 1
ATOM 2846 C CA . ARG A 1 381 ? -21.727 -18.426 46.583 1.00 66.94 381 ARG A CA 1
ATOM 2847 C C . ARG A 1 381 ? -21.019 -19.498 45.757 1.00 66.94 381 ARG A C 1
ATOM 2849 O O . ARG A 1 381 ? -20.101 -19.155 45.015 1.00 66.94 381 ARG A O 1
ATOM 2856 N N . ALA A 1 382 ? -21.435 -20.759 45.862 1.00 70.75 382 ALA A N 1
ATOM 2857 C CA . ALA A 1 382 ? -20.887 -21.850 45.061 1.00 70.75 382 ALA A CA 1
ATOM 2858 C C . ALA A 1 382 ? -21.224 -21.681 43.568 1.00 70.75 382 ALA A C 1
ATOM 2860 O O . ALA A 1 382 ? -20.315 -21.724 42.740 1.00 70.75 382 ALA A O 1
ATOM 2861 N N . LYS A 1 383 ? -22.488 -21.378 43.232 1.00 71.62 383 LYS A N 1
ATOM 2862 C CA . LYS A 1 383 ? -22.915 -21.093 41.848 1.00 71.62 383 LYS A CA 1
ATOM 2863 C C . LYS A 1 383 ? -22.219 -19.856 41.271 1.00 71.62 383 LYS A C 1
ATOM 2865 O O . LYS A 1 383 ? -21.687 -19.913 40.167 1.00 71.62 383 LYS A O 1
ATOM 2870 N N . GLY A 1 384 ? -22.105 -18.777 42.050 1.00 71.62 384 GLY A N 1
ATOM 2871 C CA . GLY A 1 384 ? -21.371 -17.579 41.631 1.00 71.62 384 GLY A CA 1
ATOM 2872 C C . GLY A 1 384 ? -19.875 -17.829 41.390 1.00 71.62 384 GLY A C 1
ATOM 2873 O O . GLY A 1 384 ? -19.299 -17.279 40.454 1.00 71.62 384 GLY A O 1
ATOM 2874 N N . GLN A 1 385 ? -19.226 -18.688 42.185 1.00 70.81 385 GLN A N 1
ATOM 2875 C CA . GLN A 1 385 ? -17.827 -19.061 41.945 1.00 70.81 385 GLN A CA 1
ATOM 2876 C C . GLN A 1 385 ? -17.645 -19.964 40.716 1.00 70.81 385 GLN A C 1
ATOM 2878 O O . GLN A 1 385 ? -16.636 -19.818 40.022 1.00 70.81 385 GLN A O 1
ATOM 2883 N N . GLU A 1 386 ? -18.590 -20.861 40.418 1.00 72.44 386 GLU A N 1
ATOM 2884 C CA . GLU A 1 386 ? -18.562 -21.665 39.188 1.00 72.44 386 GLU A CA 1
ATOM 2885 C C . GLU A 1 386 ? -18.753 -20.813 37.932 1.00 72.44 386 GLU A C 1
ATOM 2887 O O . GLU A 1 386 ? -17.979 -20.956 36.987 1.00 72.44 386 GLU A O 1
ATOM 2892 N N . GLU A 1 387 ? -19.699 -19.872 37.932 1.00 71.75 387 GLU A N 1
ATOM 2893 C CA . GLU A 1 387 ? -19.918 -18.967 36.796 1.00 71.75 387 GLU A CA 1
ATOM 2894 C C . GLU A 1 387 ? -18.708 -18.058 36.542 1.00 71.75 387 GLU A C 1
ATOM 2896 O O . GLU A 1 387 ? -18.309 -17.858 35.392 1.00 71.75 387 GLU A O 1
ATOM 2901 N N . ILE A 1 388 ? -18.046 -17.574 37.602 1.00 70.12 388 ILE A N 1
ATOM 2902 C CA . ILE A 1 388 ? -16.798 -16.803 37.476 1.00 70.12 388 ILE A CA 1
ATOM 2903 C C . ILE A 1 388 ? -15.678 -17.669 36.882 1.00 70.12 388 ILE A C 1
ATOM 2905 O O . ILE A 1 388 ? -14.950 -17.206 36.001 1.00 70.12 388 ILE A O 1
ATOM 2909 N N . LYS A 1 389 ? -15.537 -18.930 37.315 1.00 75.06 389 LYS A N 1
ATOM 2910 C CA . LYS A 1 389 ? -14.549 -19.865 36.747 1.00 75.06 389 LYS A CA 1
ATOM 2911 C C . LYS A 1 389 ? -14.835 -20.177 35.279 1.00 75.06 389 LYS A C 1
ATOM 2913 O O . LYS A 1 389 ? -13.905 -20.159 34.474 1.00 75.06 389 LYS A O 1
ATOM 2918 N N . ALA A 1 390 ? -16.098 -20.408 34.928 1.00 72.06 390 ALA A N 1
ATOM 2919 C CA . ALA A 1 390 ? -16.525 -20.666 33.558 1.00 72.06 390 ALA A CA 1
ATOM 2920 C C . ALA A 1 390 ? -16.261 -19.451 32.653 1.00 72.06 390 ALA A C 1
ATOM 2922 O O . ALA A 1 390 ? -15.682 -19.596 31.578 1.00 72.06 390 ALA A O 1
ATOM 2923 N N . ALA A 1 391 ? -16.575 -18.235 33.114 1.00 65.56 391 ALA A N 1
ATOM 2924 C CA . ALA A 1 391 ? -16.282 -17.002 32.384 1.00 65.56 391 ALA A CA 1
ATOM 2925 C C . ALA A 1 391 ? -14.769 -16.775 32.196 1.00 65.56 391 ALA A C 1
ATOM 2927 O O . ALA A 1 391 ? -14.329 -16.344 31.125 1.00 65.56 391 ALA A O 1
ATOM 2928 N N . GLN A 1 392 ? -13.950 -17.100 33.203 1.00 70.69 392 GLN A N 1
ATOM 2929 C CA . GLN A 1 392 ? -12.488 -17.020 33.112 1.00 70.69 392 GLN A CA 1
ATOM 2930 C C . GLN A 1 392 ? -11.904 -18.052 32.136 1.00 70.69 392 GLN A C 1
ATOM 2932 O O . GLN A 1 392 ? -11.040 -17.691 31.335 1.00 70.69 392 GLN A O 1
ATOM 2937 N N . GLN A 1 393 ? -12.390 -19.298 32.152 1.00 77.81 393 GLN A N 1
ATOM 2938 C CA . GLN A 1 393 ? -11.975 -20.337 31.201 1.00 77.81 393 GLN A CA 1
ATOM 2939 C C . GLN A 1 393 ? -12.352 -19.972 29.765 1.00 77.81 393 GLN A C 1
ATOM 2941 O O . GLN A 1 393 ? -11.491 -19.986 28.890 1.00 77.81 393 GLN A O 1
ATOM 2946 N N . LEU A 1 394 ? -13.590 -19.534 29.537 1.00 74.94 394 LEU A N 1
ATOM 2947 C CA . LEU A 1 394 ? -14.081 -19.169 28.207 1.00 74.94 394 LEU A CA 1
ATOM 2948 C C . LEU A 1 394 ? -13.342 -17.939 27.644 1.00 74.94 394 LEU A C 1
ATOM 2950 O O . LEU A 1 394 ? -13.050 -17.856 26.450 1.00 74.94 394 LEU A O 1
ATOM 2954 N N . THR A 1 395 ? -12.951 -17.002 28.515 1.00 70.81 395 THR A N 1
ATOM 2955 C CA . THR A 1 395 ? -12.097 -15.862 28.141 1.00 70.81 395 THR A CA 1
ATOM 2956 C C . THR A 1 395 ? -10.666 -16.300 27.810 1.00 70.81 395 THR A C 1
ATOM 2958 O O . THR A 1 395 ? -10.070 -15.780 26.863 1.00 70.81 395 THR A O 1
ATOM 2961 N N . ALA A 1 396 ? -10.100 -17.249 28.562 1.00 76.62 396 ALA A N 1
ATOM 2962 C CA . ALA A 1 396 ? -8.770 -17.797 28.299 1.00 76.62 396 ALA A CA 1
ATOM 2963 C C . ALA A 1 396 ? -8.727 -18.585 26.978 1.00 76.62 396 ALA A C 1
ATOM 2965 O O . ALA A 1 396 ? -7.803 -18.392 26.188 1.00 76.62 396 ALA A O 1
ATOM 2966 N N . GLU A 1 397 ? -9.755 -19.389 26.698 1.00 78.94 397 GLU A N 1
ATOM 2967 C CA . GLU A 1 397 ? -9.913 -20.130 25.442 1.00 78.94 397 GLU A CA 1
ATOM 2968 C C . GLU A 1 397 ? -10.030 -19.189 24.242 1.00 78.94 397 GLU A C 1
ATOM 2970 O O . GLU A 1 397 ? -9.275 -19.337 23.282 1.00 78.94 397 GLU A O 1
ATOM 2975 N N . LYS A 1 398 ? -10.875 -18.148 24.314 1.00 75.19 398 LYS A N 1
ATOM 2976 C CA . LYS A 1 398 ? -10.956 -17.151 23.232 1.00 75.19 398 LYS A CA 1
ATOM 2977 C C . LYS A 1 398 ? -9.646 -16.393 23.024 1.00 75.19 398 LYS A C 1
ATOM 2979 O O . LYS A 1 398 ? -9.274 -16.126 21.885 1.00 75.19 398 LYS A O 1
ATOM 2984 N N . LYS A 1 399 ? -8.910 -16.066 24.095 1.00 72.81 399 LYS A N 1
ATOM 2985 C CA . LYS A 1 399 ? -7.573 -15.456 23.974 1.00 72.81 399 LYS A CA 1
ATOM 2986 C C . LYS A 1 399 ? -6.583 -16.380 23.266 1.00 72.81 399 LYS A C 1
ATOM 2988 O O . LYS A 1 399 ? -5.830 -15.908 22.419 1.00 72.81 399 LYS A O 1
ATOM 2993 N N . ALA A 1 400 ? -6.587 -17.669 23.601 1.00 73.94 400 ALA A N 1
ATOM 2994 C CA . ALA A 1 400 ? -5.736 -18.660 22.950 1.00 73.94 400 ALA A CA 1
ATOM 2995 C C . ALA A 1 400 ? -6.109 -18.840 21.469 1.00 73.94 400 ALA A C 1
ATOM 2997 O O . ALA A 1 400 ? -5.225 -18.905 20.618 1.00 73.94 400 ALA A O 1
ATOM 2998 N N . GLN A 1 401 ? -7.406 -18.830 21.155 1.00 76.56 401 GLN A N 1
ATOM 2999 C CA . GLN A 1 401 ? -7.914 -18.945 19.791 1.00 76.56 401 GLN A CA 1
ATOM 3000 C C . GLN A 1 401 ? -7.503 -17.745 18.922 1.00 76.56 401 GLN A C 1
ATOM 3002 O O . GLN A 1 401 ? -6.932 -17.938 17.852 1.00 76.56 401 GLN A O 1
ATOM 3007 N N . TYR A 1 402 ? -7.668 -16.512 19.415 1.00 69.19 402 TYR A N 1
ATOM 3008 C CA . TYR A 1 402 ? -7.225 -15.317 18.685 1.00 69.19 402 TYR A CA 1
ATOM 3009 C C . TYR A 1 402 ? -5.703 -15.238 18.524 1.00 69.19 402 TYR A C 1
ATOM 3011 O O . TYR A 1 402 ? -5.219 -14.761 17.498 1.00 69.19 402 TYR A O 1
ATOM 3019 N N . ALA A 1 403 ? -4.931 -15.715 19.506 1.00 70.56 403 ALA A N 1
ATOM 3020 C CA . ALA A 1 403 ? -3.479 -15.803 19.373 1.00 70.56 403 ALA A CA 1
ATOM 3021 C C . ALA A 1 403 ? -3.072 -16.804 18.275 1.00 70.56 403 ALA A C 1
ATOM 3023 O O . ALA A 1 403 ? -2.213 -16.483 17.453 1.00 70.56 403 ALA A O 1
ATOM 3024 N N . ALA A 1 404 ? -3.727 -17.969 18.216 1.00 74.00 404 ALA A N 1
ATOM 3025 C CA . ALA A 1 404 ? -3.484 -18.986 17.194 1.00 74.00 404 ALA A CA 1
ATOM 3026 C C . ALA A 1 404 ? -3.894 -18.518 15.785 1.00 74.00 404 ALA A C 1
ATOM 3028 O O . ALA A 1 404 ? -3.150 -18.722 14.827 1.00 74.00 404 ALA A O 1
ATOM 3029 N N . GLU A 1 405 ? -5.036 -17.838 15.648 1.00 73.88 405 GLU A N 1
ATOM 3030 C CA . GLU A 1 405 ? -5.484 -17.256 14.375 1.00 73.88 405 GLU A CA 1
ATOM 3031 C C . GLU A 1 405 ? -4.545 -16.140 13.892 1.00 73.88 405 GLU A C 1
ATOM 3033 O O . GLU A 1 405 ? -4.197 -16.089 12.710 1.00 73.88 405 GLU A O 1
ATOM 3038 N N . ALA A 1 406 ? -4.060 -15.284 14.799 1.00 66.75 406 ALA A N 1
ATOM 3039 C CA . ALA A 1 406 ? -3.085 -14.247 14.466 1.00 66.75 406 ALA A CA 1
ATOM 3040 C C . ALA A 1 406 ? -1.733 -14.834 14.020 1.00 66.75 406 ALA A C 1
ATOM 3042 O O . ALA A 1 406 ? -1.087 -14.296 13.117 1.00 66.75 406 ALA A O 1
ATOM 3043 N N . GLU A 1 407 ? -1.294 -15.938 14.625 1.00 72.25 407 GLU A N 1
ATOM 3044 C CA . GLU A 1 407 ? -0.073 -16.642 14.228 1.00 72.25 407 GLU A CA 1
ATOM 3045 C C . GLU A 1 407 ? -0.237 -17.349 12.873 1.00 72.25 407 GLU A C 1
ATOM 3047 O O . GLU A 1 407 ? 0.644 -17.242 12.016 1.00 72.25 407 GLU A O 1
ATOM 3052 N N . ALA A 1 408 ? -1.393 -17.972 12.622 1.00 72.81 408 ALA A N 1
ATOM 3053 C CA . ALA A 1 408 ? -1.728 -18.569 11.330 1.00 72.81 408 ALA A CA 1
ATOM 3054 C C . ALA A 1 408 ? -1.767 -17.524 10.200 1.00 72.81 408 ALA A C 1
ATOM 3056 O O . ALA A 1 408 ? -1.194 -17.751 9.132 1.00 72.81 408 ALA A O 1
ATOM 3057 N N . ALA A 1 409 ? -2.361 -16.351 10.447 1.00 65.88 409 ALA A N 1
ATOM 3058 C CA . ALA A 1 409 ? -2.389 -15.246 9.489 1.00 65.88 409 ALA A CA 1
ATOM 3059 C C . ALA A 1 409 ? -0.983 -14.695 9.186 1.00 65.88 409 ALA A C 1
ATOM 3061 O O . ALA A 1 409 ? -0.652 -14.433 8.028 1.00 65.88 409 ALA A O 1
ATOM 3062 N N . ARG A 1 410 ? -0.116 -14.573 10.206 1.00 68.62 410 ARG A N 1
ATOM 3063 C CA . ARG A 1 410 ? 1.294 -14.188 10.009 1.00 68.62 410 ARG A CA 1
ATOM 3064 C C . ARG A 1 410 ? 2.053 -15.211 9.171 1.00 68.62 410 ARG A C 1
ATOM 3066 O O . ARG A 1 410 ? 2.841 -14.815 8.317 1.00 68.62 410 ARG A O 1
ATOM 3073 N N . LYS A 1 411 ? 1.814 -16.504 9.400 1.00 77.12 411 LYS A N 1
ATOM 3074 C CA . LYS A 1 411 ? 2.473 -17.587 8.665 1.00 77.12 411 LYS A CA 1
ATOM 3075 C C . LYS A 1 411 ? 2.059 -17.602 7.191 1.00 77.12 411 LYS A C 1
ATOM 3077 O O . LYS A 1 411 ? 2.930 -17.615 6.332 1.00 77.12 411 LYS A O 1
ATOM 3082 N N . LEU A 1 412 ? 0.760 -17.465 6.906 1.00 73.19 412 LEU A N 1
ATOM 3083 C CA . LEU A 1 412 ? 0.236 -17.343 5.539 1.00 73.19 412 LEU A CA 1
ATOM 3084 C C . LEU A 1 412 ? 0.813 -16.130 4.798 1.00 73.19 412 LEU A C 1
ATOM 3086 O O . LEU A 1 412 ? 1.286 -16.269 3.674 1.00 73.19 412 LEU A O 1
ATOM 3090 N N . SER A 1 413 ? 0.846 -14.962 5.446 1.00 66.12 413 SER A N 1
ATOM 3091 C CA . SER A 1 413 ? 1.431 -13.755 4.851 1.00 66.12 413 SER A CA 1
ATOM 3092 C C . SER A 1 413 ? 2.932 -13.919 4.581 1.00 66.12 413 SER A C 1
ATOM 3094 O O . SER A 1 413 ? 3.427 -13.501 3.535 1.00 66.12 413 SER A O 1
ATOM 3096 N N . HIS A 1 414 ? 3.667 -14.570 5.486 1.00 71.75 414 HIS A N 1
ATOM 3097 C CA . HIS A 1 414 ? 5.087 -14.842 5.283 1.00 71.75 414 HIS A CA 1
ATOM 3098 C C . HIS A 1 414 ? 5.328 -15.855 4.149 1.00 71.75 414 HIS A C 1
ATOM 3100 O O . HIS A 1 414 ? 6.289 -15.697 3.390 1.00 71.75 414 HIS A O 1
ATOM 3106 N N . ASP A 1 415 ? 4.471 -16.866 4.005 1.00 75.81 415 ASP A N 1
ATOM 3107 C CA . ASP A 1 415 ? 4.549 -17.850 2.924 1.00 75.81 415 ASP A CA 1
ATOM 3108 C C . ASP A 1 415 ? 4.240 -17.207 1.560 1.00 75.81 415 ASP A C 1
ATOM 3110 O O . ASP A 1 415 ? 4.985 -17.428 0.604 1.00 75.81 415 ASP A O 1
ATOM 3114 N N . GLU A 1 416 ? 3.229 -16.335 1.468 1.00 68.19 416 GLU A N 1
ATOM 3115 C CA . GLU A 1 416 ? 2.937 -15.556 0.253 1.00 68.19 416 GLU A CA 1
ATOM 3116 C C . GLU A 1 416 ? 4.095 -14.628 -0.131 1.00 68.19 416 GLU A C 1
ATOM 3118 O O . GLU A 1 416 ? 4.514 -14.613 -1.289 1.00 68.19 416 GLU A O 1
ATOM 3123 N N . ILE A 1 417 ? 4.681 -13.907 0.832 1.00 64.44 417 ILE A N 1
ATOM 3124 C CA . 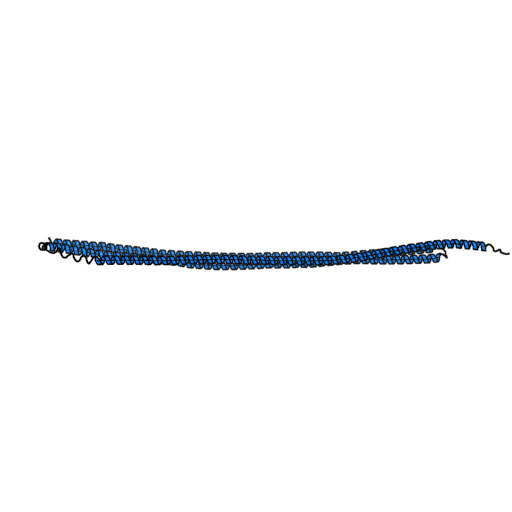ILE A 1 417 ? 5.843 -13.039 0.579 1.00 64.44 417 ILE A CA 1
ATOM 3125 C C . ILE A 1 417 ? 7.038 -13.855 0.069 1.00 64.44 417 ILE A C 1
ATOM 3127 O O . ILE A 1 417 ? 7.745 -13.416 -0.844 1.00 64.44 417 ILE A O 1
ATOM 3131 N N . SER A 1 418 ? 7.282 -15.037 0.639 1.00 71.12 418 SER A N 1
ATOM 3132 C CA . SER A 1 418 ? 8.352 -15.932 0.184 1.00 71.12 418 SER A CA 1
ATOM 3133 C C . SER A 1 418 ? 8.102 -16.432 -1.238 1.00 71.12 418 SER A C 1
ATOM 3135 O O . SER A 1 418 ? 9.023 -16.431 -2.054 1.00 71.12 418 SER A O 1
ATOM 3137 N N . LYS A 1 419 ? 6.855 -16.791 -1.559 1.00 77.12 419 LYS A N 1
ATOM 3138 C CA . LYS A 1 419 ? 6.464 -17.290 -2.879 1.00 77.12 419 LYS A CA 1
ATOM 3139 C C . LYS A 1 419 ? 6.598 -16.217 -3.961 1.00 77.12 419 LYS A C 1
ATOM 3141 O O . LYS A 1 419 ? 7.223 -16.466 -4.987 1.00 77.12 419 LYS A O 1
ATOM 3146 N N . VAL A 1 420 ? 6.142 -14.993 -3.681 1.00 65.44 420 VAL A N 1
ATOM 3147 C CA . VAL A 1 420 ? 6.315 -13.841 -4.582 1.00 65.44 420 VAL A CA 1
ATOM 3148 C C . VAL A 1 420 ? 7.798 -13.538 -4.794 1.00 65.44 420 VAL A C 1
ATOM 3150 O O . VAL A 1 420 ? 8.220 -13.314 -5.926 1.00 65.44 420 VAL A O 1
ATOM 3153 N N . LYS A 1 421 ? 8.636 -13.587 -3.748 1.00 60.16 421 LYS A N 1
ATOM 3154 C CA . LYS A 1 421 ? 10.093 -13.413 -3.904 1.00 60.16 421 LYS A CA 1
ATOM 3155 C C . LYS A 1 421 ? 10.721 -14.488 -4.791 1.00 60.16 421 LYS A C 1
ATOM 3157 O O . LYS A 1 421 ? 11.606 -14.167 -5.587 1.00 60.16 421 LYS A O 1
ATOM 3162 N N . GLU A 1 422 ? 10.292 -15.740 -4.657 1.00 76.81 422 GLU A N 1
ATOM 3163 C CA . GLU A 1 422 ? 10.779 -16.849 -5.480 1.00 76.81 422 GLU A CA 1
ATOM 3164 C C . GLU A 1 422 ? 10.366 -16.687 -6.952 1.00 76.81 422 GLU A C 1
ATOM 3166 O O . GLU A 1 422 ? 11.212 -16.809 -7.839 1.00 76.81 422 GLU A O 1
ATOM 3171 N N . GLU A 1 423 ? 9.103 -16.343 -7.214 1.00 71.56 423 GLU A N 1
ATOM 3172 C CA . GLU A 1 423 ? 8.578 -16.086 -8.562 1.00 71.56 423 GLU A CA 1
ATOM 3173 C C . GLU A 1 423 ? 9.279 -14.890 -9.219 1.00 71.56 423 GLU A C 1
ATOM 3175 O O . GLU A 1 423 ? 9.808 -15.020 -10.323 1.00 71.56 423 GLU A O 1
ATOM 3180 N N . THR A 1 424 ? 9.429 -13.772 -8.499 1.00 63.00 424 THR A N 1
ATOM 3181 C CA . THR A 1 424 ? 10.146 -12.587 -9.005 1.00 63.00 424 THR A CA 1
ATOM 3182 C C . THR A 1 424 ? 11.619 -12.909 -9.301 1.00 63.00 424 THR A C 1
ATOM 3184 O O . THR A 1 424 ? 12.187 -12.448 -10.290 1.00 63.00 424 THR A O 1
ATOM 3187 N N . SER A 1 425 ? 12.262 -13.736 -8.467 1.00 66.12 425 SER A N 1
ATOM 3188 C CA . SER A 1 425 ? 13.654 -14.156 -8.693 1.00 66.12 425 SER A CA 1
ATOM 3189 C C . SER A 1 425 ? 13.789 -15.052 -9.926 1.00 66.12 425 SER A C 1
ATOM 3191 O O . SER A 1 425 ? 14.750 -14.905 -10.683 1.00 66.12 425 SER A O 1
ATOM 3193 N N . LYS A 1 426 ? 12.824 -15.955 -10.150 1.00 75.06 426 LYS A N 1
ATOM 3194 C CA . LYS A 1 426 ? 12.754 -16.813 -11.343 1.00 75.06 426 LYS A CA 1
ATOM 3195 C C . LYS A 1 426 ? 12.534 -15.998 -12.617 1.00 75.06 426 LYS A C 1
ATOM 3197 O O . LYS A 1 426 ? 13.220 -16.244 -13.604 1.00 75.06 426 LYS A O 1
ATOM 3202 N N . GLU A 1 427 ? 11.657 -14.998 -12.598 1.00 67.88 427 GLU A N 1
ATOM 3203 C CA . GLU A 1 427 ? 11.444 -14.113 -13.751 1.00 67.88 427 GLU A CA 1
ATOM 3204 C C . GLU A 1 427 ? 12.685 -13.280 -14.083 1.00 67.88 427 GLU A C 1
ATOM 3206 O O . GLU A 1 427 ? 13.097 -13.219 -15.242 1.00 67.88 427 GLU A O 1
ATOM 3211 N N . VAL A 1 428 ? 13.350 -12.708 -13.072 1.00 64.50 428 VAL A N 1
ATOM 3212 C CA . VAL A 1 428 ? 14.605 -11.963 -13.271 1.00 64.50 428 VAL A CA 1
ATOM 3213 C C . VAL A 1 428 ? 15.715 -12.876 -13.799 1.00 64.50 428 VAL A C 1
ATOM 3215 O O . VAL A 1 428 ? 16.503 -12.460 -14.653 1.00 64.50 428 VAL A O 1
ATOM 3218 N N . TYR A 1 429 ? 15.788 -14.120 -13.321 1.00 71.81 429 TYR A N 1
ATOM 3219 C CA . TYR A 1 429 ? 16.742 -15.108 -13.819 1.00 71.81 429 TYR A CA 1
ATOM 3220 C C . TYR A 1 429 ? 16.475 -15.464 -15.289 1.00 71.81 429 TYR A C 1
ATOM 3222 O O . TYR A 1 429 ? 17.394 -15.391 -16.106 1.00 71.81 429 TYR A O 1
ATOM 3230 N N . ASN A 1 430 ? 15.220 -15.746 -15.650 1.00 69.94 430 ASN A N 1
ATOM 3231 C CA . ASN A 1 430 ? 14.824 -16.068 -17.023 1.00 69.94 430 ASN A CA 1
ATOM 3232 C C . ASN A 1 430 ? 15.078 -14.894 -17.982 1.00 69.94 430 ASN A C 1
ATOM 3234 O O . ASN A 1 430 ? 15.623 -15.094 -19.066 1.00 69.94 430 ASN A O 1
ATOM 3238 N N . ALA A 1 431 ? 14.774 -13.660 -17.568 1.00 60.12 431 ALA A N 1
ATOM 3239 C CA . ALA A 1 431 ? 15.055 -12.463 -18.362 1.00 60.12 431 ALA A CA 1
ATOM 3240 C C . ALA A 1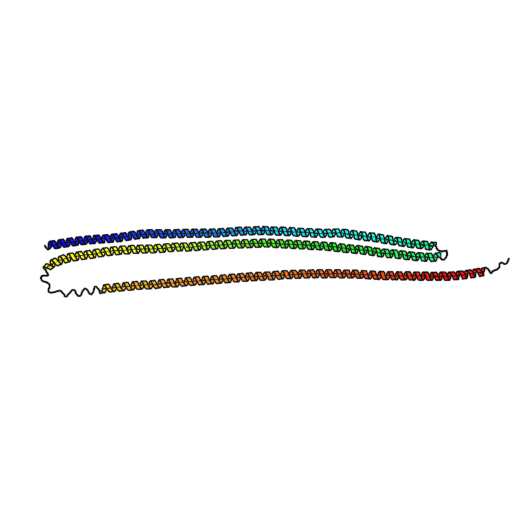 431 ? 16.564 -12.269 -18.602 1.00 60.12 431 ALA A C 1
ATOM 3242 O O . ALA A 1 431 ? 16.984 -11.912 -19.704 1.00 60.12 431 ALA A O 1
ATOM 3243 N N . ARG A 1 432 ? 17.408 -12.555 -17.597 1.00 61.19 432 ARG A N 1
ATOM 3244 C CA . ARG A 1 432 ? 18.874 -12.523 -17.753 1.00 61.19 432 ARG A CA 1
ATOM 3245 C C . ARG A 1 432 ? 19.385 -13.620 -18.682 1.00 61.19 432 ARG A C 1
ATOM 3247 O O . ARG A 1 432 ? 20.299 -13.359 -19.461 1.00 61.19 432 ARG A O 1
ATOM 3254 N N . GLN A 1 433 ? 18.807 -14.818 -18.616 1.00 73.31 433 GLN A N 1
ATOM 3255 C CA . GLN A 1 433 ? 19.173 -15.923 -19.499 1.00 73.31 433 GLN A CA 1
ATOM 3256 C C . GLN A 1 433 ? 18.824 -15.600 -20.958 1.00 73.31 433 GLN A C 1
ATOM 3258 O O . GLN A 1 433 ? 19.698 -15.688 -21.817 1.00 73.31 433 GLN A O 1
ATOM 3263 N N . GLN A 1 434 ? 17.610 -15.104 -21.219 1.00 69.69 434 GLN A N 1
ATOM 3264 C CA . GLN A 1 434 ? 17.176 -14.680 -22.556 1.00 69.69 434 GLN A CA 1
ATOM 3265 C C . GLN A 1 434 ? 18.031 -13.533 -23.111 1.00 69.69 434 GLN A C 1
ATOM 3267 O O . GLN A 1 434 ? 18.433 -13.564 -24.274 1.00 69.69 434 GLN A O 1
ATOM 3272 N N . ALA A 1 435 ? 18.373 -12.543 -22.279 1.00 61.72 435 ALA A N 1
ATOM 3273 C CA . ALA A 1 435 ? 19.278 -11.467 -22.678 1.00 61.72 435 ALA A CA 1
ATOM 3274 C C . ALA A 1 435 ? 20.682 -11.997 -23.017 1.00 61.72 435 ALA A C 1
ATOM 3276 O O . ALA A 1 435 ? 21.289 -11.567 -23.997 1.00 61.72 435 ALA A O 1
ATOM 3277 N N . SER A 1 436 ? 21.196 -12.961 -22.246 1.00 64.31 436 SER A N 1
ATOM 3278 C CA . SER A 1 436 ? 22.489 -13.589 -22.529 1.00 64.31 436 SER A CA 1
ATOM 3279 C C . SER A 1 436 ? 22.465 -14.413 -23.820 1.00 64.31 436 SER A C 1
ATOM 3281 O O . SER A 1 436 ? 23.433 -14.368 -24.575 1.00 64.31 436 SER A O 1
ATOM 3283 N N . GLU A 1 437 ? 21.385 -15.144 -24.100 1.00 70.94 437 GLU A N 1
ATOM 3284 C CA . GLU A 1 437 ? 21.211 -15.896 -25.351 1.00 70.94 437 GLU A CA 1
ATOM 3285 C C . GLU A 1 437 ? 21.157 -14.966 -26.567 1.00 70.94 437 GLU A C 1
ATOM 3287 O O . GLU A 1 437 ? 21.880 -15.190 -27.535 1.00 70.94 437 GLU A O 1
ATOM 3292 N N . GLN A 1 438 ? 20.398 -13.870 -26.489 1.00 66.31 438 GLN A N 1
ATOM 3293 C CA . GLN A 1 438 ? 20.343 -12.843 -27.537 1.00 66.31 438 GLN A CA 1
ATOM 3294 C C . GLN A 1 438 ? 21.725 -12.230 -27.811 1.00 66.31 438 GLN A C 1
ATOM 3296 O O . GLN A 1 438 ? 22.137 -12.102 -28.963 1.00 66.31 438 GLN A O 1
ATOM 3301 N N . ILE A 1 439 ? 22.487 -11.912 -26.757 1.00 64.06 439 ILE A N 1
ATOM 3302 C CA . ILE A 1 439 ? 23.859 -11.399 -26.892 1.00 64.06 439 ILE A CA 1
ATOM 3303 C C . ILE A 1 439 ? 24.775 -12.436 -27.556 1.00 64.06 439 ILE A C 1
ATOM 3305 O O . ILE A 1 439 ? 25.619 -12.067 -28.375 1.00 64.06 439 ILE A O 1
ATOM 3309 N N . THR A 1 440 ? 24.632 -13.720 -27.220 1.00 70.00 440 THR A N 1
ATOM 3310 C CA . THR A 1 440 ? 25.412 -14.801 -27.840 1.00 70.00 440 THR A CA 1
ATOM 3311 C C . THR A 1 440 ? 25.083 -14.944 -29.324 1.00 70.00 440 THR A C 1
ATOM 3313 O O . THR A 1 440 ? 26.008 -14.988 -30.132 1.00 70.00 440 THR A O 1
ATOM 3316 N N . ILE A 1 441 ? 23.801 -14.918 -29.699 1.00 72.38 441 ILE A N 1
ATOM 3317 C CA . ILE A 1 441 ? 23.358 -14.992 -31.101 1.00 72.38 441 ILE A CA 1
ATOM 3318 C C . ILE A 1 441 ? 23.951 -13.835 -31.913 1.00 72.38 441 ILE A C 1
ATOM 3320 O O . ILE A 1 441 ? 24.582 -14.066 -32.944 1.00 72.38 441 ILE A O 1
ATOM 3324 N N . VAL A 1 442 ? 23.845 -12.600 -31.411 1.00 66.69 442 VAL A N 1
ATOM 3325 C CA . VAL A 1 442 ? 24.398 -11.418 -32.092 1.00 66.69 442 VAL A CA 1
ATOM 3326 C C . VAL A 1 442 ? 25.919 -11.522 -32.234 1.00 66.69 442 VAL A C 1
ATOM 3328 O O . VAL A 1 442 ? 26.466 -11.195 -33.290 1.00 66.69 442 VAL A O 1
ATOM 3331 N N . LYS A 1 443 ? 26.627 -12.010 -31.206 1.00 66.50 443 LYS A N 1
ATOM 3332 C CA . LYS A 1 443 ? 28.082 -12.231 -31.276 1.00 66.50 443 LYS A CA 1
ATOM 3333 C C . LYS A 1 443 ? 28.458 -13.288 -32.310 1.00 66.50 443 LYS A C 1
ATOM 3335 O O . LYS A 1 443 ? 29.422 -13.076 -33.044 1.00 66.50 443 LYS A O 1
ATOM 3340 N N . GLU A 1 444 ? 27.727 -14.396 -32.385 1.00 70.44 444 GLU A N 1
ATOM 3341 C CA . GLU A 1 444 ? 27.982 -15.456 -33.363 1.00 70.44 444 GLU A CA 1
ATOM 3342 C C . GLU A 1 444 ? 27.689 -15.010 -34.797 1.00 70.44 444 GLU A C 1
ATOM 3344 O O . GLU A 1 444 ? 28.494 -15.280 -35.689 1.00 70.44 444 GLU A O 1
ATOM 3349 N N . GLU A 1 445 ? 26.588 -14.294 -35.039 1.00 71.19 445 GLU A N 1
ATOM 3350 C CA . GLU A 1 445 ? 26.289 -13.727 -36.361 1.00 71.19 445 GLU A CA 1
ATOM 3351 C C . GLU A 1 445 ? 27.342 -12.706 -36.790 1.00 71.19 445 GLU A C 1
ATOM 3353 O O . GLU A 1 445 ? 27.845 -12.768 -37.915 1.00 71.19 445 GLU A O 1
ATOM 3358 N N . THR A 1 446 ? 27.756 -11.828 -35.873 1.00 64.94 446 THR A N 1
ATOM 3359 C CA . THR A 1 446 ? 28.810 -10.840 -36.138 1.00 64.94 446 THR A CA 1
ATOM 3360 C C . THR A 1 446 ? 30.146 -11.532 -36.428 1.00 64.94 446 THR A C 1
ATOM 3362 O O . THR A 1 446 ? 30.844 -11.171 -37.374 1.00 64.94 446 THR A O 1
ATOM 3365 N N . ALA A 1 447 ? 30.502 -12.575 -35.670 1.00 66.75 447 ALA A N 1
ATOM 3366 C CA . ALA A 1 447 ? 31.720 -13.346 -35.910 1.00 66.75 447 ALA A CA 1
ATOM 3367 C C . ALA A 1 447 ? 31.692 -14.074 -37.265 1.00 66.75 447 ALA A C 1
ATOM 3369 O O . ALA A 1 447 ? 32.708 -14.094 -37.964 1.00 66.75 447 ALA A O 1
ATOM 3370 N N . LYS A 1 448 ? 30.538 -14.625 -37.671 1.00 72.88 448 LYS A N 1
ATOM 3371 C CA . LYS A 1 448 ? 30.353 -15.259 -38.988 1.00 72.88 448 LYS A CA 1
ATOM 3372 C C . LYS A 1 448 ? 30.492 -14.254 -40.131 1.00 72.88 448 LYS A C 1
ATOM 3374 O O . LYS A 1 448 ? 31.171 -14.560 -41.108 1.00 72.88 448 LYS A O 1
ATOM 3379 N N . GLN A 1 449 ? 29.913 -13.058 -40.007 1.00 67.38 449 GLN A N 1
ATOM 3380 C CA . GLN A 1 449 ? 30.061 -12.001 -41.015 1.00 67.38 449 GLN A CA 1
ATOM 3381 C C . GLN A 1 449 ? 31.518 -11.544 -41.150 1.00 67.38 449 GLN A C 1
ATOM 3383 O O . GLN A 1 449 ? 32.047 -11.516 -42.261 1.00 67.38 449 GLN A O 1
ATOM 3388 N N . ILE A 1 450 ? 32.206 -11.317 -40.026 1.00 66.12 450 ILE A N 1
ATOM 3389 C CA . ILE A 1 450 ? 33.632 -10.955 -40.020 1.00 66.12 450 ILE A CA 1
ATOM 3390 C C . ILE A 1 450 ? 34.490 -12.064 -40.651 1.00 66.12 450 ILE A C 1
ATOM 3392 O O . ILE A 1 450 ? 35.430 -11.772 -41.392 1.00 66.12 450 ILE A O 1
ATOM 3396 N N . ALA A 1 451 ? 34.199 -13.338 -40.371 1.00 69.44 451 ALA A N 1
ATOM 3397 C CA . ALA A 1 451 ? 34.920 -14.462 -40.966 1.00 69.44 451 ALA A CA 1
ATOM 3398 C C . ALA A 1 451 ? 34.717 -14.534 -42.490 1.00 69.44 451 ALA A C 1
ATOM 3400 O O . ALA A 1 451 ? 35.690 -14.709 -43.225 1.00 69.44 451 ALA A O 1
ATOM 3401 N N . LEU A 1 452 ? 33.483 -14.328 -42.960 1.00 73.50 452 LEU A N 1
ATOM 3402 C CA . LEU A 1 452 ? 33.146 -14.308 -44.384 1.00 73.50 452 LEU A CA 1
ATOM 3403 C C . LEU A 1 452 ? 33.861 -13.162 -45.120 1.00 73.50 452 LEU A C 1
ATOM 3405 O O . LEU A 1 452 ? 34.397 -13.357 -46.209 1.00 73.50 452 LEU A O 1
ATOM 3409 N N . GLU A 1 453 ? 33.911 -11.970 -44.527 1.00 66.38 453 GLU A N 1
ATOM 3410 C CA . GLU A 1 453 ? 34.619 -10.822 -45.105 1.00 66.38 453 GLU A CA 1
ATOM 3411 C C . GLU A 1 453 ? 36.134 -11.008 -45.105 1.00 66.38 453 GLU A C 1
ATOM 3413 O O . GLU A 1 453 ? 36.791 -10.679 -46.092 1.00 66.38 453 GLU A O 1
ATOM 3418 N N . ARG A 1 454 ? 36.702 -11.598 -44.046 1.00 71.50 454 ARG A N 1
ATOM 3419 C CA . ARG A 1 454 ? 38.126 -11.957 -44.025 1.00 71.50 454 ARG A CA 1
ATOM 3420 C C . ARG A 1 454 ? 38.475 -12.964 -45.110 1.00 71.50 454 ARG A C 1
ATOM 3422 O O . ARG A 1 454 ? 39.540 -12.830 -45.704 1.00 71.50 454 ARG A O 1
ATOM 3429 N N . GLN A 1 455 ? 37.602 -13.936 -45.370 1.00 73.75 455 GLN A N 1
ATOM 3430 C CA . GLN A 1 455 ? 37.795 -14.904 -46.445 1.00 73.75 455 GLN A CA 1
ATOM 3431 C C . GLN A 1 455 ? 37.789 -14.214 -47.812 1.00 73.75 455 GLN A C 1
ATOM 3433 O O . GLN A 1 455 ? 38.777 -14.321 -48.529 1.00 73.75 455 GLN A O 1
ATOM 3438 N N . LYS A 1 456 ? 36.769 -13.395 -48.109 1.00 75.12 456 LYS A N 1
ATOM 3439 C CA . LYS A 1 456 ? 36.712 -12.605 -49.354 1.00 75.12 456 LYS A CA 1
ATOM 3440 C C . LYS A 1 456 ? 37.953 -11.734 -49.548 1.00 75.12 456 LYS A C 1
ATOM 3442 O O . LYS A 1 456 ? 38.481 -11.628 -50.649 1.00 75.12 456 LYS A O 1
ATOM 3447 N N . LEU A 1 457 ? 38.441 -11.116 -48.473 1.00 66.81 457 LEU A N 1
ATOM 3448 C CA . LEU A 1 457 ? 39.635 -10.276 -48.515 1.00 66.81 457 LEU A CA 1
ATOM 3449 C C . LEU A 1 457 ? 40.915 -11.091 -48.761 1.00 66.81 457 LEU A C 1
ATOM 3451 O O . LEU A 1 457 ? 41.872 -10.572 -49.333 1.00 66.81 457 LEU A O 1
ATOM 3455 N N . ASN A 1 458 ? 40.947 -12.353 -48.335 1.00 73.81 458 ASN A N 1
ATOM 3456 C CA . ASN A 1 458 ? 42.064 -13.258 -48.584 1.00 73.81 458 ASN A CA 1
ATOM 3457 C C . ASN A 1 458 ? 42.045 -13.804 -50.018 1.00 73.81 458 ASN A C 1
ATOM 3459 O O . ASN A 1 458 ? 43.099 -13.860 -50.642 1.00 73.81 458 ASN A O 1
ATOM 3463 N N . ASP A 1 459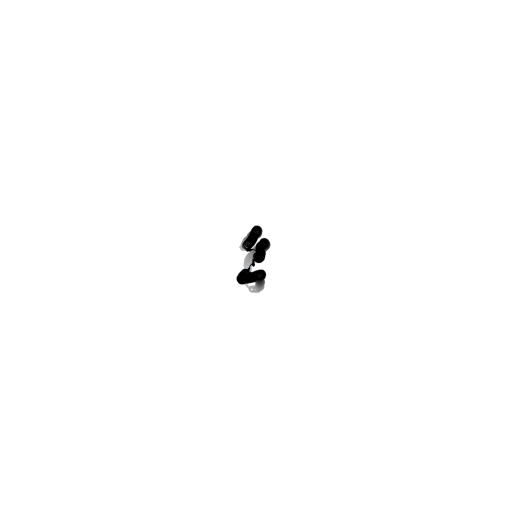 ? 40.862 -14.115 -50.551 1.00 73.19 459 ASP A N 1
ATOM 3464 C CA . ASP A 1 459 ? 40.681 -14.541 -51.943 1.00 73.19 459 ASP A CA 1
ATOM 3465 C C . ASP A 1 459 ? 41.158 -13.435 -52.900 1.00 73.19 459 ASP A C 1
ATOM 3467 O O . ASP A 1 459 ? 42.009 -13.666 -53.754 1.00 73.19 459 ASP A O 1
ATOM 3471 N N . VAL A 1 460 ? 40.754 -12.182 -52.647 1.00 69.75 460 VAL A N 1
ATOM 3472 C CA . VAL A 1 460 ? 41.241 -11.015 -53.406 1.00 69.75 460 VAL A CA 1
ATOM 3473 C C . VAL A 1 460 ? 42.762 -10.852 -53.297 1.00 69.75 460 VAL A C 1
ATOM 3475 O O . VAL A 1 460 ? 43.421 -10.505 -54.275 1.00 69.75 460 VAL A O 1
ATOM 3478 N N . LYS A 1 461 ? 43.362 -11.109 -52.126 1.00 68.00 461 LYS A N 1
ATOM 3479 C CA . LYS A 1 461 ? 44.828 -11.074 -51.979 1.00 68.00 461 LYS A CA 1
ATOM 3480 C C . LYS A 1 461 ? 45.517 -12.173 -52.783 1.00 68.00 461 LYS A C 1
ATOM 3482 O O . LYS A 1 461 ? 46.575 -11.910 -53.351 1.00 68.00 461 LYS A O 1
ATOM 3487 N N . GLN A 1 462 ? 44.947 -13.375 -52.832 1.00 71.56 462 GLN A N 1
ATOM 3488 C CA . GLN A 1 462 ? 45.486 -14.464 -53.645 1.00 71.56 462 GLN A CA 1
ATOM 3489 C C . GLN A 1 462 ? 45.422 -14.125 -55.134 1.00 71.56 462 GLN A C 1
ATOM 3491 O O . GLN A 1 462 ? 46.432 -14.279 -55.824 1.00 71.56 462 GLN A O 1
ATOM 3496 N N . ASP A 1 463 ? 44.308 -13.559 -55.597 1.00 68.75 463 ASP A N 1
ATOM 3497 C CA . ASP A 1 463 ? 44.160 -13.096 -56.978 1.00 68.75 463 ASP A CA 1
ATOM 3498 C C . ASP A 1 463 ? 45.203 -12.025 -57.332 1.00 68.75 463 ASP A C 1
ATOM 3500 O O . ASP A 1 463 ? 45.844 -12.107 -58.381 1.00 68.75 463 ASP A O 1
ATOM 3504 N N . ILE A 1 464 ? 45.465 -11.076 -56.423 1.00 64.50 464 ILE A N 1
ATOM 3505 C CA . ILE A 1 464 ? 46.526 -10.067 -56.591 1.00 64.50 464 ILE A CA 1
ATOM 3506 C C . ILE A 1 464 ? 47.896 -10.733 -56.737 1.00 64.50 464 ILE A C 1
ATOM 3508 O O . ILE A 1 464 ? 48.648 -10.402 -57.653 1.00 64.50 464 ILE A O 1
ATOM 3512 N N . THR A 1 465 ? 48.231 -11.690 -55.868 1.00 71.50 465 THR A N 1
ATOM 3513 C CA . THR A 1 465 ? 49.531 -12.374 -55.949 1.00 71.50 465 THR A CA 1
ATOM 3514 C C . THR A 1 465 ? 49.679 -13.215 -57.219 1.00 71.50 465 THR A C 1
ATOM 3516 O O . THR A 1 465 ? 50.775 -13.288 -57.779 1.00 71.50 465 THR A O 1
ATOM 3519 N N . ALA A 1 466 ? 48.591 -13.815 -57.711 1.00 69.56 466 ALA A N 1
ATOM 3520 C CA . ALA A 1 466 ? 48.585 -14.581 -58.953 1.00 69.56 466 ALA A CA 1
ATOM 3521 C C . ALA A 1 466 ? 48.781 -13.673 -60.180 1.00 69.56 466 ALA A C 1
ATOM 3523 O O . ALA A 1 466 ? 49.583 -13.987 -61.063 1.00 69.56 466 ALA A O 1
ATOM 3524 N N . GLU A 1 467 ? 48.116 -12.518 -60.211 1.00 65.31 467 GLU A N 1
ATOM 3525 C CA . GLU A 1 467 ? 48.294 -11.505 -61.257 1.00 65.31 467 GLU A CA 1
ATOM 3526 C C . GLU A 1 467 ? 49.698 -10.876 -61.226 1.00 65.31 467 GLU A C 1
ATOM 3528 O O . GLU A 1 467 ? 50.329 -10.711 -62.272 1.00 65.31 467 GLU A O 1
ATOM 3533 N N . GLU A 1 468 ? 50.265 -10.605 -60.046 1.00 68.06 468 GLU A N 1
ATOM 3534 C CA . GLU A 1 468 ? 51.656 -10.143 -59.926 1.00 68.06 468 GLU A CA 1
ATOM 3535 C C . GLU A 1 468 ? 52.668 -11.189 -60.416 1.00 68.06 468 GLU A C 1
ATOM 3537 O O . GLU A 1 468 ? 53.634 -10.843 -61.105 1.00 68.06 468 GLU A O 1
ATOM 3542 N N . ALA A 1 469 ? 52.444 -12.473 -60.122 1.00 70.38 469 ALA A N 1
ATOM 3543 C CA . ALA A 1 469 ? 53.271 -13.555 -60.649 1.00 70.38 469 ALA A CA 1
ATOM 3544 C C . ALA A 1 469 ? 53.177 -13.641 -62.181 1.00 70.38 469 ALA A C 1
ATOM 3546 O O . ALA A 1 469 ? 54.201 -13.765 -62.860 1.00 70.38 469 ALA A O 1
ATOM 3547 N N . ARG A 1 470 ? 51.970 -13.494 -62.741 1.00 71.94 470 ARG A N 1
ATOM 3548 C CA . ARG A 1 470 ? 51.734 -13.484 -64.191 1.00 71.94 470 ARG A CA 1
ATOM 3549 C C . ARG A 1 470 ? 52.410 -12.296 -64.873 1.00 71.94 470 ARG A C 1
ATOM 3551 O O . ARG A 1 470 ? 53.053 -12.464 -65.908 1.00 71.94 470 ARG A O 1
ATOM 3558 N N . LYS A 1 471 ? 52.350 -11.115 -64.257 1.00 67.69 471 LYS A N 1
ATOM 3559 C CA . LYS A 1 471 ? 53.066 -9.913 -64.699 1.00 67.69 471 LYS A CA 1
ATOM 3560 C C . LYS A 1 471 ? 54.578 -10.130 -64.731 1.00 67.69 471 LYS A C 1
ATOM 3562 O O . LYS A 1 471 ? 55.233 -9.740 -65.696 1.00 67.69 471 LYS A O 1
ATOM 3567 N N . ASN A 1 472 ? 55.140 -10.747 -63.695 1.00 70.44 472 ASN A N 1
ATOM 3568 C CA . ASN A 1 472 ? 56.573 -11.031 -63.645 1.00 70.44 472 ASN A CA 1
ATOM 3569 C C . ASN A 1 472 ? 56.990 -12.069 -64.698 1.00 70.44 472 ASN A C 1
ATOM 3571 O O . ASN A 1 472 ? 58.049 -11.912 -65.303 1.00 70.44 472 ASN A O 1
ATOM 3575 N N . ALA A 1 473 ? 56.148 -13.072 -64.970 1.00 69.94 473 ALA A N 1
ATOM 3576 C CA . ALA A 1 473 ? 56.379 -14.046 -66.035 1.00 69.94 473 ALA A CA 1
ATOM 3577 C C . ALA A 1 473 ? 56.372 -13.390 -67.426 1.00 69.94 473 ALA A C 1
ATOM 3579 O O . ALA A 1 473 ? 57.329 -13.556 -68.177 1.00 69.94 473 ALA A O 1
ATOM 3580 N N . LEU A 1 474 ? 55.362 -12.567 -67.727 1.00 68.50 474 LEU A N 1
ATOM 3581 C CA . LEU A 1 474 ? 55.281 -11.824 -68.991 1.00 68.50 474 LEU A CA 1
ATOM 3582 C C . LEU A 1 474 ? 56.458 -10.859 -69.171 1.00 68.50 474 LEU A C 1
ATOM 3584 O O . LEU A 1 474 ? 56.980 -10.707 -70.272 1.00 68.50 474 LEU A O 1
ATOM 3588 N N . LYS A 1 475 ? 56.919 -10.226 -68.087 1.00 70.12 475 LYS A N 1
ATOM 3589 C CA . LYS A 1 475 ? 58.109 -9.369 -68.124 1.00 70.12 475 LYS A CA 1
ATOM 3590 C C . LYS A 1 475 ? 59.378 -10.170 -68.430 1.00 70.12 475 LYS A C 1
ATOM 3592 O O . LYS A 1 475 ? 60.181 -9.735 -69.248 1.00 70.12 475 LYS A O 1
ATOM 3597 N N . ALA A 1 476 ? 59.548 -11.337 -67.811 1.00 68.00 476 ALA A N 1
ATOM 3598 C CA . ALA A 1 476 ? 60.684 -12.214 -68.081 1.00 68.00 476 ALA A CA 1
ATOM 3599 C C . ALA A 1 476 ? 60.670 -12.761 -69.519 1.00 68.00 476 ALA A C 1
ATOM 3601 O O . ALA A 1 476 ? 61.726 -12.888 -70.136 1.00 68.00 476 ALA A O 1
ATOM 3602 N N . GLU A 1 477 ? 59.486 -13.052 -70.060 1.00 71.25 477 GLU A N 1
ATOM 3603 C CA . GLU A 1 477 ? 59.302 -13.483 -71.447 1.00 71.25 477 GLU A CA 1
ATOM 3604 C C . GLU A 1 477 ? 59.653 -12.360 -72.432 1.00 71.25 477 GLU A C 1
ATOM 3606 O O . GLU A 1 477 ? 60.463 -12.574 -73.333 1.00 71.25 477 GLU A O 1
ATOM 3611 N N . ALA A 1 478 ? 59.178 -11.136 -72.180 1.00 65.00 478 ALA A N 1
ATOM 3612 C CA . ALA A 1 478 ? 59.552 -9.956 -72.958 1.00 65.00 478 ALA A CA 1
ATOM 3613 C C . ALA A 1 478 ? 61.068 -9.676 -72.915 1.00 65.00 478 ALA A C 1
ATOM 3615 O O . ALA A 1 478 ? 61.675 -9.371 -73.943 1.00 65.00 478 ALA A O 1
ATOM 3616 N N . ASP A 1 479 ? 61.711 -9.825 -71.751 1.00 68.94 479 ASP A N 1
ATOM 3617 C CA . ASP A 1 479 ? 63.165 -9.671 -71.609 1.00 68.94 479 ASP A CA 1
ATOM 3618 C C . ASP A 1 479 ? 63.940 -10.786 -72.346 1.00 68.94 479 ASP A C 1
ATOM 3620 O O . ASP A 1 479 ? 65.009 -10.543 -72.916 1.00 68.94 479 ASP A O 1
ATOM 3624 N N . ALA A 1 480 ? 63.420 -12.019 -72.361 1.00 70.00 480 ALA A N 1
ATOM 3625 C CA . ALA A 1 480 ? 64.009 -13.137 -73.097 1.00 70.00 480 ALA A CA 1
ATOM 3626 C C . ALA A 1 480 ? 63.881 -12.953 -74.616 1.00 70.00 480 ALA A C 1
ATOM 3628 O O . ALA A 1 480 ? 64.824 -13.231 -75.362 1.00 70.00 480 ALA A O 1
ATOM 3629 N N . GLU A 1 481 ? 62.741 -12.448 -75.075 1.00 69.62 481 GLU A N 1
ATOM 3630 C CA . GLU A 1 481 ? 62.486 -12.146 -76.478 1.00 69.62 481 GLU A CA 1
ATOM 3631 C C . GLU A 1 481 ? 63.332 -10.962 -76.959 1.00 69.62 481 GLU A C 1
ATOM 3633 O O . GLU A 1 481 ? 63.961 -11.051 -78.012 1.00 69.62 481 GLU A O 1
ATOM 3638 N N . ALA A 1 482 ? 63.502 -9.928 -76.128 1.00 66.25 482 ALA A N 1
ATOM 3639 C CA . ALA A 1 482 ? 64.437 -8.833 -76.384 1.00 66.25 482 ALA A CA 1
ATOM 3640 C C . ALA A 1 482 ? 65.892 -9.321 -76.520 1.00 66.25 482 ALA A C 1
ATOM 3642 O O . ALA A 1 482 ? 66.624 -8.861 -77.397 1.00 66.25 482 ALA A O 1
ATOM 3643 N N . LYS A 1 483 ? 66.319 -10.295 -75.703 1.00 72.50 483 LYS A N 1
ATOM 3644 C CA . LYS A 1 483 ? 67.648 -10.923 -75.833 1.00 72.50 483 LYS A CA 1
ATOM 3645 C C . LYS A 1 483 ? 67.785 -11.764 -77.100 1.00 72.50 483 LYS A C 1
ATOM 3647 O O . LYS A 1 483 ? 68.838 -11.709 -77.730 1.00 72.50 483 LYS A O 1
ATOM 3652 N N . LYS A 1 484 ? 66.752 -12.520 -77.496 1.00 73.44 484 LYS A N 1
ATOM 3653 C CA . LYS A 1 484 ? 66.738 -13.238 -78.786 1.00 73.44 484 LYS A CA 1
ATOM 3654 C C . LYS A 1 484 ? 66.850 -12.265 -79.954 1.00 73.44 484 LYS A C 1
ATOM 3656 O O . LYS A 1 484 ? 67.622 -12.516 -80.872 1.00 73.44 484 LYS A O 1
ATOM 3661 N N . LEU A 1 485 ? 66.143 -11.140 -79.883 1.00 65.94 485 LEU A N 1
ATOM 3662 C CA . LEU A 1 485 ? 66.232 -10.053 -80.854 1.00 65.94 485 LEU A CA 1
ATOM 3663 C C . LEU A 1 485 ? 67.647 -9.474 -80.926 1.00 65.94 485 LEU A C 1
ATOM 3665 O O . LEU A 1 485 ? 68.184 -9.332 -82.018 1.00 65.94 485 LEU A O 1
ATOM 3669 N N . ALA A 1 486 ? 68.285 -9.215 -79.783 1.00 68.88 486 ALA A N 1
ATOM 3670 C CA . ALA A 1 486 ? 69.672 -8.752 -79.740 1.00 68.88 486 ALA A CA 1
ATOM 3671 C C . ALA A 1 486 ? 70.662 -9.792 -80.307 1.00 68.88 486 ALA A C 1
ATOM 3673 O O . ALA A 1 486 ? 71.611 -9.429 -81.001 1.00 68.88 486 ALA A O 1
ATOM 3674 N N . ALA A 1 487 ? 70.437 -11.086 -80.059 1.00 68.44 487 ALA A N 1
ATOM 3675 C CA . ALA A 1 487 ? 71.253 -12.164 -80.618 1.00 68.44 487 ALA A CA 1
ATOM 3676 C C . ALA A 1 487 ? 71.085 -12.284 -82.143 1.00 68.44 487 ALA A C 1
ATOM 3678 O O . ALA A 1 487 ? 72.079 -12.345 -82.861 1.00 68.44 487 ALA A O 1
ATOM 3679 N N . LEU A 1 488 ? 69.846 -12.222 -82.640 1.00 68.94 488 LEU A N 1
ATOM 3680 C CA . LEU A 1 488 ? 69.540 -12.157 -84.071 1.00 68.94 488 LEU A CA 1
ATOM 3681 C C . LEU A 1 488 ? 70.152 -10.910 -84.721 1.00 68.94 488 LEU A C 1
ATOM 3683 O O . LEU A 1 488 ? 70.678 -10.996 -85.823 1.00 68.94 488 LEU A O 1
ATOM 3687 N N . GLN A 1 489 ? 70.148 -9.761 -84.040 1.00 62.84 489 GLN A N 1
ATOM 3688 C CA . GLN A 1 489 ? 70.816 -8.544 -84.515 1.00 62.84 489 GLN A CA 1
ATOM 3689 C C . GLN A 1 489 ? 72.334 -8.728 -84.629 1.00 62.84 489 GLN A C 1
ATOM 3691 O O . GLN A 1 489 ? 72.922 -8.316 -85.627 1.00 62.84 489 GLN A O 1
ATOM 3696 N N . ALA A 1 490 ? 72.965 -9.376 -83.647 1.00 69.94 490 ALA A N 1
ATOM 3697 C CA . ALA A 1 490 ? 74.390 -9.692 -83.701 1.00 69.94 490 ALA A CA 1
ATOM 3698 C C . ALA A 1 490 ? 74.719 -10.689 -84.828 1.00 69.94 490 ALA A C 1
ATOM 3700 O O . ALA A 1 490 ? 75.739 -10.550 -85.501 1.00 69.94 490 ALA A O 1
ATOM 3701 N N . GLU A 1 491 ? 73.846 -11.669 -85.070 1.00 70.88 491 GLU A N 1
ATOM 3702 C CA . GLU A 1 491 ? 73.989 -12.646 -86.154 1.00 70.88 491 GLU A CA 1
ATOM 3703 C C . GLU A 1 491 ? 73.782 -12.013 -87.536 1.00 70.88 491 GLU A C 1
ATOM 3705 O O . GLU A 1 491 ? 74.550 -12.279 -88.458 1.00 70.88 491 GLU A O 1
ATOM 3710 N N . ILE A 1 492 ? 72.818 -11.100 -87.671 1.00 67.19 492 ILE A N 1
ATOM 3711 C CA . ILE A 1 492 ? 72.613 -10.310 -88.889 1.00 67.19 492 ILE A CA 1
ATOM 3712 C C . ILE A 1 492 ? 73.830 -9.423 -89.167 1.00 67.19 492 ILE A C 1
ATOM 3714 O O . ILE A 1 492 ? 74.289 -9.389 -90.303 1.00 67.19 492 ILE A O 1
ATOM 3718 N N . GLU A 1 493 ? 74.400 -8.749 -88.164 1.00 72.06 493 GLU A N 1
ATOM 3719 C CA . GLU A 1 493 ? 75.618 -7.939 -88.344 1.00 72.06 493 GLU A CA 1
ATOM 3720 C C . GLU A 1 493 ? 76.849 -8.796 -88.690 1.00 72.06 493 GLU A C 1
ATOM 3722 O O . GLU A 1 493 ? 77.671 -8.409 -89.527 1.00 72.06 493 GLU A O 1
ATOM 3727 N N . LYS A 1 494 ? 76.952 -10.009 -88.134 1.00 74.25 494 LYS A N 1
ATOM 3728 C CA . LYS A 1 494 ? 77.981 -10.984 -88.524 1.00 74.25 494 LYS A CA 1
ATOM 3729 C C . LYS A 1 494 ? 77.814 -11.435 -89.981 1.00 74.25 494 LYS A C 1
ATOM 3731 O O . LYS A 1 494 ? 78.764 -11.392 -90.757 1.00 74.25 494 LYS A O 1
ATOM 3736 N N . ASN A 1 495 ? 76.600 -11.803 -90.381 1.00 70.44 495 ASN A N 1
ATOM 3737 C CA . ASN A 1 495 ? 76.312 -12.204 -91.758 1.00 70.44 495 ASN A CA 1
ATOM 3738 C C . ASN A 1 495 ? 76.504 -11.034 -92.729 1.00 70.44 495 ASN A C 1
ATOM 3740 O O . ASN A 1 495 ? 76.970 -11.228 -93.843 1.00 70.44 495 ASN A O 1
ATOM 3744 N N . ARG A 1 496 ? 76.217 -9.801 -92.303 1.00 66.44 496 ARG A N 1
ATOM 3745 C CA . ARG A 1 496 ? 76.438 -8.578 -93.082 1.00 66.44 496 ARG A CA 1
ATOM 3746 C C . ARG A 1 496 ? 77.919 -8.288 -93.301 1.00 66.44 496 ARG A C 1
ATOM 3748 O O . ARG A 1 496 ? 78.303 -7.912 -94.403 1.00 66.44 496 ARG A O 1
ATOM 3755 N N . THR A 1 497 ? 78.753 -8.493 -92.285 1.00 72.75 497 THR A N 1
ATOM 3756 C CA . THR A 1 497 ? 80.212 -8.375 -92.427 1.00 72.75 497 THR A CA 1
ATOM 3757 C C . THR A 1 497 ? 80.796 -9.482 -93.311 1.00 72.75 497 THR A C 1
ATOM 3759 O O . THR A 1 497 ? 81.739 -9.225 -94.060 1.00 72.75 497 THR A O 1
ATOM 3762 N N . GLU A 1 498 ? 80.219 -10.686 -93.305 1.00 72.06 498 GLU A N 1
ATOM 3763 C CA . GLU A 1 498 ? 80.550 -11.743 -94.273 1.00 72.06 498 GLU A CA 1
ATOM 3764 C C . GLU A 1 498 ? 80.089 -11.401 -95.699 1.00 72.06 498 GLU A C 1
ATOM 3766 O O . GLU A 1 498 ? 80.840 -11.605 -96.652 1.00 72.06 498 GLU A O 1
ATOM 3771 N N . LEU A 1 499 ? 78.901 -10.814 -95.858 1.00 65.69 499 LEU A N 1
ATOM 3772 C CA . LEU A 1 499 ? 78.350 -10.424 -97.157 1.00 65.69 499 LEU A CA 1
ATOM 3773 C C . LEU A 1 499 ? 79.121 -9.245 -97.768 1.00 65.69 499 LEU A C 1
ATOM 3775 O O . LEU A 1 499 ? 79.438 -9.281 -98.949 1.00 65.69 499 LEU A O 1
ATOM 3779 N N . GLN A 1 500 ? 79.545 -8.271 -96.956 1.00 68.38 500 GLN A N 1
ATOM 3780 C CA . GLN A 1 500 ? 80.452 -7.196 -97.379 1.00 68.38 500 GLN A CA 1
ATOM 3781 C C . GLN A 1 500 ? 81.837 -7.717 -97.784 1.00 68.38 500 GLN A C 1
ATOM 3783 O O . GLN A 1 500 ? 82.438 -7.188 -98.717 1.00 68.38 500 GLN A O 1
ATOM 3788 N N . LYS A 1 501 ? 82.349 -8.768 -97.127 1.00 68.88 501 LYS A N 1
ATOM 3789 C CA . LYS A 1 501 ? 83.570 -9.456 -97.579 1.00 68.88 501 LYS A CA 1
ATOM 3790 C C . LYS A 1 501 ? 83.361 -10.145 -98.929 1.00 68.88 501 LYS A C 1
ATOM 3792 O O . LYS A 1 501 ? 84.196 -9.995 -99.812 1.00 68.88 501 LYS A O 1
ATOM 3797 N N . LEU A 1 502 ? 82.239 -10.840 -99.109 1.00 65.38 502 LEU A N 1
ATOM 3798 C CA . LEU A 1 502 ? 81.862 -11.479 -100.374 1.00 65.38 502 LEU A CA 1
ATOM 3799 C C . LEU A 1 502 ? 81.653 -10.467 -101.512 1.00 65.38 502 LEU A C 1
ATOM 3801 O O . LEU A 1 502 ? 82.053 -10.730 -102.644 1.00 65.38 502 LEU A O 1
ATOM 3805 N N . GLU A 1 503 ? 81.066 -9.305 -101.225 1.00 60.97 503 GLU A N 1
ATOM 3806 C CA . GLU A 1 503 ? 80.906 -8.205 -102.178 1.00 60.97 503 GLU A CA 1
ATOM 3807 C C . GLU A 1 503 ? 82.245 -7.558 -102.529 1.00 60.97 503 GLU A C 1
ATOM 3809 O O . GLU A 1 503 ? 82.496 -7.319 -103.708 1.00 60.97 503 GLU A O 1
ATOM 3814 N N . ALA A 1 504 ? 83.136 -7.357 -101.554 1.00 63.88 504 ALA A N 1
ATOM 3815 C CA . ALA A 1 504 ? 84.501 -6.898 -101.807 1.00 63.88 504 ALA A CA 1
ATOM 3816 C C . ALA A 1 504 ? 85.293 -7.905 -102.667 1.00 63.88 504 ALA A C 1
ATOM 3818 O O . ALA A 1 504 ? 85.980 -7.499 -103.606 1.00 63.88 504 ALA A O 1
ATOM 3819 N N . ASP A 1 505 ? 85.130 -9.211 -102.430 1.00 62.69 505 ASP A N 1
ATOM 3820 C CA . ASP A 1 505 ? 85.720 -10.278 -103.251 1.00 62.69 505 ASP A CA 1
ATOM 3821 C C . ASP A 1 505 ? 85.115 -10.331 -104.671 1.00 62.69 505 ASP A C 1
ATOM 3823 O O . ASP A 1 505 ? 85.819 -10.589 -105.655 1.00 62.69 505 ASP A O 1
ATOM 3827 N N . LEU A 1 506 ? 83.818 -10.038 -104.820 1.00 56.94 506 LEU A N 1
ATOM 3828 C CA . LEU A 1 506 ? 83.141 -9.899 -106.117 1.00 56.94 506 LEU A CA 1
ATOM 3829 C C . LEU A 1 506 ? 83.592 -8.644 -106.878 1.00 56.94 506 LEU A C 1
ATOM 3831 O O . LEU A 1 506 ? 83.772 -8.701 -108.095 1.00 56.94 506 LEU A O 1
ATOM 3835 N N . GLN A 1 507 ? 83.819 -7.528 -106.184 1.00 56.62 507 GLN A N 1
ATOM 3836 C CA . GLN A 1 507 ? 84.324 -6.279 -106.760 1.00 56.62 507 GLN A CA 1
ATOM 3837 C C . GLN A 1 507 ? 85.798 -6.409 -107.174 1.00 56.62 507 GLN A C 1
ATOM 3839 O O . GLN A 1 507 ? 86.184 -5.921 -108.238 1.00 56.62 507 GLN A O 1
ATOM 3844 N N . ALA A 1 508 ? 86.598 -7.165 -106.413 1.00 57.62 508 ALA A N 1
ATOM 3845 C CA . ALA A 1 508 ? 87.959 -7.545 -106.786 1.00 57.62 508 ALA A CA 1
ATOM 3846 C C . ALA A 1 508 ? 87.996 -8.444 -108.039 1.00 57.62 508 ALA A C 1
ATOM 3848 O O . ALA A 1 508 ? 88.868 -8.270 -108.891 1.00 57.62 508 ALA A O 1
ATOM 3849 N N . LYS A 1 509 ? 87.014 -9.343 -108.217 1.00 56.28 509 LYS A N 1
ATOM 3850 C CA . LYS A 1 509 ? 86.857 -10.146 -109.448 1.00 56.28 509 LYS A CA 1
ATOM 3851 C C . LYS A 1 509 ? 86.328 -9.348 -110.647 1.00 56.28 509 LYS A C 1
ATOM 3853 O O . LYS A 1 509 ? 86.690 -9.658 -111.779 1.00 56.28 509 LYS A O 1
ATOM 3858 N N . LYS A 1 510 ? 85.519 -8.303 -110.432 1.00 53.00 510 LYS A N 1
ATOM 3859 C CA . LYS A 1 510 ? 84.995 -7.423 -111.501 1.00 53.00 510 LYS A CA 1
ATOM 3860 C C . LYS A 1 510 ? 86.055 -6.477 -112.087 1.00 53.00 510 LYS A C 1
ATOM 3862 O O . LYS A 1 510 ? 85.939 -6.091 -113.244 1.00 53.00 510 LYS A O 1
ATOM 3867 N N . ASN A 1 511 ? 87.116 -6.178 -111.333 1.00 50.91 511 ASN A N 1
ATOM 3868 C CA . ASN A 1 511 ? 88.267 -5.385 -111.786 1.00 50.91 511 ASN A CA 1
ATOM 3869 C C . ASN A 1 511 ? 89.352 -6.211 -112.523 1.00 50.91 511 ASN A C 1
ATOM 3871 O O . ASN A 1 511 ? 90.441 -5.700 -112.776 1.00 50.91 511 ASN A O 1
ATOM 3875 N N . GLN A 1 512 ? 89.067 -7.467 -112.901 1.00 46.84 512 GLN A N 1
ATOM 3876 C CA . GLN A 1 512 ? 89.949 -8.333 -113.703 1.00 46.84 512 GLN A CA 1
ATOM 3877 C C . GLN A 1 512 ? 89.314 -8.796 -115.032 1.00 46.84 512 GLN A C 1
ATOM 3879 O O . GLN A 1 512 ? 89.514 -9.934 -115.455 1.00 46.84 512 GLN A O 1
ATOM 3884 N N . GLN A 1 513 ? 88.578 -7.928 -115.736 1.00 38.47 513 GLN A N 1
ATOM 3885 C CA . GLN A 1 513 ? 88.273 -8.156 -117.157 1.00 38.47 513 GLN A CA 1
ATOM 3886 C C . GLN A 1 513 ? 88.717 -6.965 -118.026 1.00 38.47 513 GLN A C 1
ATOM 3888 O O . GLN A 1 513 ? 88.282 -5.840 -117.779 1.00 38.47 513 GLN A O 1
ATOM 3893 N N . PRO A 1 514 ? 89.618 -7.188 -119.006 1.00 44.38 514 PRO A N 1
ATOM 3894 C CA . PRO A 1 514 ? 90.325 -6.126 -119.710 1.00 44.38 514 PRO A CA 1
ATOM 3895 C C . PRO A 1 514 ? 89.507 -5.571 -120.880 1.00 44.38 514 PRO A C 1
ATOM 3897 O O . PRO A 1 514 ? 88.967 -6.321 -121.694 1.00 44.38 514 PRO A O 1
ATOM 3900 N N . ASN A 1 515 ? 89.472 -4.242 -120.984 1.00 39.84 515 ASN A N 1
ATOM 3901 C CA . ASN A 1 515 ? 89.013 -3.538 -122.175 1.00 39.84 515 ASN A CA 1
ATOM 3902 C C . ASN A 1 515 ? 90.053 -3.704 -123.293 1.00 39.84 515 ASN A C 1
ATOM 3904 O O . ASN A 1 515 ? 91.153 -3.163 -123.212 1.00 39.84 515 ASN A O 1
ATOM 3908 N N . ASN A 1 516 ? 89.670 -4.441 -124.336 1.00 39.91 516 ASN A N 1
ATOM 3909 C CA . ASN A 1 516 ? 90.207 -4.293 -125.684 1.00 39.91 516 ASN A CA 1
ATOM 3910 C C . ASN A 1 516 ? 89.624 -3.008 -126.288 1.00 39.91 516 ASN A C 1
ATOM 3912 O O . ASN A 1 516 ? 88.469 -2.998 -126.719 1.00 39.91 516 ASN A O 1
ATOM 3916 N N . ASN A 1 517 ? 90.411 -1.936 -126.259 1.00 37.69 517 ASN A N 1
ATOM 3917 C CA . ASN A 1 517 ? 90.716 -1.058 -127.394 1.00 37.69 517 ASN A CA 1
ATOM 3918 C C . ASN A 1 517 ? 91.739 -0.009 -126.969 1.00 37.69 517 ASN A C 1
ATOM 3920 O O . ASN A 1 517 ? 91.504 0.643 -125.926 1.00 37.69 517 ASN A O 1
#

Secondary structure (DSSP, 8-state):
-HHHHHHHHHHHHHHHHHHHHHHHHHHHHHHHHHHHHHHHHHHHHHHHHHHHHHHHHHHHHHHHHHHHHHHHHHHHHHHHHHHHHHHHHHHHHHHHHHHHHHHHHHHHHHHHHHHHHHHHHHHHHHHHHHHHHHHHHHHHHHHHHHHHHHHHHHHHHHHHT--TTHHHHHHHHHHHHHHHHHHHHHHHHHHHHHHHHHHHHHHHHHHHHHHHHHHHHHHHHHHHHHHHHHHHHHHHHHHHHHHHHHHHHHHHHHHHHHHHHHHHHHHHHHHHHHHHHHHHHHHHHHHHHHHHHHHHHHHHHHHHHHHHHHHHHHHHHHHHHHHHHHHHHTTTTTT-TTS-SSSTTSSTTTTHHHHHHHHHHHHHHHHHHHHHHHHHHHHHHHHHHHHHHHHHHHHHHHHHHHHHHHHHHHHHHHHHHHHHHHHHHHHHHHHHHHHHHHHHHHHHHHHHHHHHHHHHHHHHHHHHHHHHHHHHHHHHHHHHHHHHHHHHHHHHHHHHHHHHHHHHHHHHHHTTS----

Sequence (517 aa):
AAAQAVEEAKKKAAAEIEQINTDEAAKVAEARQRAADEKAKIASEVQEARKRAEVEIAKVQTEVQQAIESAKATEAKIKAESATEVVQAKERAQTEISAAQTEATSKITEANSKAKEAKDKYAVDIASAQQTADDRIKTIQAEAAKKIEEAKAKENEIKEASASEVASAKERAAQEVTAARELSANEIAKSQEATARAIQKSAEDVAHAKNEAAQKIAEVKNGEAEAIRMSKEAAAKERQAIAGQVAAAKEKAAGEIASINQGLANDIKATKENAAKEKEQIALALLETREQAAETIAKTQEESANEVASIQKQAAEAIAQARADVESQKQLMAQELKTKESEIQQEVLAARQKADADKQKFAEDVQAAEAKNREEIAEIRAKGQEEIKAAQQLTAEKKAQYAAEAEAARKLSHDEISKVKEETSKEVYNARQQASEQITIVKEETAKQIALERQKLNDVKQDITAEEARKNALKAEADAEAKKLAALQAEIEKNRTELQKLEADLQAKKNQQPNNN

Radius of gyration: 76.39 Å; chains: 1; bounding box: 154×43×244 Å

pLDDT: mean 77.21, std 14.39, range [35.22, 95.69]

Foldseek 3Di:
DLVVVLVVLVVVLVVVLVVLVVVLVVLLVVLVVLLVVLVVVLVVLLVVLVVVLVVLLVVLVVVLVVLLVVLVVQLVVLLVVLVVLLVVLVVVLVVLLVVLVVQLVVLLVVLVVQLVVLVVVLVVLLVVLVVQLVVQLVVLVVVLVVQLVVLVVVLVVQLVPDDDPVNVVSNVVSVVSSVVSNVVSVVVSVVSSVVSVVSSVVSNVVSVVSSVVSVVSSVVSSVVSVVSSVVSSVVSVVSSVVSNVVSVVSSVVSVVSSVVSSVVSVVSSVVSSVVSVVSSVVSSVVSVVSSVVSVVSSVVSSVVSVVVSVVSSVVSVVVSVVVSVVSVCVVVVVPPVPDDPDDPPPPVVVVVVVVVVVVVVVVVVVVVVVVVVVVVVVVVVVVVVVVVVVVVVVVVVVVVVVVVVVVVVVVVVVVVVVVVVVVVVVVVVVVVVVVVVVVVVVVVVVVVVVVVVVVVVVVVVVVVVVVVVVVVVVVVVVVVVVVVVVVVVVVVVVVVVVVVVVVVVVVVVVVPDDDDD